Protein AF-A0A5S4WZZ1-F1 (afdb_monomer)

Mean predicted aligned error: 6.23 Å

Structure (mmCIF, N/CA/C/O backbone):
data_AF-A0A5S4WZZ1-F1
#
_entry.id   AF-A0A5S4WZZ1-F1
#
loop_
_atom_site.group_PDB
_atom_site.id
_atom_site.type_symbol
_atom_site.label_atom_id
_atom_site.label_alt_id
_atom_site.label_comp_id
_atom_site.label_asym_id
_atom_site.label_entity_id
_atom_site.label_seq_id
_atom_site.pdbx_PDB_ins_code
_atom_site.Cartn_x
_atom_site.Cartn_y
_atom_site.Cartn_z
_atom_site.occupancy
_atom_site.B_iso_or_equiv
_atom_site.auth_seq_id
_atom_site.auth_comp_id
_atom_site.auth_asym_id
_atom_site.auth_atom_id
_atom_site.pdbx_PDB_model_num
ATOM 1 N N . MET A 1 1 ? -62.939 7.278 25.151 1.00 41.81 1 MET A N 1
ATOM 2 C CA . MET A 1 1 ? -62.636 7.347 23.710 1.00 41.81 1 MET A CA 1
ATOM 3 C C . MET A 1 1 ? -61.149 7.553 23.601 1.00 41.81 1 MET A C 1
ATOM 5 O O . MET A 1 1 ? -60.624 8.444 24.258 1.00 41.81 1 MET A O 1
ATOM 9 N N . ASP A 1 2 ? -60.513 6.617 22.912 1.00 38.88 2 ASP A N 1
ATOM 10 C CA . ASP A 1 2 ? -59.112 6.256 23.056 1.00 38.88 2 ASP A CA 1
ATOM 11 C C . ASP A 1 2 ? -58.151 7.293 22.486 1.00 38.88 2 ASP A C 1
ATOM 13 O O . ASP A 1 2 ? -58.233 7.668 21.319 1.00 38.88 2 ASP A O 1
ATOM 17 N N . ALA A 1 3 ? -57.186 7.677 23.315 1.00 40.91 3 ALA A N 1
ATOM 18 C CA . ALA A 1 3 ? -55.936 8.288 22.897 1.00 40.91 3 ALA A CA 1
ATOM 19 C C . ALA A 1 3 ? -54.838 7.213 22.943 1.00 40.91 3 ALA A C 1
ATOM 21 O O . ALA A 1 3 ? -53.919 7.281 23.752 1.00 40.91 3 ALA A O 1
ATOM 22 N N . ASN A 1 4 ? -54.957 6.192 22.090 1.00 41.81 4 ASN A N 1
ATOM 23 C CA . ASN A 1 4 ? -53.829 5.321 21.765 1.00 41.81 4 ASN A CA 1
ATOM 24 C C . ASN A 1 4 ? -53.013 6.016 20.675 1.00 41.81 4 ASN A C 1
ATOM 26 O O . ASN A 1 4 ? -53.222 5.812 19.481 1.00 41.81 4 ASN A O 1
ATOM 30 N N . ALA A 1 5 ? -52.115 6.895 21.117 1.00 44.62 5 ALA A N 1
ATOM 31 C CA . ALA A 1 5 ? -51.039 7.399 20.287 1.00 44.62 5 ALA A CA 1
ATOM 32 C C . ALA A 1 5 ? -50.121 6.219 19.946 1.00 44.62 5 ALA A C 1
ATOM 34 O O . ALA A 1 5 ? -49.494 5.627 20.823 1.00 44.62 5 ALA A O 1
ATOM 35 N N . ILE A 1 6 ? -50.098 5.870 18.664 1.00 41.38 6 ILE A N 1
ATOM 36 C CA . ILE A 1 6 ? -49.115 4.984 18.054 1.00 41.38 6 ILE A CA 1
ATOM 37 C C . ILE A 1 6 ? -47.752 5.627 18.318 1.00 41.38 6 ILE A C 1
ATOM 39 O O . ILE A 1 6 ? -47.441 6.678 17.759 1.00 41.38 6 ILE A O 1
ATOM 43 N N . SER A 1 7 ? -46.972 5.049 19.231 1.00 41.53 7 SER A N 1
ATOM 44 C CA . SER A 1 7 ? -45.553 5.358 19.317 1.00 41.53 7 SER A CA 1
ATOM 45 C C . SER A 1 7 ? -44.913 4.773 18.065 1.00 41.53 7 SER A C 1
ATOM 47 O O . SER A 1 7 ? -44.719 3.559 17.983 1.00 41.53 7 SER A O 1
ATOM 49 N N . ASP A 1 8 ? -44.642 5.622 17.076 1.00 41.75 8 ASP A N 1
ATOM 50 C CA . ASP A 1 8 ? -43.682 5.301 16.028 1.00 41.75 8 ASP A CA 1
ATOM 51 C C . ASP A 1 8 ? -42.354 5.012 16.729 1.00 41.75 8 ASP A C 1
ATOM 53 O O . ASP A 1 8 ? -41.656 5.913 17.201 1.00 41.75 8 ASP A O 1
ATOM 57 N N . ASP A 1 9 ? -42.071 3.723 16.877 1.00 45.94 9 ASP A N 1
ATOM 58 C CA . ASP A 1 9 ? -40.850 3.180 17.448 1.00 45.94 9 ASP A CA 1
ATOM 59 C C . ASP A 1 9 ? -39.734 3.471 16.435 1.00 45.94 9 ASP A C 1
ATOM 61 O O . ASP A 1 9 ? -39.418 2.675 15.548 1.00 45.94 9 ASP A O 1
ATOM 65 N N . LEU A 1 10 ? -39.230 4.709 16.469 1.00 51.22 10 LEU A N 1
ATOM 66 C CA . LEU A 1 10 ? -38.122 5.156 15.639 1.00 51.22 10 LEU A CA 1
ATOM 67 C C . LEU A 1 10 ? -36.924 4.272 15.974 1.00 51.22 10 LEU A C 1
ATOM 69 O O . LEU A 1 10 ? -36.296 4.431 17.023 1.00 51.22 10 LEU A O 1
ATOM 73 N N . MET A 1 11 ? -36.636 3.332 15.071 1.00 51.00 11 MET A N 1
ATOM 74 C CA . MET A 1 11 ? -35.480 2.442 15.136 1.00 51.00 11 MET A CA 1
ATOM 75 C C . MET A 1 11 ? -34.251 3.254 15.539 1.00 51.00 11 MET A C 1
ATOM 77 O O . MET A 1 11 ? -33.946 4.275 14.910 1.00 51.00 11 MET A O 1
ATOM 81 N N . GLN A 1 12 ? -33.554 2.829 16.596 1.00 64.38 12 GLN A N 1
ATOM 82 C CA . GLN A 1 12 ? -32.376 3.561 17.039 1.00 64.38 12 GLN A CA 1
ATOM 83 C C . GLN A 1 12 ? -31.359 3.636 15.887 1.00 64.38 12 GLN A C 1
ATOM 85 O O . GLN A 1 12 ? -31.249 2.684 15.110 1.00 64.38 12 GLN A O 1
ATOM 90 N N . PRO A 1 13 ? -30.576 4.724 15.755 1.00 64.94 13 PRO A N 1
ATOM 91 C CA . PRO A 1 13 ? -29.613 4.887 14.658 1.00 64.94 13 PRO A CA 1
ATOM 92 C C . PRO A 1 13 ? -28.659 3.693 14.478 1.00 64.94 13 PRO A C 1
ATOM 94 O O . PRO A 1 13 ? -28.261 3.371 13.360 1.00 64.94 13 PRO A O 1
ATOM 97 N N . ALA A 1 14 ? -28.341 2.999 15.576 1.00 63.22 14 ALA A N 1
ATOM 98 C CA . ALA A 1 14 ? -27.559 1.768 15.568 1.00 63.22 14 ALA A CA 1
ATOM 99 C C . ALA A 1 14 ? -28.259 0.608 14.851 1.00 63.22 14 ALA A C 1
ATOM 101 O O . ALA A 1 14 ? -27.622 -0.108 14.079 1.00 63.22 14 ALA A O 1
ATOM 102 N N . ASP A 1 15 ? -29.557 0.443 15.080 1.00 68.94 15 ASP A N 1
ATOM 103 C CA . ASP A 1 15 ? -30.367 -0.588 14.442 1.00 68.94 15 ASP A CA 1
ATOM 104 C C . ASP A 1 15 ? -30.574 -0.253 12.963 1.00 68.94 15 ASP A C 1
ATOM 106 O O . ASP A 1 15 ? -30.481 -1.140 12.117 1.00 68.94 15 ASP A O 1
ATOM 110 N N . ALA A 1 16 ? -30.760 1.031 12.628 1.00 68.69 16 ALA A N 1
ATOM 111 C CA . ALA A 1 16 ? -30.871 1.501 11.245 1.00 68.69 16 ALA A CA 1
ATOM 112 C C . ALA A 1 16 ? -29.609 1.204 10.434 1.00 68.69 16 ALA A C 1
ATOM 114 O O . ALA A 1 16 ? -29.701 0.584 9.376 1.00 68.69 16 ALA A O 1
ATOM 115 N N . LEU A 1 17 ? -28.428 1.547 10.957 1.00 75.12 17 LEU A N 1
ATOM 116 C CA . LEU A 1 17 ? -27.163 1.233 10.294 1.00 75.12 17 LEU A CA 1
ATOM 117 C C . LEU A 1 17 ? -26.915 -0.277 10.207 1.00 75.12 17 LEU A C 1
ATOM 119 O O . LEU A 1 17 ? -26.412 -0.765 9.199 1.00 75.12 17 LEU A O 1
ATOM 123 N N . ARG A 1 18 ? -27.283 -1.041 11.242 1.00 75.88 18 ARG A N 1
ATOM 124 C CA . ARG A 1 18 ? -27.199 -2.509 11.205 1.00 75.88 18 ARG A CA 1
ATOM 125 C C . ARG A 1 18 ? -28.169 -3.125 10.193 1.00 75.88 18 ARG A C 1
ATOM 127 O O . ARG A 1 18 ? -27.896 -4.229 9.739 1.00 75.88 18 ARG A O 1
ATOM 134 N N . ALA A 1 19 ? -29.252 -2.436 9.831 1.00 70.00 19 ALA A N 1
ATOM 135 C CA . ALA A 1 19 ? -30.231 -2.895 8.850 1.00 70.00 19 ALA A CA 1
ATOM 136 C C . ALA A 1 19 ? -29.880 -2.508 7.403 1.00 70.00 19 ALA A C 1
ATOM 138 O O . ALA A 1 19 ? -30.154 -3.286 6.491 1.00 70.00 19 ALA A O 1
ATOM 139 N N . THR A 1 20 ? -29.287 -1.332 7.173 1.00 80.81 20 THR A N 1
ATOM 140 C CA . THR A 1 20 ? -28.986 -0.823 5.818 1.00 80.81 20 THR A CA 1
ATOM 141 C C . THR A 1 20 ? -27.527 -1.008 5.403 1.00 80.81 20 THR A C 1
ATOM 143 O O . THR A 1 20 ? -27.248 -1.240 4.227 1.00 80.81 20 THR A O 1
ATOM 146 N N . GLY A 1 21 ? -26.610 -0.939 6.368 1.00 87.94 21 GLY A N 1
ATOM 147 C CA . GLY A 1 21 ? -25.165 -0.995 6.189 1.00 87.94 21 GLY A CA 1
ATOM 148 C C . GLY A 1 21 ? -24.560 0.167 5.389 1.00 87.94 21 GLY A C 1
ATOM 149 O O . GLY A 1 21 ? -25.254 0.977 4.777 1.00 87.94 21 GLY A O 1
ATOM 150 N N . THR A 1 22 ? -23.228 0.229 5.373 1.00 91.25 22 THR A N 1
ATOM 151 C CA . THR A 1 22 ? -22.448 1.213 4.607 1.00 91.25 22 THR A CA 1
ATOM 152 C C . THR A 1 22 ? -21.570 0.503 3.590 1.00 91.25 22 THR A C 1
ATOM 154 O O . THR A 1 22 ? -20.810 -0.403 3.941 1.00 91.25 22 THR A O 1
ATOM 157 N N . ARG A 1 23 ? -21.649 0.919 2.320 1.00 94.38 23 ARG A N 1
ATOM 158 C CA . ARG A 1 23 ? -20.774 0.391 1.267 1.00 94.38 23 ARG A CA 1
ATOM 159 C C . ARG A 1 23 ? -19.353 0.916 1.437 1.00 94.38 23 ARG A C 1
ATOM 161 O O . ARG A 1 23 ? -19.142 2.124 1.479 1.00 94.38 23 ARG A O 1
ATOM 168 N N . VAL A 1 24 ? -18.390 0.006 1.447 1.00 95.25 24 VAL A N 1
ATOM 169 C CA . VAL A 1 24 ? -16.960 0.281 1.587 1.00 95.25 24 VAL A CA 1
ATOM 170 C C . VAL A 1 24 ? -16.153 -0.489 0.545 1.00 95.25 24 VAL A C 1
ATOM 172 O O . VAL A 1 24 ? -16.577 -1.543 0.068 1.00 95.25 24 VAL A O 1
ATOM 175 N N . SER A 1 25 ? -14.981 0.028 0.199 1.00 96.38 25 SER A N 1
ATOM 176 C CA . SER A 1 25 ? -13.969 -0.672 -0.592 1.00 96.38 25 SER A CA 1
ATOM 177 C C . SER A 1 25 ? -13.007 -1.415 0.339 1.00 96.38 25 SER A C 1
ATOM 179 O O . SER A 1 25 ? -12.372 -0.798 1.194 1.00 96.38 25 SER A O 1
ATOM 181 N N . VAL A 1 26 ? -12.877 -2.732 0.165 1.00 96.31 26 VAL A N 1
ATOM 182 C CA . VAL A 1 26 ? -11.949 -3.583 0.928 1.00 96.31 26 VAL A CA 1
ATOM 183 C C . VAL A 1 26 ? -10.610 -3.664 0.190 1.00 96.31 26 VAL A C 1
ATOM 185 O O . VAL A 1 26 ? -10.565 -4.089 -0.961 1.00 96.31 26 VAL A O 1
ATOM 188 N N . VAL A 1 27 ? -9.515 -3.246 0.829 1.00 91.56 27 VAL A N 1
ATOM 189 C CA . VAL A 1 27 ? -8.227 -2.986 0.151 1.00 91.56 27 VAL A CA 1
ATOM 190 C C . VAL A 1 27 ? -7.446 -4.255 -0.231 1.00 91.56 27 VAL A C 1
ATOM 192 O O . VAL A 1 27 ? -6.656 -4.211 -1.168 1.00 91.56 27 VAL A O 1
ATOM 195 N N . GLY A 1 28 ? -7.631 -5.391 0.448 1.00 90.69 28 GLY A N 1
ATOM 196 C CA . GLY A 1 28 ? -6.888 -6.618 0.121 1.00 90.69 28 GLY A CA 1
ATOM 197 C C . GLY A 1 28 ? -7.328 -7.240 -1.204 1.00 90.69 28 GLY A C 1
ATOM 198 O O . GLY A 1 28 ? -6.542 -7.358 -2.147 1.00 90.69 28 GLY A O 1
ATOM 199 N N . SER A 1 29 ? -8.603 -7.598 -1.295 1.00 92.38 29 SER A N 1
ATOM 200 C CA . SER A 1 29 ? -9.220 -8.206 -2.471 1.00 92.38 29 SER A CA 1
ATOM 201 C C . SER A 1 29 ? -9.712 -7.181 -3.494 1.00 92.38 29 SER A C 1
ATOM 203 O O . SER A 1 29 ? -9.926 -7.538 -4.656 1.00 92.38 29 SER A O 1
ATOM 205 N N . PHE A 1 30 ? -9.822 -5.901 -3.126 1.00 94.25 30 PHE A N 1
ATOM 206 C CA . PHE A 1 30 ? -10.387 -4.840 -3.967 1.00 94.25 30 PHE A CA 1
ATOM 207 C C . PHE A 1 30 ? -11.837 -5.114 -4.379 1.00 94.25 30 PHE A C 1
ATOM 209 O O . PHE A 1 30 ? -12.238 -4.878 -5.523 1.00 94.25 30 PHE A O 1
ATOM 216 N N . VAL A 1 31 ? -12.625 -5.627 -3.435 1.00 95.19 31 VAL A N 1
ATOM 217 C CA . VAL A 1 31 ? -14.070 -5.824 -3.585 1.00 95.19 31 VAL A CA 1
ATOM 218 C C . VAL A 1 31 ? -14.838 -4.760 -2.806 1.00 95.19 31 VAL A C 1
ATOM 220 O O . VAL A 1 31 ? -14.317 -4.142 -1.876 1.00 95.19 31 VAL A O 1
ATOM 223 N N . GLY A 1 32 ? -16.088 -4.526 -3.200 1.00 94.88 32 GLY A N 1
ATOM 224 C CA . GLY A 1 32 ? -17.023 -3.755 -2.388 1.00 94.88 32 GLY A CA 1
ATOM 225 C C . GLY A 1 32 ? -17.678 -4.646 -1.333 1.00 94.88 32 GLY A C 1
ATOM 226 O O . GLY A 1 32 ? -18.005 -5.789 -1.634 1.00 94.88 32 GLY A O 1
ATOM 227 N N . ALA A 1 33 ? -17.900 -4.112 -0.136 1.00 95.94 33 ALA A N 1
ATOM 228 C CA . ALA A 1 33 ? -18.648 -4.765 0.938 1.00 95.94 33 ALA A CA 1
ATOM 229 C C . ALA A 1 33 ? -19.624 -3.777 1.585 1.00 95.94 33 ALA A C 1
ATOM 231 O O . ALA A 1 33 ? -19.358 -2.580 1.624 1.00 95.94 33 ALA A O 1
ATOM 232 N N . THR A 1 34 ? -20.740 -4.264 2.105 1.00 96.19 34 THR A N 1
ATOM 233 C CA . THR A 1 34 ? -21.751 -3.500 2.841 1.00 96.19 34 THR A CA 1
ATOM 234 C C . THR A 1 34 ? -21.642 -3.863 4.316 1.00 96.19 34 THR A C 1
ATOM 236 O O . THR A 1 34 ? -22.045 -4.947 4.722 1.00 96.19 34 THR A O 1
ATOM 239 N N . LEU A 1 35 ? -21.053 -2.998 5.141 1.00 95.00 35 LEU A N 1
ATOM 240 C CA . LEU A 1 35 ? -20.781 -3.311 6.548 1.00 95.00 35 LEU A CA 1
ATOM 241 C C . LEU A 1 35 ? -21.886 -2.821 7.485 1.00 95.00 35 LEU A C 1
ATOM 243 O O . LEU A 1 35 ? -22.409 -1.734 7.261 1.00 95.00 35 LEU A O 1
ATOM 247 N N . PRO A 1 36 ? -22.215 -3.577 8.550 1.00 93.69 36 PRO A N 1
ATOM 248 C CA . PRO A 1 36 ? -21.604 -4.853 8.958 1.00 93.69 36 PRO A CA 1
ATOM 249 C C . PRO A 1 36 ? -22.188 -6.097 8.255 1.00 93.69 36 PRO A C 1
ATOM 251 O O . PRO A 1 36 ? -21.752 -7.209 8.545 1.00 93.69 36 PRO A O 1
ATOM 254 N N . LEU A 1 37 ? -23.168 -5.929 7.359 1.00 94.12 37 LEU A N 1
ATOM 255 C CA . LEU A 1 37 ? -23.964 -7.015 6.767 1.00 94.12 37 LEU A CA 1
ATOM 256 C C . LEU A 1 37 ? -23.120 -8.102 6.080 1.00 94.12 37 LEU A C 1
ATOM 258 O O . LEU A 1 37 ? -23.365 -9.291 6.272 1.00 94.12 37 LEU A O 1
ATOM 262 N N . ASP A 1 38 ? -22.088 -7.705 5.340 1.00 96.38 38 ASP A N 1
ATOM 263 C CA . ASP A 1 38 ? -21.306 -8.614 4.501 1.00 96.38 38 ASP A CA 1
ATOM 264 C C . ASP A 1 38 ? -20.160 -9.319 5.241 1.00 96.38 38 ASP A C 1
ATOM 266 O O . ASP A 1 38 ? -19.469 -10.134 4.633 1.00 96.38 38 ASP A O 1
ATOM 270 N N . ILE A 1 39 ? -19.947 -9.081 6.545 1.00 95.56 39 ILE A N 1
ATOM 271 C CA . ILE A 1 39 ? -18.824 -9.680 7.301 1.00 95.56 39 ILE A CA 1
ATOM 272 C C . ILE A 1 39 ? -18.805 -11.208 7.194 1.00 95.56 39 ILE A C 1
ATOM 274 O O . ILE A 1 39 ? -17.735 -11.800 7.062 1.00 95.56 39 ILE A O 1
ATOM 278 N N . GLY A 1 40 ? -19.978 -11.847 7.203 1.00 94.56 40 GLY A N 1
ATOM 279 C CA . GLY A 1 40 ? -20.090 -13.301 7.079 1.00 94.56 40 GLY A CA 1
ATOM 280 C C . GLY A 1 40 ? -19.528 -13.858 5.766 1.00 94.56 40 GLY A C 1
ATOM 281 O O . GLY A 1 40 ? -19.100 -15.004 5.734 1.00 94.56 40 GLY A O 1
ATOM 282 N N . SER A 1 41 ? -19.464 -13.058 4.696 1.00 95.75 41 SER A N 1
ATOM 283 C CA . SER A 1 41 ? -18.869 -13.485 3.418 1.00 95.75 41 SER A CA 1
ATOM 284 C C . SER A 1 41 ? -17.335 -13.531 3.443 1.00 95.75 41 SER A C 1
ATOM 286 O O . SER A 1 41 ? -16.729 -14.236 2.637 1.00 95.75 41 SER A O 1
ATOM 288 N N . PHE A 1 42 ? -16.714 -12.826 4.393 1.00 97.06 42 PHE A N 1
ATOM 289 C CA . PHE A 1 42 ? -15.262 -12.754 4.568 1.00 97.06 42 PHE A CA 1
ATOM 290 C C . PHE A 1 42 ? -14.744 -13.688 5.660 1.00 97.06 42 PHE A C 1
ATOM 292 O O . PHE A 1 42 ? -13.535 -13.774 5.847 1.00 97.06 42 PHE A O 1
ATOM 299 N N . VAL A 1 43 ? -15.621 -14.372 6.400 1.00 96.25 43 VAL A N 1
ATOM 300 C CA . VAL A 1 43 ? -15.229 -15.297 7.469 1.00 96.25 43 VAL A CA 1
ATOM 301 C C . VAL A 1 43 ? -15.858 -16.658 7.216 1.00 96.25 43 VAL A C 1
ATOM 303 O O . VAL A 1 43 ? -17.075 -16.810 7.269 1.00 96.25 43 VAL A O 1
ATOM 306 N N . ARG A 1 44 ? -15.022 -17.668 6.986 1.00 93.25 44 ARG A N 1
ATOM 307 C CA . ARG A 1 44 ? -15.443 -19.048 6.749 1.00 93.25 44 ARG A CA 1
ATOM 308 C C . ARG A 1 44 ? -14.703 -19.978 7.692 1.00 93.25 44 ARG A C 1
ATOM 310 O O . ARG A 1 44 ? -13.482 -19.929 7.758 1.00 93.25 44 ARG A O 1
ATOM 317 N N . ASP A 1 45 ? -15.446 -20.801 8.427 1.00 91.50 45 ASP A N 1
ATOM 318 C CA . ASP A 1 45 ? -14.886 -21.788 9.362 1.00 91.50 45 ASP A CA 1
ATOM 319 C C . ASP A 1 45 ? -13.884 -21.166 10.361 1.00 91.50 45 ASP A C 1
ATOM 321 O O . ASP A 1 45 ? -12.867 -21.753 10.710 1.00 91.50 45 ASP A O 1
ATOM 325 N N . GLY A 1 46 ? -14.160 -19.931 10.801 1.00 91.56 46 GLY A N 1
ATOM 326 C CA . GLY A 1 46 ? -13.291 -19.174 11.711 1.00 91.56 46 GLY A CA 1
ATOM 327 C C . GLY A 1 46 ? -12.078 -18.505 11.052 1.00 91.56 46 GLY A C 1
ATOM 328 O O . GLY A 1 46 ? -11.308 -17.851 11.750 1.00 91.56 46 GLY A O 1
ATOM 329 N N . VAL A 1 47 ? -11.919 -18.609 9.730 1.00 93.56 47 VAL A N 1
ATOM 330 C CA . VAL A 1 47 ? -10.810 -18.031 8.960 1.00 93.56 47 VAL A CA 1
ATOM 331 C C . VAL A 1 47 ? -11.285 -16.850 8.122 1.00 93.56 47 VAL A C 1
ATOM 333 O O . VAL A 1 47 ? -12.298 -16.934 7.430 1.00 93.56 47 VAL A O 1
ATOM 336 N N . CYS A 1 48 ? -10.520 -15.756 8.132 1.00 96.00 48 CYS A N 1
ATOM 337 C CA . CYS A 1 48 ? -10.736 -14.657 7.194 1.00 96.00 48 CYS A CA 1
ATOM 338 C C . CYS A 1 48 ? -10.265 -15.038 5.782 1.00 96.00 48 CYS A C 1
ATOM 340 O O . CYS A 1 48 ? -9.111 -15.444 5.596 1.00 96.00 48 CYS A O 1
ATOM 342 N N . VAL A 1 49 ? -11.144 -14.876 4.794 1.00 95.00 49 VAL A N 1
ATOM 343 C CA . VAL A 1 49 ? -10.942 -15.303 3.405 1.00 95.00 49 VAL A CA 1
ATOM 344 C C . VAL A 1 49 ? -11.302 -14.203 2.410 1.00 95.00 49 VAL A C 1
ATOM 346 O O . VAL A 1 49 ? -12.141 -13.348 2.685 1.00 95.00 49 VAL A O 1
ATOM 349 N N . ASP A 1 50 ? -10.696 -14.259 1.226 1.00 94.12 50 ASP A N 1
ATOM 350 C CA . ASP A 1 50 ? -11.142 -13.493 0.064 1.00 94.12 50 ASP A CA 1
ATOM 351 C C . ASP A 1 50 ? -12.467 -14.093 -0.444 1.00 94.12 50 ASP A C 1
ATOM 353 O O . ASP A 1 50 ? -12.527 -15.292 -0.748 1.00 94.12 50 ASP A O 1
ATOM 357 N N . PRO A 1 51 ? -13.547 -13.302 -0.556 1.00 93.94 51 PRO A N 1
ATOM 358 C CA . PRO A 1 51 ? -14.869 -13.821 -0.899 1.00 93.94 51 PRO A CA 1
ATOM 359 C C . PRO A 1 51 ? -14.959 -14.366 -2.333 1.00 93.94 51 PRO A C 1
ATOM 361 O O . PRO A 1 51 ? -15.913 -15.068 -2.658 1.00 93.94 51 PRO A O 1
ATOM 364 N N . ARG A 1 52 ? -13.987 -14.068 -3.206 1.00 92.00 52 ARG A N 1
ATOM 365 C CA . ARG A 1 52 ? -14.002 -14.476 -4.621 1.00 92.00 52 ARG A CA 1
ATOM 366 C C . ARG A 1 52 ? -13.503 -15.898 -4.844 1.00 92.00 52 ARG A C 1
ATOM 368 O O . ARG A 1 52 ? -13.905 -16.538 -5.810 1.00 92.00 52 ARG A O 1
ATOM 375 N N . ASN A 1 53 ? -12.579 -16.360 -4.008 1.00 90.56 53 ASN A N 1
ATOM 376 C CA . ASN A 1 53 ? -11.887 -17.641 -4.187 1.00 90.56 53 ASN A CA 1
ATOM 377 C C . ASN A 1 53 ? -11.743 -18.446 -2.882 1.00 90.56 53 ASN A C 1
ATOM 379 O O . ASN A 1 53 ? -11.239 -19.565 -2.915 1.00 90.56 53 ASN A O 1
ATOM 383 N N . HIS A 1 54 ? -12.186 -17.891 -1.751 1.00 90.81 54 HIS A N 1
ATOM 384 C CA . HIS A 1 54 ? -12.117 -18.472 -0.412 1.00 90.81 54 HIS A CA 1
ATOM 385 C C . HIS A 1 54 ? -10.703 -18.762 0.097 1.00 90.81 54 HIS A C 1
ATOM 387 O O . HIS A 1 54 ? -10.541 -19.510 1.062 1.00 90.81 54 HIS A O 1
ATOM 393 N N . THR A 1 55 ? -9.675 -18.166 -0.510 1.00 90.38 55 THR A N 1
ATOM 394 C CA . THR A 1 55 ? -8.325 -18.288 0.027 1.00 90.38 55 THR A CA 1
ATOM 395 C C . THR A 1 55 ? -8.189 -17.413 1.269 1.00 90.38 55 THR A C 1
ATOM 397 O O . THR A 1 55 ? -8.646 -16.268 1.240 1.00 90.38 55 THR A O 1
ATOM 400 N N . PRO A 1 56 ? -7.526 -17.893 2.330 1.00 93.00 56 PRO A N 1
ATOM 401 C CA . PRO A 1 56 ? -6.808 -17.047 3.272 1.00 93.00 56 PRO A CA 1
ATOM 402 C C . PRO A 1 56 ? -6.467 -15.598 2.879 1.00 93.00 56 PRO A C 1
ATOM 404 O O . PRO A 1 56 ? -5.672 -15.391 1.963 1.00 93.00 56 PRO A O 1
ATOM 407 N N . MET A 1 57 ? -6.996 -14.597 3.599 1.00 94.00 57 MET A N 1
ATOM 408 C CA . MET A 1 57 ? -6.751 -13.181 3.269 1.00 94.00 57 MET A CA 1
ATOM 409 C C . MET A 1 57 ? -6.784 -12.242 4.492 1.00 94.00 57 MET A C 1
ATOM 411 O O . MET A 1 57 ? -7.775 -11.568 4.770 1.00 94.00 57 MET A O 1
ATOM 415 N N . GLU A 1 58 ? -5.675 -12.129 5.229 1.00 97.00 58 GLU A N 1
ATOM 416 C CA . GLU A 1 58 ? -5.580 -11.227 6.394 1.00 97.00 58 GLU A CA 1
ATOM 417 C C . GLU A 1 58 ? -5.605 -9.736 6.021 1.00 97.00 58 GLU A C 1
ATOM 419 O O . GLU A 1 58 ? -5.964 -8.901 6.852 1.00 97.00 58 GLU A O 1
ATOM 424 N N . MET A 1 59 ? -5.278 -9.380 4.772 1.00 96.06 59 MET A N 1
ATOM 425 C CA . MET A 1 59 ? -5.428 -8.001 4.286 1.00 96.06 59 MET A CA 1
ATOM 426 C C . MET A 1 59 ? -6.888 -7.538 4.294 1.00 96.06 59 MET A C 1
ATOM 428 O O . MET A 1 59 ? -7.158 -6.394 4.663 1.00 96.06 59 MET A O 1
ATOM 432 N N . ASP A 1 60 ? -7.825 -8.423 3.947 1.00 97.12 60 ASP A N 1
ATOM 433 C CA . ASP A 1 60 ? -9.255 -8.113 4.005 1.00 97.12 60 ASP A CA 1
ATOM 434 C C . ASP A 1 60 ? -9.714 -7.991 5.450 1.00 97.12 60 ASP A C 1
ATOM 436 O O . ASP A 1 60 ? -10.391 -7.024 5.790 1.00 97.12 60 ASP A O 1
ATOM 440 N N . ALA A 1 61 ? -9.260 -8.893 6.326 1.00 98.00 61 ALA A N 1
ATOM 441 C CA . ALA A 1 61 ? -9.532 -8.798 7.757 1.00 98.00 61 ALA A CA 1
ATOM 442 C C . ALA A 1 61 ? -9.106 -7.435 8.320 1.00 98.00 61 ALA A C 1
ATOM 444 O O . ALA A 1 61 ? -9.894 -6.779 9.001 1.00 98.00 61 ALA A O 1
ATOM 445 N N . TYR A 1 62 ? -7.887 -6.983 8.001 1.00 98.38 62 TYR A N 1
ATOM 446 C CA . TYR A 1 62 ? -7.382 -5.681 8.435 1.00 98.38 62 TYR A CA 1
ATOM 447 C C . TYR A 1 62 ? -8.212 -4.525 7.875 1.00 98.38 62 TYR A C 1
ATOM 449 O O . TYR A 1 62 ? -8.652 -3.665 8.634 1.00 98.38 62 TYR A O 1
ATOM 457 N N . SER A 1 63 ? -8.507 -4.534 6.574 1.00 97.56 63 SER A N 1
ATOM 458 C CA . SER A 1 63 ? -9.326 -3.495 5.943 1.00 97.56 63 SER A CA 1
ATOM 459 C C . SER A 1 63 ? -10.733 -3.414 6.550 1.00 97.56 63 SER A C 1
ATOM 461 O O . SER A 1 63 ? -11.222 -2.317 6.811 1.00 97.56 63 SER A O 1
ATOM 463 N N . LEU A 1 64 ? -11.382 -4.552 6.803 1.00 98.12 64 LEU A N 1
ATOM 464 C CA . LEU A 1 64 ? -12.703 -4.618 7.436 1.00 98.12 64 LEU A CA 1
ATOM 465 C C . LEU A 1 64 ? -12.657 -4.124 8.882 1.00 98.12 64 LEU A C 1
ATOM 467 O O . LEU A 1 64 ? -13.533 -3.377 9.310 1.00 98.12 64 LEU A O 1
ATOM 471 N N . TYR A 1 65 ? -11.616 -4.502 9.626 1.00 98.31 65 TYR A N 1
ATOM 472 C CA . TYR A 1 65 ? -11.415 -4.064 11.002 1.00 98.31 65 TYR A CA 1
ATOM 473 C C . TYR A 1 65 ? -11.317 -2.535 11.094 1.00 98.31 65 TYR A C 1
ATOM 475 O O . TYR A 1 65 ? -12.013 -1.922 11.905 1.00 98.31 65 TYR A O 1
ATOM 483 N N . LEU A 1 66 ? -10.505 -1.915 10.229 1.00 97.00 66 LEU A N 1
ATOM 484 C CA . LEU A 1 66 ? -10.374 -0.458 10.155 1.00 97.00 66 LEU A CA 1
ATOM 485 C C . LEU A 1 66 ? -11.681 0.214 9.709 1.00 97.00 66 LEU A C 1
ATOM 487 O O . LEU A 1 66 ? -12.064 1.226 10.290 1.00 97.00 66 LEU A O 1
ATOM 491 N N . ALA A 1 67 ? -12.389 -0.355 8.723 1.00 95.69 67 ALA A N 1
ATOM 492 C CA . ALA A 1 67 ? -13.675 0.179 8.268 1.00 95.69 67 ALA A CA 1
ATOM 493 C C . ALA A 1 67 ? -14.702 0.204 9.404 1.00 95.69 67 ALA A C 1
ATOM 495 O O . ALA A 1 67 ? -15.378 1.207 9.606 1.00 95.69 67 ALA A O 1
ATOM 496 N N . LEU A 1 68 ? -14.796 -0.882 10.178 1.00 95.88 68 LEU A N 1
ATOM 497 C CA . LEU A 1 68 ? -15.691 -0.943 11.329 1.00 95.88 68 LEU A CA 1
ATOM 498 C C . LEU A 1 68 ? -15.324 0.111 12.371 1.00 95.88 68 LEU A C 1
ATOM 500 O O . LEU A 1 68 ? -16.229 0.777 12.857 1.00 95.88 68 LEU A O 1
ATOM 504 N N . LYS A 1 69 ? -14.033 0.327 12.665 1.00 93.44 69 LYS A N 1
ATOM 505 C CA . LYS A 1 69 ? -13.609 1.418 13.564 1.00 93.44 69 LYS A CA 1
ATOM 506 C C . LYS A 1 69 ? -14.055 2.782 13.051 1.00 93.44 69 LYS A C 1
ATOM 508 O O . LYS A 1 69 ? -14.589 3.558 13.835 1.00 93.44 69 LYS A O 1
ATOM 513 N N . ALA A 1 70 ? -13.889 3.055 11.758 1.00 91.06 70 ALA A N 1
ATOM 514 C CA . ALA A 1 70 ? -14.361 4.302 11.162 1.00 91.06 70 ALA A CA 1
ATOM 515 C C . ALA A 1 70 ? -15.882 4.461 11.333 1.00 91.06 70 ALA A C 1
ATOM 517 O O . ALA A 1 70 ? -16.357 5.485 11.813 1.00 91.06 70 ALA A O 1
ATOM 518 N N . LEU A 1 71 ? -16.660 3.417 11.032 1.00 90.31 71 LEU A N 1
ATOM 519 C CA . LEU A 1 71 ? -18.120 3.450 11.158 1.00 90.31 71 LEU A CA 1
ATOM 520 C C . LEU A 1 71 ? -18.599 3.580 12.614 1.00 90.31 71 LEU A C 1
ATOM 522 O O . LEU A 1 71 ? -19.583 4.276 12.862 1.00 90.31 71 LEU A O 1
ATOM 526 N N . GLU A 1 72 ? -17.915 2.956 13.583 1.00 90.06 72 GLU A N 1
ATOM 527 C CA . GLU A 1 72 ? -18.206 3.150 15.014 1.00 90.06 72 GLU A CA 1
ATOM 528 C C . GLU A 1 72 ? -18.127 4.636 15.387 1.00 90.06 72 GLU A C 1
ATOM 530 O O . GLU A 1 72 ? -18.975 5.147 16.118 1.00 90.06 72 GLU A O 1
ATOM 535 N N . GLN A 1 73 ? -17.129 5.335 14.848 1.00 84.19 73 GLN A N 1
ATOM 536 C CA . GLN A 1 73 ? -16.867 6.746 15.128 1.00 84.19 73 GLN A CA 1
ATOM 537 C C . GLN A 1 73 ? -17.881 7.653 14.441 1.00 84.19 73 GLN A C 1
ATOM 539 O O . GLN A 1 73 ? -18.466 8.522 15.084 1.00 84.19 73 GLN A O 1
ATOM 544 N N . LEU A 1 74 ? -18.129 7.407 13.154 1.00 83.06 74 LEU A N 1
ATOM 545 C CA . LEU A 1 74 ? -19.072 8.176 12.346 1.00 83.06 74 LEU A CA 1
ATOM 546 C C . LEU A 1 74 ? -20.487 8.142 12.931 1.00 83.06 74 LEU A C 1
ATOM 548 O O . LEU A 1 74 ? -21.169 9.165 12.978 1.00 83.06 74 LEU A O 1
ATOM 552 N N . HIS A 1 75 ? -20.920 6.973 13.404 1.00 83.62 75 HIS A N 1
ATOM 553 C CA . HIS A 1 75 ? -22.311 6.755 13.795 1.00 83.62 75 HIS A CA 1
ATOM 554 C C . HIS A 1 75 ? -22.524 6.630 15.310 1.00 83.62 75 HIS A C 1
ATOM 556 O O . HIS A 1 75 ? -23.669 6.558 15.756 1.00 83.62 75 HIS A O 1
ATOM 562 N N . GLY A 1 76 ? -21.457 6.618 16.117 1.00 85.56 76 GLY A N 1
ATOM 563 C CA . GLY A 1 76 ? -21.548 6.448 17.572 1.00 85.56 76 GLY A CA 1
ATOM 564 C C . GLY A 1 76 ? -22.086 5.075 17.989 1.00 85.56 76 GLY A C 1
ATOM 565 O O . GLY A 1 76 ? -22.720 4.944 19.035 1.00 85.56 76 GLY A O 1
ATOM 566 N N . VAL A 1 77 ? -21.872 4.057 17.156 1.00 88.31 77 VAL A N 1
ATOM 567 C CA . VAL A 1 77 ? -22.325 2.678 17.380 1.00 88.31 77 VAL A CA 1
ATOM 568 C C . VAL A 1 77 ? -21.135 1.803 17.749 1.00 88.31 77 VAL A C 1
ATOM 570 O O . VAL A 1 77 ? -20.006 2.122 17.396 1.00 88.31 77 VAL A O 1
ATOM 573 N N . SER A 1 78 ? -21.361 0.668 18.415 1.00 91.31 78 SER A N 1
ATOM 574 C CA . SER A 1 78 ? -20.290 -0.312 18.619 1.00 91.31 78 SER A CA 1
ATOM 575 C C . SER A 1 78 ? -20.413 -1.497 17.665 1.00 91.31 78 SER A C 1
ATOM 577 O O . SER A 1 78 ? -21.453 -2.154 17.593 1.00 91.31 78 SER A O 1
ATOM 579 N N . PHE A 1 79 ? -19.300 -1.800 17.009 1.00 95.12 79 PHE A N 1
ATOM 580 C CA . PHE A 1 79 ? -18.982 -2.992 16.232 1.00 95.12 79 PHE A CA 1
ATOM 581 C C . PHE A 1 79 ? -17.885 -3.830 16.914 1.00 95.12 79 PHE A C 1
ATOM 583 O O . PHE A 1 79 ? -17.146 -4.581 16.273 1.00 95.12 79 PHE A O 1
ATOM 590 N N . ARG A 1 80 ? -17.745 -3.719 18.245 1.00 95.69 80 ARG A N 1
ATOM 591 C CA . ARG A 1 80 ? -16.723 -4.444 19.018 1.00 95.69 80 ARG A CA 1
ATOM 592 C C . ARG A 1 80 ? -16.824 -5.959 18.840 1.00 95.69 80 ARG A C 1
ATOM 594 O O . ARG A 1 80 ? -15.790 -6.623 18.824 1.00 95.69 80 ARG A O 1
ATOM 601 N N . LYS A 1 81 ? -18.032 -6.520 18.699 1.00 96.06 81 LYS A N 1
ATOM 602 C CA . LYS A 1 81 ? -18.231 -7.967 18.482 1.00 96.06 81 LYS A CA 1
ATOM 603 C C . LYS A 1 81 ? -17.630 -8.402 17.146 1.00 96.06 81 LYS A C 1
ATOM 605 O O . LYS A 1 81 ? -16.857 -9.353 17.099 1.00 96.06 81 LYS A O 1
ATOM 610 N N . GLU A 1 82 ? -17.945 -7.664 16.095 1.00 96.88 82 GLU A N 1
ATOM 611 C CA . GLU A 1 82 ? -17.487 -7.865 14.728 1.00 96.88 82 GLU A CA 1
ATOM 612 C C . GLU A 1 82 ? -15.958 -7.703 14.625 1.00 96.88 82 GLU A C 1
ATOM 614 O O . GLU A 1 82 ? -15.268 -8.557 14.071 1.00 96.88 82 GLU A O 1
ATOM 619 N N . ARG A 1 83 ? -15.392 -6.675 15.268 1.00 97.75 83 ARG A N 1
ATOM 620 C CA . ARG A 1 83 ? -13.935 -6.480 15.362 1.00 97.75 83 ARG A CA 1
ATOM 621 C C . ARG A 1 83 ? -13.233 -7.582 16.154 1.00 97.75 83 ARG A C 1
ATOM 623 O O . ARG A 1 83 ? -12.165 -8.043 15.758 1.00 97.75 83 ARG A O 1
ATOM 630 N N . THR A 1 84 ? -13.848 -8.045 17.243 1.00 97.69 84 THR A N 1
ATOM 631 C CA . THR A 1 84 ? -13.337 -9.175 18.034 1.00 97.69 84 THR A CA 1
ATOM 632 C C . THR A 1 84 ? -13.333 -10.464 17.214 1.00 97.69 84 THR A C 1
ATOM 634 O O . THR A 1 84 ? -12.379 -11.232 17.310 1.00 97.69 84 THR A O 1
ATOM 637 N N . LEU A 1 85 ? -14.363 -10.702 16.393 1.00 97.19 85 LEU A N 1
ATOM 638 C CA . LEU A 1 85 ? -14.416 -11.846 15.479 1.00 97.19 85 LEU A CA 1
ATOM 639 C C . LEU A 1 85 ? -13.228 -11.829 14.510 1.00 97.19 85 LEU A C 1
ATOM 641 O O . LEU A 1 85 ? -12.517 -12.826 14.423 1.00 97.19 85 LEU A O 1
ATOM 645 N N . LEU A 1 86 ? -12.972 -10.697 13.846 1.00 98.25 86 LEU A N 1
ATOM 646 C CA . LEU A 1 86 ? -11.857 -10.559 12.900 1.00 98.25 86 LEU A CA 1
ATOM 647 C C . LEU A 1 86 ? -10.493 -10.761 13.581 1.00 98.25 86 LEU A C 1
ATOM 649 O O . LEU A 1 86 ? -9.656 -11.506 13.074 1.00 98.25 86 LEU A O 1
ATOM 653 N N . ALA A 1 87 ? -10.278 -10.155 14.753 1.00 98.12 87 ALA A N 1
ATOM 654 C CA . ALA A 1 87 ? -9.035 -10.319 15.509 1.00 98.12 87 ALA A CA 1
ATOM 655 C C . ALA A 1 87 ? -8.808 -11.763 15.969 1.00 98.12 87 ALA A C 1
ATOM 657 O O . ALA A 1 87 ? -7.705 -12.293 15.830 1.00 98.12 87 ALA A O 1
ATOM 658 N N . ARG A 1 88 ? -9.860 -12.427 16.460 1.00 96.81 88 ARG A N 1
ATOM 659 C CA . ARG A 1 88 ? -9.792 -13.840 16.846 1.00 96.81 88 ARG A CA 1
ATOM 660 C C . ARG A 1 88 ? -9.545 -14.748 15.652 1.00 96.81 88 ARG A C 1
ATOM 662 O O . ARG A 1 88 ? -8.737 -15.652 15.789 1.00 96.81 88 ARG A O 1
ATOM 669 N N . ALA A 1 89 ? -10.172 -14.499 14.505 1.00 96.94 89 ALA A N 1
ATOM 670 C CA . ALA A 1 89 ? -9.946 -15.279 13.290 1.00 96.94 89 ALA A CA 1
ATOM 671 C C . ALA A 1 89 ? -8.479 -15.209 12.833 1.00 96.94 89 ALA A C 1
ATOM 673 O O . ALA A 1 89 ? -7.861 -16.231 12.538 1.00 96.94 89 ALA A O 1
ATOM 674 N N . VAL A 1 90 ? -7.883 -14.011 12.848 1.00 97.69 90 VAL A N 1
ATOM 675 C CA . VAL A 1 90 ? -6.461 -13.819 12.520 1.00 97.69 90 VAL A CA 1
ATOM 676 C C . VAL A 1 90 ? -5.551 -14.510 13.540 1.00 97.69 90 VAL A C 1
ATOM 678 O O . VAL A 1 90 ? -4.606 -15.193 13.149 1.00 97.69 90 VAL A O 1
ATOM 681 N N . MET A 1 91 ? -5.831 -14.359 14.837 1.00 96.06 91 MET A N 1
ATOM 682 C CA . MET A 1 91 ? -5.030 -14.962 15.905 1.00 96.06 91 MET A CA 1
ATOM 683 C C . MET A 1 91 ? -5.130 -16.492 15.917 1.00 96.06 91 MET A C 1
ATOM 685 O O . MET A 1 91 ? -4.108 -17.165 15.994 1.00 96.06 91 MET A O 1
ATOM 689 N N . GLN A 1 92 ? -6.339 -17.045 15.810 1.00 93.94 92 GLN A N 1
ATOM 690 C CA . GLN A 1 92 ? -6.565 -18.489 15.796 1.00 93.94 92 GLN A CA 1
ATOM 691 C C . GLN A 1 92 ? -5.837 -19.128 14.620 1.00 93.94 92 GLN A C 1
ATOM 693 O O . GLN A 1 92 ? -5.121 -20.106 14.796 1.00 93.94 92 GLN A O 1
ATOM 698 N N . ARG A 1 93 ? -5.902 -18.503 13.443 1.00 93.50 93 ARG A N 1
ATOM 699 C CA . ARG A 1 93 ? -5.195 -19.016 12.277 1.00 93.50 93 ARG A CA 1
ATOM 700 C C . ARG A 1 93 ? -3.675 -19.010 12.427 1.00 93.50 93 ARG A C 1
ATOM 702 O O . ARG A 1 93 ? -3.014 -19.903 11.911 1.00 93.50 93 ARG A O 1
ATOM 709 N N . MET A 1 94 ? -3.109 -18.040 13.145 1.00 93.81 94 MET A N 1
ATOM 710 C CA . MET A 1 94 ? -1.685 -18.080 13.485 1.00 93.81 94 MET A CA 1
ATOM 711 C C . MET A 1 94 ? -1.349 -19.345 14.287 1.00 93.81 94 MET A C 1
ATOM 713 O O . MET A 1 94 ? -0.333 -19.976 14.014 1.00 93.81 94 MET A O 1
ATOM 717 N N . LEU A 1 95 ? -2.202 -19.725 15.245 1.00 90.44 95 LEU A N 1
ATOM 718 C CA . LEU A 1 95 ? -2.031 -20.941 16.048 1.00 90.44 95 LEU A CA 1
ATOM 719 C C . LEU A 1 95 ? -2.199 -22.205 15.200 1.00 90.44 95 LEU A C 1
ATOM 721 O O . LEU A 1 95 ? -1.384 -23.116 15.311 1.00 90.44 95 LEU A O 1
ATOM 725 N N . ASP A 1 96 ? -3.198 -22.224 14.318 1.00 91.00 96 ASP A N 1
ATOM 726 C CA . ASP A 1 96 ? -3.484 -23.359 13.432 1.00 91.00 96 ASP A CA 1
ATOM 727 C C . ASP A 1 96 ? -2.374 -23.594 12.388 1.00 91.00 96 ASP A C 1
ATOM 729 O O . ASP A 1 96 ? -2.275 -24.678 11.820 1.00 91.00 96 ASP A O 1
ATOM 733 N N . CYS A 1 97 ? -1.536 -22.586 12.125 1.00 90.12 97 CYS A N 1
ATOM 734 C CA . CYS A 1 97 ? -0.415 -22.632 11.181 1.00 90.12 97 CYS A CA 1
ATOM 735 C C . CYS A 1 97 ? 0.954 -22.686 11.894 1.00 90.12 97 CYS A C 1
ATOM 737 O O . CYS A 1 97 ? 1.909 -22.023 11.487 1.00 90.12 97 CYS A O 1
ATOM 739 N N . ASP A 1 98 ? 1.065 -23.440 12.990 1.00 87.38 98 ASP A N 1
ATOM 740 C CA . ASP A 1 98 ? 2.319 -23.615 13.743 1.00 87.38 98 ASP A CA 1
ATOM 741 C C . ASP A 1 98 ? 2.964 -22.279 14.167 1.00 87.38 98 ASP A C 1
ATOM 743 O O . ASP A 1 98 ? 4.175 -22.044 14.037 1.00 87.38 98 ASP A O 1
ATOM 747 N N . GLY A 1 99 ? 2.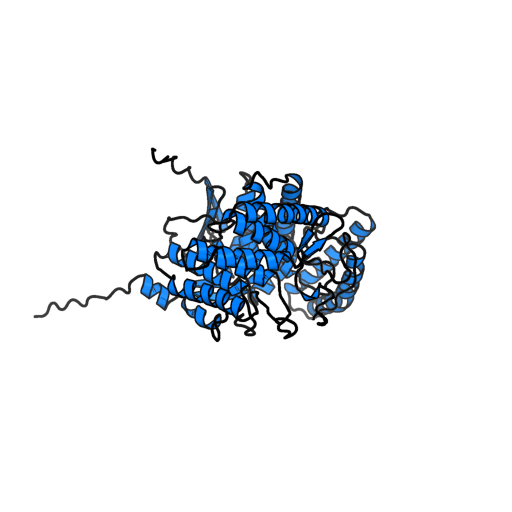130 -21.353 14.642 1.00 88.50 99 GLY A N 1
ATOM 748 C CA . GLY A 1 99 ? 2.555 -20.061 15.171 1.00 88.50 99 GLY A CA 1
ATOM 749 C C . GLY A 1 99 ? 2.913 -19.007 14.118 1.00 88.50 99 GLY A C 1
ATOM 750 O O . GLY A 1 99 ? 3.566 -18.026 14.471 1.00 88.50 99 GLY A O 1
ATOM 751 N N . PHE A 1 100 ? 2.546 -19.172 12.839 1.00 93.19 100 PHE A N 1
ATOM 752 C CA . PHE A 1 100 ? 2.685 -18.123 11.816 1.00 93.19 100 PHE A CA 1
ATOM 753 C C . PHE A 1 100 ? 1.792 -18.368 10.606 1.00 93.19 100 PHE A C 1
ATOM 755 O O . PHE A 1 100 ? 1.680 -19.494 10.149 1.00 93.19 100 PHE A O 1
ATOM 762 N N . TRP A 1 101 ? 1.195 -17.322 10.037 1.00 93.31 101 TRP A N 1
ATOM 763 C CA . TRP A 1 101 ? 0.264 -17.496 8.919 1.00 93.31 101 TRP A CA 1
ATOM 764 C C . TRP A 1 101 ? 0.945 -18.100 7.691 1.00 93.31 101 TRP A C 1
ATOM 766 O O . TRP A 1 101 ? 1.872 -17.508 7.141 1.00 93.31 101 TRP A O 1
ATOM 776 N N . SER A 1 102 ? 0.425 -19.233 7.231 1.00 89.94 102 SER A N 1
ATOM 777 C CA . SER A 1 102 ? 0.664 -19.760 5.893 1.00 89.94 102 SER A CA 1
ATOM 778 C C . SER A 1 102 ? -0.612 -19.679 5.065 1.00 89.94 102 SER A C 1
ATOM 780 O O . SER A 1 102 ? -1.728 -19.706 5.593 1.00 89.94 102 SER A O 1
ATOM 782 N N . HIS A 1 103 ? -0.455 -19.502 3.758 1.00 87.69 103 HIS A N 1
ATOM 783 C CA . HIS A 1 103 ? -1.540 -19.117 2.859 1.00 87.69 103 HIS A CA 1
ATOM 784 C C . HIS A 1 103 ? -1.819 -20.171 1.806 1.00 87.69 103 HIS A C 1
ATOM 786 O O . HIS A 1 103 ? -2.986 -20.413 1.511 1.00 87.69 103 HIS A O 1
ATOM 792 N N . GLY A 1 104 ? -0.775 -20.763 1.216 1.00 79.06 104 GLY A N 1
ATOM 793 C CA . GLY A 1 104 ? -0.934 -21.652 0.059 1.00 79.06 104 GLY A CA 1
ATOM 794 C C . GLY A 1 104 ? -1.724 -21.016 -1.085 1.00 79.06 104 GLY A C 1
ATOM 795 O O . GLY A 1 104 ? -2.303 -21.739 -1.893 1.00 79.06 104 GLY A O 1
ATOM 796 N N . ALA A 1 105 ? -1.804 -19.681 -1.127 1.00 68.88 105 ALA A N 1
ATOM 797 C CA . ALA A 1 105 ? -2.747 -18.953 -1.967 1.00 68.88 105 ALA A CA 1
ATOM 798 C C . ALA A 1 105 ? -2.458 -19.180 -3.450 1.00 68.88 105 ALA A C 1
ATOM 800 O O . ALA A 1 105 ? -3.377 -19.169 -4.269 1.00 68.88 105 ALA A O 1
ATOM 801 N N . TRP A 1 106 ? -1.190 -19.418 -3.787 1.00 69.25 106 TRP A N 1
ATOM 802 C CA . TRP A 1 106 ? -0.764 -19.589 -5.166 1.00 69.25 106 TRP A CA 1
ATOM 803 C C . TRP A 1 106 ? -0.412 -21.030 -5.527 1.00 69.25 106 TRP A C 1
ATOM 805 O O . TRP A 1 106 ? -0.565 -21.425 -6.681 1.00 69.25 106 TRP A O 1
ATOM 815 N N . THR A 1 107 ? 0.063 -21.818 -4.564 1.00 71.12 107 THR A N 1
ATOM 816 C CA . THR A 1 107 ? 0.619 -23.158 -4.813 1.00 71.12 107 THR A CA 1
ATOM 817 C C . THR A 1 107 ? -0.178 -24.282 -4.154 1.00 71.12 107 THR A C 1
ATOM 819 O O . THR A 1 107 ? 0.116 -25.454 -4.382 1.00 71.12 107 THR A O 1
ATOM 822 N N . GLY A 1 108 ? -1.157 -23.954 -3.305 1.00 73.31 108 GLY A N 1
ATOM 823 C CA . GLY A 1 108 ? -1.827 -24.912 -2.422 1.00 73.31 108 GLY A CA 1
ATOM 824 C C . GLY A 1 108 ? -0.919 -25.470 -1.318 1.00 73.31 108 GLY A C 1
ATOM 825 O O . GLY A 1 108 ? -1.353 -26.318 -0.541 1.00 73.31 108 GLY A O 1
ATOM 826 N N . SER A 1 109 ? 0.340 -25.020 -1.236 1.00 78.12 109 SER A N 1
ATOM 827 C CA . SER A 1 109 ? 1.292 -25.497 -0.238 1.00 78.12 109 SER A CA 1
ATOM 828 C C . SER A 1 109 ? 0.995 -24.887 1.133 1.00 78.12 109 SER A C 1
ATOM 830 O O . SER A 1 109 ? 1.000 -23.661 1.263 1.00 78.12 109 SER A O 1
ATOM 832 N N . PRO A 1 110 ? 0.877 -25.698 2.199 1.00 72.88 110 PRO A N 1
ATOM 833 C CA . PRO A 1 110 ? 0.711 -25.188 3.560 1.00 72.88 110 PRO A CA 1
ATOM 834 C C . PRO A 1 110 ? 1.972 -24.488 4.096 1.00 72.88 110 PRO A C 1
ATOM 836 O O . PRO A 1 110 ? 1.966 -23.993 5.218 1.00 72.88 110 PRO A O 1
ATOM 839 N N . ARG A 1 111 ? 3.068 -24.464 3.322 1.00 76.88 111 ARG A N 1
ATOM 840 C CA . ARG A 1 111 ? 4.330 -23.789 3.665 1.00 76.88 111 ARG A CA 1
ATOM 841 C C . ARG A 1 111 ? 4.507 -22.442 2.974 1.00 76.88 111 ARG A C 1
ATOM 843 O O . ARG A 1 111 ? 5.445 -21.723 3.302 1.00 76.88 111 ARG A O 1
ATOM 850 N N . GLU A 1 112 ? 3.661 -22.126 1.998 1.00 86.62 112 GLU A N 1
ATOM 851 C CA . GLU A 1 112 ? 3.738 -20.854 1.292 1.00 86.62 112 GLU A CA 1
ATOM 852 C C . GLU A 1 112 ? 3.238 -19.736 2.202 1.00 86.62 112 GLU A C 1
ATOM 854 O O . GLU A 1 112 ? 2.105 -19.781 2.684 1.00 86.62 112 GLU A O 1
ATOM 859 N N . VAL A 1 113 ? 4.074 -18.724 2.402 1.00 91.00 113 VAL A N 1
ATOM 860 C CA . VAL A 1 113 ? 3.737 -17.530 3.167 1.00 91.00 113 VAL A CA 1
ATOM 861 C C . VAL A 1 113 ? 3.834 -16.312 2.268 1.00 91.00 113 VAL A C 1
ATOM 863 O O . VAL A 1 113 ? 4.843 -16.114 1.593 1.00 91.00 113 VAL A O 1
ATOM 866 N N . HIS A 1 114 ? 2.810 -15.465 2.310 1.00 93.25 114 HIS A N 1
ATOM 867 C CA . HIS A 1 114 ? 2.775 -14.210 1.575 1.00 93.25 114 HIS A CA 1
ATOM 868 C C . HIS A 1 114 ? 2.937 -13.017 2.526 1.00 93.25 114 HIS A C 1
ATOM 870 O O . HIS A 1 114 ? 2.094 -12.758 3.394 1.00 93.25 114 HIS A O 1
ATOM 876 N N . MET A 1 115 ? 4.019 -12.252 2.365 1.00 95.94 115 MET A N 1
ATOM 877 C CA . MET A 1 115 ? 4.461 -11.321 3.405 1.00 95.94 115 MET A CA 1
ATOM 878 C C . MET A 1 115 ? 3.513 -10.138 3.605 1.00 95.94 115 MET A C 1
ATOM 880 O O . MET A 1 115 ? 3.278 -9.757 4.749 1.00 95.94 115 MET A O 1
ATOM 884 N N . ARG A 1 116 ? 2.836 -9.632 2.565 1.00 95.62 116 ARG A N 1
ATOM 885 C CA . ARG A 1 116 ? 1.810 -8.579 2.756 1.00 95.62 116 ARG A CA 1
ATOM 886 C C . ARG A 1 116 ? 0.624 -9.038 3.604 1.00 95.62 116 ARG A C 1
ATOM 888 O O . ARG A 1 116 ? 0.030 -8.240 4.324 1.00 95.62 116 ARG A O 1
ATOM 895 N N . PHE A 1 117 ? 0.273 -10.322 3.529 1.00 96.25 117 PHE A N 1
ATOM 896 C CA . PHE A 1 117 ? -0.835 -10.865 4.313 1.00 96.25 117 PHE A CA 1
ATOM 897 C C . PHE A 1 117 ? -0.425 -10.958 5.782 1.00 96.25 117 PHE A C 1
ATOM 899 O O . PHE A 1 117 ? -1.131 -10.457 6.652 1.00 96.25 117 PHE A O 1
ATOM 906 N N . THR A 1 118 ? 0.784 -11.455 6.055 1.00 97.25 118 THR A N 1
ATOM 907 C CA . THR A 1 118 ? 1.337 -11.456 7.420 1.00 97.25 118 THR A CA 1
ATOM 908 C C . THR A 1 118 ? 1.519 -10.041 7.992 1.00 97.25 118 THR A C 1
ATOM 910 O O . THR A 1 118 ? 1.199 -9.808 9.152 1.00 97.25 118 THR A O 1
ATOM 913 N N . ALA A 1 119 ? 1.945 -9.063 7.183 1.00 98.25 119 ALA A N 1
ATOM 914 C CA . ALA A 1 119 ? 2.073 -7.665 7.594 1.00 98.25 119 ALA A CA 1
ATOM 915 C C . ALA A 1 119 ? 0.716 -7.049 7.978 1.00 98.25 119 ALA A C 1
ATOM 917 O O . ALA A 1 119 ? 0.596 -6.346 8.982 1.00 98.25 119 ALA A O 1
ATOM 918 N N . ALA A 1 120 ? -0.341 -7.331 7.211 1.00 98.12 120 ALA A N 1
ATOM 919 C CA . ALA A 1 120 ? -1.699 -6.929 7.570 1.00 98.12 120 ALA A CA 1
ATOM 920 C C . ALA A 1 120 ? -2.209 -7.630 8.838 1.00 98.12 120 ALA A C 1
ATOM 922 O O . ALA A 1 120 ? -2.822 -6.978 9.680 1.00 98.12 120 ALA A O 1
ATOM 923 N N . ALA A 1 121 ? -1.896 -8.916 9.018 1.00 98.31 121 ALA A N 1
ATOM 924 C CA . ALA A 1 121 ? -2.222 -9.661 10.231 1.00 98.31 121 ALA A CA 1
ATOM 925 C C . ALA A 1 121 ? -1.590 -9.021 11.480 1.00 98.31 121 ALA A C 1
ATOM 927 O O . ALA A 1 121 ? -2.281 -8.738 12.456 1.00 98.31 121 ALA A O 1
ATOM 928 N N . ILE A 1 122 ? -0.290 -8.713 11.418 1.00 98.62 122 ILE A N 1
ATOM 929 C CA . ILE A 1 122 ? 0.462 -8.058 12.499 1.00 98.62 122 ILE A CA 1
ATOM 930 C C . ILE A 1 122 ? -0.119 -6.673 12.818 1.00 98.62 122 ILE A C 1
ATOM 932 O O . ILE A 1 122 ? -0.296 -6.335 13.992 1.00 98.62 122 ILE A O 1
ATOM 936 N N . ARG A 1 123 ? -0.456 -5.873 11.798 1.00 98.38 123 ARG A N 1
ATOM 937 C CA . ARG A 1 123 ? -1.074 -4.552 12.000 1.00 98.38 123 ARG A CA 1
ATOM 938 C C . ARG A 1 123 ? -2.472 -4.650 12.602 1.00 98.38 123 ARG A C 1
ATOM 940 O O . ARG A 1 123 ? -2.767 -3.906 13.533 1.00 98.38 123 ARG A O 1
ATOM 947 N N . LEU A 1 124 ? -3.304 -5.590 12.144 1.00 98.44 124 LEU A N 1
ATOM 948 C CA . LEU A 1 124 ? -4.617 -5.841 12.745 1.00 98.44 124 LEU A CA 1
ATOM 949 C C . LEU A 1 124 ? -4.474 -6.205 14.220 1.00 98.44 124 LEU A C 1
ATOM 951 O O . LEU A 1 124 ? -5.182 -5.656 15.057 1.00 98.44 124 LEU A O 1
ATOM 955 N N . LEU A 1 125 ? -3.565 -7.122 14.548 1.00 98.31 125 LEU A N 1
ATOM 956 C CA . LEU A 1 125 ? -3.358 -7.559 15.926 1.00 98.31 125 LEU A CA 1
ATOM 957 C C . LEU A 1 125 ? -2.822 -6.432 16.813 1.00 98.31 125 LEU A C 1
ATOM 959 O O . LEU A 1 125 ? -3.260 -6.305 17.953 1.00 98.31 125 LEU A O 1
ATOM 963 N N . THR A 1 126 ? -1.957 -5.571 16.275 1.00 98.25 126 THR A N 1
ATOM 964 C CA . THR A 1 126 ? -1.526 -4.332 16.943 1.00 98.25 126 THR A CA 1
ATOM 965 C C . THR A 1 126 ? -2.711 -3.415 17.252 1.00 98.25 126 THR A C 1
ATOM 967 O O . THR A 1 126 ? -2.847 -2.945 18.379 1.00 98.25 126 THR A O 1
ATOM 970 N N . GLU A 1 127 ? -3.619 -3.208 16.295 1.00 97.38 127 GLU A N 1
ATOM 971 C CA . GLU A 1 127 ? -4.835 -2.416 16.520 1.00 97.38 127 GLU A CA 1
ATOM 972 C C . GLU A 1 127 ? -5.781 -3.052 17.542 1.00 97.38 127 GLU A C 1
ATOM 974 O O . GLU A 1 127 ? -6.321 -2.376 18.415 1.00 97.38 127 GLU A O 1
ATOM 979 N N . ALA A 1 128 ? -5.966 -4.366 17.466 1.00 97.69 128 ALA A N 1
ATOM 980 C CA . ALA A 1 128 ? -6.793 -5.110 18.403 1.00 97.69 128 ALA A CA 1
ATOM 981 C C . ALA A 1 128 ? -6.212 -5.096 19.826 1.00 97.69 128 ALA A C 1
ATOM 983 O O . ALA A 1 128 ? -6.971 -5.053 20.795 1.00 97.69 128 ALA A O 1
ATOM 984 N N . GLN A 1 129 ? -4.884 -5.080 19.971 1.00 97.44 129 GLN A N 1
ATOM 985 C CA . GLN A 1 129 ? -4.224 -4.847 21.254 1.00 97.44 129 GLN A CA 1
ATOM 986 C C . GLN A 1 129 ? -4.485 -3.423 21.759 1.00 97.44 129 GLN A C 1
ATOM 988 O O . GLN A 1 129 ? -4.831 -3.238 22.928 1.00 97.44 129 GLN A O 1
ATOM 993 N N . ALA A 1 130 ? -4.349 -2.418 20.889 1.00 94.62 130 ALA A N 1
ATOM 994 C CA . ALA A 1 130 ? -4.614 -1.028 21.245 1.00 94.62 130 ALA A CA 1
ATOM 995 C C . ALA A 1 130 ? -6.060 -0.825 21.740 1.00 94.62 130 ALA A C 1
ATOM 997 O O . ALA A 1 130 ? -6.276 -0.091 22.704 1.00 94.62 130 ALA A O 1
ATOM 998 N N . ASP A 1 131 ? -7.011 -1.560 21.160 1.00 94.69 131 ASP A N 1
ATOM 999 C CA . ASP A 1 131 ? -8.441 -1.539 21.497 1.00 94.69 131 ASP A CA 1
ATOM 1000 C C . ASP A 1 131 ? -8.852 -2.493 22.646 1.00 94.69 131 ASP A C 1
ATOM 1002 O O . ASP A 1 131 ? -10.049 -2.716 22.889 1.00 94.69 131 ASP A O 1
ATOM 1006 N N . ASP A 1 132 ? -7.874 -3.088 23.336 1.00 95.75 132 ASP A N 1
ATOM 1007 C CA . ASP A 1 132 ? -8.064 -4.003 24.467 1.00 95.75 132 ASP A CA 1
ATOM 1008 C C . ASP A 1 132 ? -8.963 -5.207 24.123 1.00 95.75 132 ASP A C 1
ATOM 1010 O O . ASP A 1 132 ? -9.884 -5.570 24.863 1.00 95.75 132 ASP A O 1
ATOM 1014 N N . LEU A 1 133 ? -8.714 -5.834 22.966 1.00 96.19 133 LEU A N 1
ATOM 1015 C CA . LEU A 1 133 ? -9.415 -7.040 22.495 1.00 96.19 133 LEU A CA 1
ATOM 1016 C C . LEU A 1 133 ? -8.702 -8.351 22.874 1.00 96.19 133 LEU A C 1
ATOM 1018 O O . LEU A 1 133 ? -8.981 -9.401 22.295 1.00 96.19 133 LEU A O 1
ATOM 1022 N N . GLY A 1 134 ? -7.805 -8.306 23.864 1.00 92.88 134 GLY A N 1
ATOM 1023 C CA . GLY A 1 134 ? -7.158 -9.494 24.431 1.00 92.88 134 GLY A CA 1
ATOM 1024 C C . GLY A 1 134 ? -6.017 -10.071 23.589 1.00 92.88 134 GLY A C 1
ATOM 1025 O O . GLY A 1 134 ? -5.746 -11.264 23.685 1.00 92.88 134 GLY A O 1
ATOM 1026 N N . VAL A 1 135 ? -5.355 -9.249 22.769 1.00 95.88 135 VAL A N 1
ATOM 1027 C CA . VAL A 1 135 ? -4.173 -9.655 21.993 1.00 95.88 135 VAL A CA 1
ATOM 1028 C C . VAL A 1 135 ? -2.896 -9.428 22.817 1.00 95.88 135 VAL A C 1
ATOM 1030 O O . VAL A 1 135 ? -2.624 -8.287 23.193 1.00 95.88 135 VAL A O 1
ATOM 1033 N N . PRO A 1 136 ? -2.084 -10.464 23.097 1.00 93.94 136 PRO A N 1
ATOM 1034 C CA . PRO A 1 136 ? -0.827 -10.296 23.826 1.00 93.94 136 PRO A CA 1
ATOM 1035 C C . PRO A 1 136 ? 0.258 -9.598 22.989 1.00 93.94 136 PRO A C 1
ATOM 1037 O O . PRO A 1 136 ? 0.473 -9.960 21.832 1.00 93.94 136 PRO A O 1
ATOM 1040 N N . ALA A 1 137 ? 1.025 -8.686 23.603 1.00 93.56 137 ALA A N 1
ATOM 1041 C CA . ALA A 1 137 ? 2.162 -8.005 22.960 1.00 93.56 137 ALA A CA 1
ATOM 1042 C C . ALA A 1 137 ? 3.178 -8.996 22.371 1.00 93.56 137 ALA A C 1
ATOM 1044 O O . ALA A 1 137 ? 3.663 -8.835 21.252 1.00 93.56 137 ALA A O 1
ATOM 1045 N N . GLN A 1 138 ? 3.464 -10.062 23.123 1.00 93.38 138 GLN A N 1
ATOM 1046 C CA . GLN A 1 138 ? 4.441 -11.078 22.747 1.00 93.38 138 GLN A CA 1
ATOM 1047 C C . GLN A 1 138 ? 4.078 -11.776 21.428 1.00 93.38 138 GLN A C 1
ATOM 1049 O O . GLN A 1 138 ? 4.958 -12.022 20.611 1.00 93.38 138 GLN A O 1
ATOM 1054 N N . LEU A 1 139 ? 2.786 -12.011 21.176 1.00 94.69 139 LEU A N 1
ATOM 1055 C CA . LEU A 1 139 ? 2.310 -12.641 19.943 1.00 94.69 139 LEU A CA 1
ATOM 1056 C C . LEU A 1 139 ? 2.586 -11.752 18.720 1.00 94.69 139 LEU A C 1
ATOM 1058 O O . LEU A 1 139 ? 3.052 -12.241 17.692 1.00 94.69 139 LEU A O 1
ATOM 1062 N N . ILE A 1 140 ? 2.366 -10.440 18.849 1.00 96.94 140 ILE A N 1
ATOM 1063 C CA . ILE A 1 140 ? 2.684 -9.452 17.805 1.00 96.94 140 ILE A CA 1
ATOM 1064 C C . ILE A 1 140 ? 4.194 -9.432 17.540 1.00 96.94 140 ILE A C 1
ATOM 1066 O O . ILE A 1 140 ? 4.622 -9.463 16.386 1.00 96.94 140 ILE A O 1
ATOM 1070 N N . LEU A 1 141 ? 5.006 -9.407 18.603 1.00 96.25 141 LEU A N 1
ATOM 1071 C CA . LEU A 1 141 ? 6.465 -9.357 18.497 1.00 96.25 141 LEU A CA 1
ATOM 1072 C C . LEU A 1 141 ? 7.053 -10.630 17.881 1.00 96.25 141 LEU A C 1
ATOM 1074 O O . LEU A 1 141 ? 7.966 -10.534 17.063 1.00 96.25 141 LEU A O 1
ATOM 1078 N N . ASP A 1 142 ? 6.541 -11.806 18.234 1.00 94.81 142 ASP A N 1
ATOM 1079 C CA . ASP A 1 142 ? 7.009 -13.075 17.673 1.00 94.81 142 ASP A CA 1
ATOM 1080 C C . ASP A 1 142 ? 6.586 -13.233 16.210 1.00 94.81 142 ASP A C 1
ATOM 1082 O O . ASP A 1 142 ? 7.405 -13.623 15.372 1.00 94.81 142 ASP A O 1
ATOM 1086 N N . GLY A 1 143 ? 5.358 -12.820 15.872 1.00 96.25 143 GLY A N 1
ATOM 1087 C CA . GLY A 1 143 ? 4.907 -12.716 14.487 1.00 96.25 143 GLY A CA 1
ATOM 1088 C C . GLY A 1 143 ? 5.800 -11.782 13.665 1.00 96.25 143 GLY A C 1
ATOM 1089 O O . GLY A 1 143 ? 6.277 -12.165 12.597 1.00 96.25 143 GLY A O 1
ATOM 1090 N N . LEU A 1 144 ? 6.107 -10.587 14.181 1.00 97.81 144 LEU A N 1
ATOM 1091 C CA . LEU A 1 144 ? 6.995 -9.645 13.498 1.00 97.81 144 LEU A CA 1
ATOM 1092 C C . LEU A 1 144 ? 8.413 -10.205 13.340 1.00 97.81 144 LEU A C 1
ATOM 1094 O O . LEU A 1 144 ? 8.967 -10.139 12.249 1.00 97.81 144 LEU A O 1
ATOM 1098 N N . LYS A 1 145 ? 9.004 -10.811 14.375 1.00 96.31 145 LYS A N 1
ATOM 1099 C CA . LYS A 1 145 ? 10.340 -11.425 14.267 1.00 96.31 145 LYS A CA 1
ATOM 1100 C C . LYS A 1 145 ? 10.389 -12.500 13.183 1.00 96.31 145 LYS A C 1
ATOM 1102 O O . LYS A 1 145 ? 11.328 -12.507 12.389 1.00 96.31 145 LYS A O 1
ATOM 1107 N N . ARG A 1 146 ? 9.381 -13.377 13.116 1.00 95.69 146 ARG A N 1
ATOM 1108 C CA . ARG A 1 146 ? 9.310 -14.420 12.081 1.00 95.69 146 ARG A CA 1
ATOM 1109 C C . ARG A 1 146 ? 9.098 -13.829 10.688 1.00 95.69 146 ARG A C 1
ATOM 1111 O O . ARG A 1 146 ? 9.764 -14.266 9.757 1.00 95.69 146 ARG A O 1
ATOM 1118 N N . HIS A 1 147 ? 8.266 -12.795 10.559 1.00 97.38 147 HIS A N 1
ATOM 1119 C CA . HIS A 1 147 ? 8.100 -12.037 9.315 1.00 97.38 147 HIS A CA 1
ATOM 1120 C C . HIS A 1 147 ? 9.426 -11.449 8.815 1.00 97.38 147 HIS A C 1
ATOM 1122 O O . HIS A 1 147 ? 9.789 -11.638 7.659 1.00 97.38 147 HIS A O 1
ATOM 1128 N N . LEU A 1 148 ? 10.196 -10.800 9.692 1.00 97.31 148 LEU A N 1
ATOM 1129 C CA . LEU A 1 148 ? 11.488 -10.202 9.336 1.00 97.31 148 LEU A CA 1
ATOM 1130 C C . LEU A 1 148 ? 12.569 -11.243 9.000 1.00 97.31 148 LEU A C 1
ATOM 1132 O O . LEU A 1 148 ? 13.549 -10.911 8.330 1.00 97.31 148 LEU A O 1
ATOM 1136 N N . GLY A 1 149 ? 12.383 -12.497 9.425 1.00 95.75 149 GLY A N 1
ATOM 1137 C CA . GLY A 1 149 ? 13.211 -13.630 9.011 1.00 95.75 149 GLY A CA 1
ATOM 1138 C C . GLY A 1 149 ? 13.138 -13.919 7.508 1.00 95.75 149 GLY A C 1
ATOM 1139 O O . GLY A 1 149 ? 14.095 -14.449 6.952 1.00 95.75 149 GLY A O 1
ATOM 1140 N N . TYR A 1 150 ? 12.060 -13.508 6.829 1.00 96.12 150 TYR A N 1
ATOM 1141 C CA . TYR A 1 150 ? 11.956 -13.541 5.369 1.00 96.12 150 TYR A CA 1
ATOM 1142 C C . TYR A 1 150 ? 12.620 -12.306 4.767 1.00 96.12 150 TYR A C 1
ATOM 1144 O O . TYR A 1 150 ? 11.978 -11.375 4.276 1.00 96.12 150 TYR A O 1
ATOM 1152 N N . SER A 1 151 ? 13.943 -12.288 4.843 1.00 96.69 151 SER A N 1
ATOM 1153 C CA . SER A 1 151 ? 14.761 -11.224 4.287 1.00 96.69 151 SER A CA 1
ATOM 1154 C C . SER A 1 151 ? 16.085 -11.747 3.753 1.00 96.69 151 SER A C 1
ATOM 1156 O O . SER A 1 151 ? 16.539 -12.835 4.098 1.00 96.69 151 SER A O 1
ATOM 1158 N N . GLU A 1 152 ? 16.728 -10.943 2.917 1.00 95.88 152 GLU A N 1
ATOM 1159 C CA . GLU A 1 152 ? 18.104 -11.174 2.496 1.00 95.88 152 GLU A CA 1
ATOM 1160 C C . GLU A 1 152 ? 18.905 -9.872 2.459 1.00 95.88 152 GLU A C 1
ATOM 1162 O O . GLU A 1 152 ? 18.359 -8.774 2.576 1.00 95.88 152 GLU A O 1
ATOM 1167 N N . LYS A 1 153 ? 20.226 -9.979 2.313 1.00 96.69 153 LYS A N 1
ATOM 1168 C CA . LYS A 1 153 ? 21.096 -8.810 2.163 1.00 96.69 153 LYS A CA 1
ATOM 1169 C C . LYS A 1 153 ? 21.226 -8.431 0.695 1.00 96.69 153 LYS A C 1
ATOM 1171 O O . LYS A 1 153 ? 21.526 -9.277 -0.139 1.00 96.69 153 LYS A O 1
ATOM 1176 N N . LEU A 1 154 ? 21.053 -7.144 0.414 1.00 96.81 154 LEU A N 1
ATOM 1177 C CA . LEU A 1 154 ? 21.448 -6.548 -0.861 1.00 96.81 154 LEU A CA 1
ATOM 1178 C C . LEU A 1 154 ? 22.887 -6.033 -0.768 1.00 96.81 154 LEU A C 1
ATOM 1180 O O . LEU A 1 154 ? 23.552 -6.177 0.259 1.00 96.81 154 LEU A O 1
ATOM 1184 N N . THR A 1 155 ? 23.368 -5.394 -1.837 1.00 96.06 155 THR A N 1
ATOM 1185 C CA . THR A 1 155 ? 24.630 -4.639 -1.803 1.00 96.06 155 THR A CA 1
ATOM 1186 C C . THR A 1 155 ? 24.621 -3.591 -0.691 1.00 96.06 155 THR A C 1
ATOM 1188 O O . THR A 1 155 ? 25.637 -3.399 -0.029 1.00 96.06 155 THR A O 1
ATOM 1191 N N . GLU A 1 156 ? 23.467 -2.968 -0.444 1.00 96.19 156 GLU A N 1
ATOM 1192 C CA . GLU A 1 156 ? 23.249 -2.094 0.703 1.00 96.19 156 GLU A CA 1
ATOM 1193 C C . GLU A 1 156 ? 21.952 -2.486 1.406 1.00 96.19 156 GLU A C 1
ATOM 1195 O O . GLU A 1 156 ? 20.887 -2.543 0.794 1.00 96.19 156 GLU A O 1
ATOM 1200 N N . GLY A 1 157 ? 22.039 -2.739 2.709 1.00 97.81 157 GLY A N 1
ATOM 1201 C CA . GLY A 1 157 ? 20.858 -2.961 3.530 1.00 97.81 157 GLY A CA 1
ATOM 1202 C C . GLY A 1 157 ? 20.242 -4.363 3.454 1.00 97.81 157 GLY A C 1
ATOM 1203 O O . GLY A 1 157 ? 20.835 -5.324 2.961 1.00 97.81 157 GLY A O 1
ATOM 1204 N N . THR A 1 158 ? 19.046 -4.477 4.027 1.00 98.25 158 THR A N 1
ATOM 1205 C CA . THR A 1 158 ? 18.264 -5.717 4.127 1.00 98.25 158 THR A CA 1
ATOM 1206 C C . THR A 1 158 ? 17.005 -5.586 3.295 1.00 98.25 158 THR A C 1
ATOM 1208 O O . THR A 1 158 ? 16.248 -4.645 3.484 1.00 98.25 158 THR A O 1
ATOM 1211 N N . TRP A 1 159 ? 16.742 -6.536 2.410 1.00 98.19 159 TRP A N 1
ATOM 1212 C CA . TRP A 1 159 ? 15.517 -6.586 1.631 1.00 98.19 159 TRP A CA 1
ATOM 1213 C C . TRP A 1 159 ? 14.554 -7.623 2.192 1.00 98.19 159 TRP A C 1
ATOM 1215 O O . TRP A 1 159 ? 14.866 -8.809 2.224 1.00 98.19 159 TRP A O 1
ATOM 1225 N N . PHE A 1 160 ? 13.380 -7.170 2.622 1.00 98.19 160 PHE A N 1
ATOM 1226 C CA . PHE A 1 160 ? 12.264 -8.036 3.001 1.00 98.19 160 PHE A CA 1
ATOM 1227 C C . PHE A 1 160 ? 11.603 -8.652 1.767 1.00 98.19 160 PHE A C 1
ATOM 1229 O O . PHE A 1 160 ? 11.273 -7.942 0.815 1.00 98.19 160 PHE A O 1
ATOM 1236 N N . LEU A 1 161 ? 11.450 -9.974 1.785 1.00 96.38 161 LEU A N 1
ATOM 1237 C CA . LEU A 1 161 ? 10.950 -10.758 0.659 1.00 96.38 161 LEU A CA 1
ATOM 1238 C C . LEU A 1 161 ? 9.436 -10.575 0.479 1.00 96.38 161 LEU A C 1
ATOM 1240 O O . LEU A 1 161 ? 8.712 -10.208 1.405 1.00 96.38 161 LEU A O 1
ATOM 1244 N N . HIS A 1 162 ? 8.950 -10.821 -0.732 1.00 94.25 162 HIS A N 1
ATOM 1245 C CA . HIS A 1 162 ? 7.530 -10.840 -1.059 1.00 94.25 162 HIS A CA 1
ATOM 1246 C C . HIS A 1 162 ? 6.827 -12.066 -0.490 1.00 94.25 162 HIS A C 1
ATOM 1248 O O . HIS A 1 162 ? 5.734 -11.958 0.077 1.00 94.25 162 HIS A O 1
ATOM 1254 N N . ASP A 1 163 ? 7.452 -13.221 -0.677 1.00 90.44 163 ASP A N 1
ATOM 1255 C CA . ASP A 1 163 ? 6.918 -14.515 -0.307 1.00 90.44 163 ASP A CA 1
ATOM 1256 C C . ASP A 1 163 ? 8.031 -15.481 0.116 1.00 90.44 163 ASP A C 1
ATOM 1258 O O . ASP A 1 163 ? 9.226 -15.245 -0.062 1.00 90.44 163 ASP A O 1
ATOM 1262 N N . SER A 1 164 ? 7.630 -16.592 0.729 1.00 90.25 164 SER A N 1
ATOM 1263 C CA . SER A 1 164 ? 8.570 -17.635 1.139 1.00 90.25 164 SER A CA 1
ATOM 1264 C C . SER A 1 164 ? 9.214 -18.379 -0.040 1.00 90.25 164 SER A C 1
ATOM 1266 O O . SER A 1 164 ? 10.238 -19.025 0.157 1.00 90.25 164 SER A O 1
ATOM 1268 N N . LEU A 1 165 ? 8.620 -18.346 -1.239 1.00 86.75 165 LEU A N 1
ATOM 1269 C CA . LEU A 1 165 ? 9.095 -19.074 -2.426 1.00 86.75 165 LEU A CA 1
ATOM 1270 C C . LEU A 1 165 ? 10.373 -18.454 -3.009 1.00 86.75 165 LEU A C 1
ATOM 1272 O O . LEU A 1 165 ? 11.111 -19.123 -3.730 1.00 86.75 165 LEU A O 1
ATOM 1276 N N . GLU A 1 166 ? 10.672 -17.206 -2.656 1.00 86.81 166 GLU A N 1
ATOM 1277 C CA . GLU A 1 166 ? 11.946 -16.546 -2.959 1.00 86.81 166 GLU A CA 1
ATOM 1278 C C . GLU A 1 166 ? 13.130 -17.113 -2.156 1.00 86.81 166 GLU A C 1
ATOM 1280 O O . GLU A 1 166 ? 14.286 -16.822 -2.467 1.00 86.81 166 GLU A O 1
ATOM 1285 N N . VAL A 1 167 ? 12.872 -17.965 -1.156 1.00 83.25 167 VAL A N 1
ATOM 1286 C CA . VAL A 1 167 ? 13.905 -18.720 -0.437 1.00 83.25 167 VAL A CA 1
ATOM 1287 C C . VAL A 1 167 ? 14.087 -20.084 -1.106 1.00 83.25 167 VAL A C 1
ATOM 1289 O O . VAL A 1 167 ? 13.136 -20.853 -1.268 1.00 83.25 167 VAL A O 1
ATOM 1292 N N . SER A 1 168 ? 15.333 -20.433 -1.443 1.00 61.56 168 SER A N 1
ATOM 1293 C CA . SER A 1 168 ? 15.685 -21.670 -2.165 1.00 61.56 168 SER A CA 1
ATOM 1294 C C . SER A 1 168 ? 15.279 -22.972 -1.465 1.00 61.56 168 SER A C 1
ATOM 1296 O O . SER A 1 168 ? 15.273 -24.033 -2.083 1.00 61.56 168 SER A O 1
ATOM 1298 N N . GLU A 1 169 ? 14.958 -22.908 -0.176 1.00 61.53 169 GLU A N 1
ATOM 1299 C CA . GLU A 1 169 ? 14.687 -24.061 0.684 1.00 61.53 169 GLU A CA 1
ATOM 1300 C C . GLU A 1 169 ? 13.247 -24.580 0.587 1.00 61.53 169 GLU A C 1
ATOM 1302 O O . GLU A 1 169 ? 12.959 -25.680 1.056 1.00 61.53 169 GLU A O 1
ATOM 1307 N N . THR A 1 170 ? 12.326 -23.833 -0.032 1.00 59.72 170 THR A N 1
ATOM 1308 C CA . THR A 1 170 ? 10.906 -24.220 -0.029 1.00 59.72 170 THR A CA 1
ATOM 1309 C C . THR A 1 170 ? 10.582 -25.412 -0.928 1.00 59.72 170 THR A C 1
ATOM 1311 O O . THR A 1 170 ? 9.577 -26.073 -0.682 1.00 59.72 170 THR A O 1
ATOM 1314 N N . GLN A 1 171 ? 11.413 -25.719 -1.935 1.00 59.75 171 GLN A N 1
ATOM 1315 C CA . GLN A 1 171 ? 11.189 -26.772 -2.949 1.00 59.75 171 GLN A CA 1
ATOM 1316 C C . GLN A 1 171 ? 9.830 -26.692 -3.680 1.00 59.75 171 GLN A C 1
ATOM 1318 O O . GLN A 1 171 ? 9.445 -27.622 -4.388 1.00 59.75 171 GLN A O 1
ATOM 1323 N N . VAL A 1 172 ? 9.104 -25.582 -3.540 1.00 62.03 172 VAL A N 1
ATOM 1324 C CA . VAL A 1 172 ? 7.816 -25.341 -4.190 1.00 62.03 172 VAL A CA 1
ATOM 1325 C C . VAL A 1 172 ? 8.062 -24.472 -5.418 1.00 62.03 172 VAL A C 1
ATOM 1327 O O . VAL A 1 172 ? 8.725 -23.440 -5.341 1.00 62.03 172 VAL A O 1
ATOM 1330 N N . ALA A 1 173 ? 7.543 -24.896 -6.570 1.00 62.16 173 ALA A N 1
ATOM 1331 C CA . ALA A 1 173 ? 7.666 -24.124 -7.797 1.00 62.16 173 ALA A CA 1
ATOM 1332 C C . ALA A 1 173 ? 6.890 -22.805 -7.684 1.00 62.16 173 ALA A C 1
ATOM 1334 O O . ALA A 1 173 ? 5.717 -22.791 -7.310 1.00 62.16 173 ALA A O 1
ATOM 1335 N N . HIS A 1 174 ? 7.543 -21.704 -8.049 1.00 62.03 174 HIS A N 1
ATOM 1336 C CA . HIS A 1 174 ? 6.899 -20.400 -8.096 1.00 62.03 174 HIS A CA 1
ATOM 1337 C C . HIS A 1 174 ? 5.790 -20.388 -9.176 1.00 62.03 174 HIS A C 1
ATOM 1339 O O . HIS A 1 174 ? 6.025 -20.870 -10.289 1.00 62.03 174 HIS A O 1
ATOM 1345 N N . PRO A 1 175 ? 4.593 -19.837 -8.894 1.00 64.38 175 PRO A N 1
ATOM 1346 C CA . PRO A 1 175 ? 3.441 -19.854 -9.813 1.00 64.38 175 PRO A CA 1
ATOM 1347 C C . PRO A 1 175 ? 3.680 -19.047 -11.100 1.00 64.38 175 PRO A C 1
ATOM 1349 O O . PRO A 1 175 ? 3.086 -19.319 -12.143 1.00 64.38 175 PRO A O 1
ATOM 1352 N N . TYR A 1 176 ? 4.568 -18.054 -11.036 1.00 66.12 176 TYR A N 1
ATOM 1353 C CA . TYR A 1 176 ? 4.977 -17.232 -12.175 1.00 66.12 176 TYR A CA 1
ATOM 1354 C C . TYR A 1 176 ? 6.361 -17.629 -12.683 1.00 66.12 176 TYR A C 1
ATOM 1356 O O . TYR A 1 176 ? 7.215 -18.068 -11.913 1.00 66.12 176 TYR A O 1
ATOM 1364 N N . THR A 1 177 ? 6.624 -17.383 -13.969 1.00 66.38 177 THR A N 1
ATOM 1365 C CA . THR A 1 177 ? 7.972 -17.506 -14.535 1.00 66.38 177 THR A CA 1
ATOM 1366 C C . THR A 1 177 ? 8.898 -16.451 -13.926 1.00 66.38 177 THR A C 1
ATOM 1368 O O . THR A 1 177 ? 8.915 -15.300 -14.366 1.00 66.38 177 THR A O 1
ATOM 1371 N N . VAL A 1 178 ? 9.685 -16.851 -12.927 1.00 67.81 178 VAL A N 1
ATOM 1372 C CA . VAL A 1 178 ? 10.741 -16.018 -12.341 1.00 67.81 178 VAL A CA 1
ATOM 1373 C C . VAL A 1 178 ? 11.943 -16.036 -13.274 1.00 67.81 178 VAL A C 1
ATOM 1375 O O . VAL A 1 178 ? 12.425 -17.097 -13.675 1.00 67.81 178 VAL A O 1
ATOM 1378 N N . SER A 1 179 ? 12.439 -14.862 -13.655 1.00 68.88 179 SER A N 1
ATOM 1379 C CA . SER A 1 179 ? 13.748 -14.785 -14.303 1.00 68.88 179 SER A CA 1
ATOM 1380 C C . SER A 1 179 ? 14.818 -14.528 -13.270 1.00 68.88 179 SER A C 1
ATOM 1382 O O . SER A 1 179 ? 14.829 -13.469 -12.649 1.00 68.88 179 SER A O 1
ATOM 1384 N N . SER A 1 180 ? 15.751 -15.472 -13.173 1.00 79.44 180 SER A N 1
ATOM 1385 C CA . SER A 1 180 ? 16.958 -15.307 -12.375 1.00 79.44 180 SER A CA 1
ATOM 1386 C C . SER A 1 180 ? 17.629 -13.973 -12.688 1.00 79.44 180 SER A C 1
ATOM 1388 O O . SER A 1 180 ? 18.074 -13.746 -13.817 1.00 79.44 180 SER A O 1
ATOM 1390 N N . ASN A 1 181 ? 17.748 -13.109 -11.685 1.00 79.69 181 ASN A N 1
ATOM 1391 C CA . ASN A 1 181 ? 18.595 -11.927 -11.744 1.00 79.69 181 ASN A CA 1
ATOM 1392 C C . ASN A 1 181 ? 19.267 -11.683 -10.391 1.00 79.69 181 ASN A C 1
ATOM 1394 O O . ASN A 1 181 ? 18.921 -12.301 -9.398 1.00 79.69 181 ASN A O 1
ATOM 1398 N N . ARG A 1 182 ? 20.302 -10.843 -10.396 1.00 90.75 182 ARG A N 1
ATOM 1399 C CA . ARG A 1 182 ? 21.077 -10.473 -9.202 1.00 90.75 182 ARG A CA 1
ATOM 1400 C C . ARG A 1 182 ? 21.082 -8.961 -9.019 1.00 90.75 182 ARG A C 1
ATOM 1402 O O . ARG A 1 182 ? 22.108 -8.359 -8.695 1.00 90.75 182 ARG A O 1
ATOM 1409 N N . ALA A 1 183 ? 19.969 -8.318 -9.374 1.00 91.75 183 ALA A N 1
ATOM 1410 C CA . ALA A 1 183 ? 19.860 -6.870 -9.303 1.00 91.75 183 ALA A CA 1
ATOM 1411 C C . ALA A 1 183 ? 20.123 -6.410 -7.863 1.00 91.75 183 ALA A C 1
ATOM 1413 O O . ALA A 1 183 ? 19.649 -7.033 -6.916 1.00 91.75 183 ALA A O 1
ATOM 1414 N N . PHE A 1 184 ? 20.918 -5.351 -7.701 1.00 93.69 184 PHE A N 1
ATOM 1415 C CA . PHE A 1 184 ? 21.274 -4.805 -6.385 1.00 93.69 184 PHE A CA 1
ATOM 1416 C C . PHE A 1 184 ? 21.931 -5.825 -5.431 1.00 93.69 184 PHE A C 1
ATOM 1418 O O . PHE A 1 184 ? 21.832 -5.686 -4.219 1.00 93.69 184 PHE A O 1
ATOM 1425 N N . GLY A 1 185 ? 22.584 -6.866 -5.960 1.00 93.62 185 GLY A N 1
ATOM 1426 C CA . GLY A 1 185 ? 23.241 -7.899 -5.151 1.00 93.62 185 GLY A CA 1
ATOM 1427 C C . GLY A 1 185 ? 22.316 -9.001 -4.629 1.00 93.62 185 GLY A C 1
ATOM 1428 O O . GLY A 1 185 ? 22.783 -9.845 -3.873 1.00 93.62 185 GLY A O 1
ATOM 1429 N N . SER A 1 186 ? 21.049 -9.018 -5.048 1.00 94.00 186 SER A N 1
ATOM 1430 C CA . SER A 1 186 ? 20.074 -10.038 -4.648 1.00 94.00 186 SER A CA 1
ATOM 1431 C C . SER A 1 186 ? 20.426 -11.460 -5.098 1.00 94.00 186 SER A C 1
ATOM 1433 O O . SER A 1 186 ? 21.206 -11.700 -6.036 1.00 94.00 186 SER A O 1
ATOM 1435 N N . SER A 1 187 ? 19.809 -12.424 -4.421 1.00 91.81 187 SER A N 1
ATOM 1436 C CA . SER A 1 187 ? 19.778 -13.822 -4.818 1.00 91.81 187 SER A CA 1
ATOM 1437 C C . SER A 1 187 ? 18.992 -14.033 -6.129 1.00 91.81 187 SER A C 1
ATOM 1439 O O . SER A 1 187 ? 18.076 -13.273 -6.437 1.00 91.81 187 SER A O 1
ATOM 1441 N N . PRO A 1 188 ? 19.297 -15.093 -6.909 1.00 89.19 188 PRO A N 1
ATOM 1442 C CA . PRO A 1 188 ? 18.610 -15.388 -8.171 1.00 89.19 188 PRO A CA 1
ATOM 1443 C C . PRO A 1 188 ? 17.092 -15.569 -8.077 1.00 89.19 188 PRO A C 1
ATOM 1445 O O . PRO A 1 188 ? 16.409 -15.425 -9.088 1.00 89.19 188 PRO A O 1
ATOM 1448 N N . LEU A 1 189 ? 16.579 -15.960 -6.910 1.00 88.19 189 LEU A N 1
ATOM 1449 C CA . LEU A 1 189 ? 15.157 -16.239 -6.708 1.00 88.19 189 LEU A CA 1
ATOM 1450 C C . LEU A 1 189 ? 14.384 -15.011 -6.227 1.00 88.19 189 LEU A C 1
ATOM 1452 O O . LEU A 1 189 ? 13.160 -15.007 -6.319 1.00 88.19 189 LEU A O 1
ATOM 1456 N N . ASN A 1 190 ? 15.081 -13.967 -5.775 1.00 91.38 190 ASN A N 1
ATOM 1457 C CA . ASN A 1 190 ? 14.455 -12.741 -5.311 1.00 91.38 190 ASN A CA 1
ATOM 1458 C C . ASN A 1 190 ? 13.735 -12.034 -6.461 1.00 91.38 190 ASN A C 1
ATOM 1460 O O . ASN A 1 190 ? 14.303 -11.736 -7.518 1.00 91.38 190 ASN A O 1
ATOM 1464 N N . CYS A 1 191 ? 12.466 -11.742 -6.240 1.00 91.69 191 CYS A N 1
ATOM 1465 C CA . CYS A 1 191 ? 11.588 -11.026 -7.144 1.00 91.69 191 CYS A CA 1
ATOM 1466 C C . CYS A 1 191 ? 11.733 -9.508 -7.030 1.00 91.69 191 CYS A C 1
ATOM 1468 O O . CYS A 1 191 ? 11.376 -8.785 -7.965 1.00 91.69 191 CYS A O 1
ATOM 1470 N N . LEU A 1 192 ? 12.300 -9.041 -5.917 1.00 94.31 192 LEU A N 1
ATOM 1471 C CA . LEU A 1 192 ? 12.505 -7.650 -5.542 1.00 94.31 192 LEU A CA 1
ATOM 1472 C C . LEU A 1 192 ? 11.191 -6.880 -5.641 1.00 94.31 192 LEU A C 1
ATOM 1474 O O . LEU A 1 192 ? 11.038 -5.999 -6.474 1.00 94.31 192 LEU A O 1
ATOM 1478 N N . VAL A 1 193 ? 10.205 -7.246 -4.824 1.00 95.75 193 VAL A N 1
ATOM 1479 C CA . VAL A 1 193 ? 8.862 -6.649 -4.859 1.00 95.75 193 VAL A CA 1
ATOM 1480 C C . VAL A 1 193 ? 8.786 -5.417 -3.951 1.00 95.75 193 VAL A C 1
ATOM 1482 O O . VAL A 1 193 ? 8.742 -5.535 -2.725 1.00 95.75 193 VAL A O 1
ATOM 1485 N N . LEU A 1 194 ? 8.759 -4.228 -4.557 1.00 97.31 194 LEU A N 1
ATOM 1486 C CA . LEU A 1 194 ? 8.886 -2.931 -3.883 1.00 97.31 194 LEU A CA 1
ATOM 1487 C C . LEU A 1 194 ? 7.789 -2.679 -2.849 1.00 97.31 194 LEU A C 1
ATOM 1489 O O . LEU A 1 194 ? 8.086 -2.316 -1.712 1.00 97.31 194 LEU A O 1
ATOM 1493 N N . ASN A 1 195 ? 6.527 -2.886 -3.221 1.00 96.56 195 ASN A N 1
ATOM 1494 C CA . ASN A 1 195 ? 5.410 -2.614 -2.325 1.00 96.56 195 ASN A CA 1
ATOM 1495 C C . ASN A 1 195 ? 5.465 -3.489 -1.067 1.00 96.56 195 ASN A C 1
ATOM 1497 O O . ASN A 1 195 ? 5.142 -3.018 0.016 1.00 96.56 195 ASN A O 1
ATOM 1501 N N . THR A 1 196 ? 5.884 -4.754 -1.168 1.00 97.44 196 THR A N 1
ATOM 1502 C CA . THR A 1 196 ? 6.004 -5.617 0.020 1.00 97.44 196 THR A CA 1
ATOM 1503 C C . THR A 1 196 ? 7.119 -5.146 0.941 1.00 97.44 196 THR A C 1
ATOM 1505 O O . THR A 1 196 ? 6.904 -5.053 2.143 1.00 97.44 196 THR A O 1
ATOM 1508 N N . HIS A 1 197 ? 8.263 -4.754 0.381 1.00 98.56 197 HIS A N 1
ATOM 1509 C CA . HIS A 1 197 ? 9.349 -4.176 1.162 1.00 98.56 197 HIS A CA 1
ATOM 1510 C C . HIS A 1 197 ? 8.910 -2.911 1.922 1.00 98.56 197 HIS A C 1
ATOM 1512 O O . HIS A 1 197 ? 9.137 -2.800 3.129 1.00 98.56 197 HIS A O 1
ATOM 1518 N N . ALA A 1 198 ? 8.234 -1.981 1.238 1.00 98.25 198 ALA A N 1
ATOM 1519 C CA . ALA A 1 198 ? 7.697 -0.768 1.855 1.00 98.25 198 ALA A CA 1
ATOM 1520 C C . ALA A 1 198 ? 6.642 -1.079 2.935 1.00 98.25 198 ALA A C 1
ATOM 1522 O O . ALA A 1 198 ? 6.665 -0.478 4.008 1.00 98.25 198 ALA A O 1
ATOM 1523 N N . ASP A 1 199 ? 5.760 -2.052 2.691 1.00 98.00 199 ASP A N 1
ATOM 1524 C CA . ASP A 1 199 ? 4.731 -2.487 3.643 1.00 98.00 199 ASP A CA 1
ATOM 1525 C C . ASP A 1 199 ? 5.330 -3.144 4.901 1.00 98.00 199 ASP A C 1
ATOM 1527 O O . ASP A 1 199 ? 4.847 -2.914 6.013 1.00 98.00 199 ASP A O 1
ATOM 1531 N N . THR A 1 200 ? 6.426 -3.898 4.764 1.00 98.62 200 THR A N 1
ATOM 1532 C CA . THR A 1 200 ? 7.179 -4.440 5.903 1.00 98.62 200 THR A CA 1
ATOM 1533 C C . THR A 1 200 ? 7.831 -3.330 6.723 1.00 98.62 200 THR A C 1
ATOM 1535 O O . THR A 1 200 ? 7.678 -3.317 7.944 1.00 98.62 200 THR A O 1
ATOM 1538 N N . LEU A 1 201 ? 8.506 -2.366 6.083 1.00 98.44 201 LEU A N 1
ATOM 1539 C CA . LEU A 1 201 ? 9.087 -1.205 6.776 1.00 98.44 201 LEU A CA 1
ATOM 1540 C C . LEU A 1 201 ? 8.025 -0.435 7.563 1.00 98.44 201 LEU A C 1
ATOM 1542 O O . LEU A 1 201 ? 8.217 -0.125 8.741 1.00 98.44 201 LEU A O 1
ATOM 1546 N N . LEU A 1 202 ? 6.881 -0.186 6.920 1.00 97.31 202 LEU A N 1
ATOM 1547 C CA . LEU A 1 202 ? 5.735 0.451 7.549 1.00 97.31 202 LEU A CA 1
ATOM 1548 C C . LEU A 1 202 ? 5.228 -0.370 8.738 1.00 97.31 202 LEU A C 1
ATOM 1550 O O . LEU A 1 202 ? 4.938 0.199 9.780 1.00 97.31 202 LEU A O 1
ATOM 1554 N N . THR A 1 203 ? 5.170 -1.697 8.623 1.00 98.38 203 THR A N 1
ATOM 1555 C CA . THR A 1 203 ? 4.734 -2.591 9.707 1.00 98.38 203 THR A CA 1
ATOM 1556 C C . THR A 1 203 ? 5.685 -2.565 10.907 1.00 98.38 203 THR A C 1
ATOM 1558 O O . THR A 1 203 ? 5.217 -2.569 12.044 1.00 98.38 203 THR A O 1
ATOM 1561 N N . ILE A 1 204 ? 7.003 -2.476 10.692 1.00 97.81 204 ILE A N 1
ATOM 1562 C CA . ILE A 1 204 ? 7.967 -2.321 11.796 1.00 97.81 204 ILE A CA 1
ATOM 1563 C C . ILE A 1 204 ? 7.702 -1.009 12.545 1.00 97.81 204 ILE A C 1
ATOM 1565 O O . ILE A 1 204 ? 7.551 -1.021 13.767 1.00 97.81 204 ILE A O 1
ATOM 1569 N N . LEU A 1 205 ? 7.606 0.109 11.813 1.00 95.38 205 LEU A N 1
ATOM 1570 C CA . LEU A 1 205 ? 7.283 1.424 12.381 1.00 95.38 205 LEU A CA 1
ATOM 1571 C C . LEU A 1 205 ? 5.953 1.388 13.133 1.00 95.38 205 LEU A C 1
ATOM 1573 O O . LEU A 1 205 ? 5.854 1.876 14.257 1.00 95.38 205 LEU A O 1
ATOM 1577 N N . TYR A 1 206 ? 4.955 0.736 12.548 1.00 94.50 206 TYR A N 1
ATOM 1578 C CA . TYR A 1 206 ? 3.633 0.574 13.126 1.00 94.50 206 TYR A CA 1
ATOM 1579 C C . TYR A 1 206 ? 3.671 -0.104 14.495 1.00 94.50 206 TYR A C 1
ATOM 1581 O O . TYR A 1 206 ? 3.131 0.424 15.463 1.00 94.50 206 TYR A O 1
ATOM 1589 N N . VAL A 1 207 ? 4.348 -1.250 14.603 1.00 96.44 207 VAL A N 1
ATOM 1590 C CA . VAL A 1 207 ? 4.469 -1.976 15.874 1.00 96.44 207 VAL A CA 1
ATOM 1591 C C . VAL A 1 207 ? 5.253 -1.148 16.891 1.00 96.44 207 VAL A C 1
ATOM 1593 O O . VAL A 1 207 ? 4.804 -1.004 18.023 1.00 96.44 207 VAL A O 1
ATOM 1596 N N . LEU A 1 208 ? 6.381 -0.547 16.496 1.00 93.81 208 LEU A N 1
ATOM 1597 C CA . LEU A 1 208 ? 7.223 0.257 17.396 1.00 93.81 208 LEU A CA 1
ATOM 1598 C C . LEU A 1 208 ? 6.487 1.444 18.035 1.00 93.81 208 LEU A C 1
ATOM 1600 O O . LEU A 1 208 ? 6.826 1.850 19.153 1.00 93.81 208 LEU A O 1
ATOM 1604 N N . THR A 1 209 ? 5.514 1.996 17.312 1.00 89.75 209 THR A N 1
ATOM 1605 C CA . THR A 1 209 ? 4.802 3.229 17.667 1.00 89.75 209 THR A CA 1
ATOM 1606 C C . THR A 1 209 ? 3.445 2.984 18.314 1.00 89.75 209 THR A C 1
ATOM 1608 O O . THR A 1 209 ? 3.007 3.821 19.098 1.00 89.75 209 THR A O 1
ATOM 1611 N N . ARG A 1 210 ? 2.773 1.870 17.996 1.00 90.94 210 ARG A N 1
ATOM 1612 C CA . ARG A 1 210 ? 1.364 1.651 18.367 1.00 90.94 210 ARG A CA 1
ATOM 1613 C C . ARG A 1 210 ? 1.125 0.431 19.247 1.00 90.94 210 ARG A C 1
ATOM 1615 O O . ARG A 1 210 ? 0.132 0.417 19.970 1.00 90.94 210 ARG A O 1
ATOM 1622 N N . ALA A 1 211 ? 1.995 -0.580 19.221 1.00 92.62 211 ALA A N 1
ATOM 1623 C CA . ALA A 1 211 ? 1.811 -1.732 20.097 1.00 92.62 211 ALA A CA 1
ATOM 1624 C C . ALA A 1 211 ? 2.055 -1.340 21.563 1.00 92.62 211 ALA A C 1
ATOM 1626 O O . ALA A 1 211 ? 3.019 -0.640 21.895 1.00 92.62 211 ALA A O 1
ATOM 1627 N N . LYS A 1 212 ? 1.171 -1.810 22.447 1.00 90.38 212 LYS A N 1
ATOM 1628 C CA . LYS A 1 212 ? 1.335 -1.658 23.896 1.00 90.38 212 LYS A CA 1
ATOM 1629 C C . LYS A 1 212 ? 2.453 -2.597 24.357 1.00 90.38 212 LYS A C 1
ATOM 1631 O O . LYS A 1 212 ? 2.589 -3.707 23.841 1.00 90.38 212 LYS A O 1
ATOM 1636 N N . ASP A 1 213 ? 3.248 -2.146 25.322 1.00 88.25 213 ASP A N 1
ATOM 1637 C CA . ASP A 1 213 ? 4.284 -2.950 25.986 1.00 88.25 213 ASP A CA 1
ATOM 1638 C C . ASP A 1 213 ? 5.400 -3.486 25.070 1.00 88.25 213 ASP A C 1
ATOM 1640 O O . ASP A 1 213 ? 6.001 -4.531 25.331 1.00 88.25 213 ASP A O 1
ATOM 1644 N N . VAL A 1 214 ? 5.750 -2.751 24.007 1.00 88.12 214 VAL A N 1
ATOM 1645 C CA . VAL A 1 214 ? 7.005 -3.005 23.282 1.00 88.12 214 VAL A CA 1
ATOM 1646 C C . VAL A 1 214 ? 8.162 -2.643 24.212 1.00 88.12 214 VAL A C 1
ATOM 1648 O O . VAL A 1 214 ? 8.484 -1.469 24.385 1.00 88.12 214 VAL A O 1
ATOM 1651 N N . GLY A 1 215 ? 8.765 -3.642 24.852 1.00 88.69 215 GLY A N 1
ATOM 1652 C CA . GLY A 1 215 ? 9.915 -3.440 25.734 1.00 88.69 215 GLY A CA 1
ATOM 1653 C C . GLY A 1 215 ? 11.145 -2.907 24.990 1.00 88.69 215 GLY A C 1
ATOM 1654 O O . GLY A 1 215 ? 11.288 -3.088 23.779 1.00 88.69 215 GLY A O 1
ATOM 1655 N N . GLU A 1 216 ? 12.072 -2.291 25.724 1.00 91.25 216 GLU A N 1
ATOM 1656 C CA . GLU A 1 216 ? 13.294 -1.697 25.156 1.00 91.25 216 GLU A CA 1
ATOM 1657 C C . GLU A 1 216 ? 14.125 -2.709 24.354 1.00 91.25 216 GLU A C 1
ATOM 1659 O O . GLU A 1 216 ? 14.570 -2.426 23.246 1.00 91.25 216 GLU A O 1
ATOM 1664 N N . GLN A 1 217 ? 14.236 -3.945 24.846 1.00 89.94 217 GLN A N 1
ATOM 1665 C CA . GLN A 1 217 ? 14.951 -5.011 24.142 1.00 89.94 217 GLN A CA 1
ATOM 1666 C C . GLN A 1 217 ? 14.350 -5.317 22.760 1.00 89.94 217 GLN A C 1
ATOM 1668 O O . GLN A 1 217 ? 15.083 -5.590 21.807 1.00 89.94 217 GLN A O 1
ATOM 1673 N N . ALA A 1 218 ? 13.020 -5.261 22.629 1.00 91.81 218 ALA A N 1
ATOM 1674 C CA . ALA A 1 218 ? 12.362 -5.448 21.341 1.00 91.81 218 ALA A CA 1
ATOM 1675 C C . ALA A 1 218 ? 12.693 -4.283 20.399 1.00 91.81 218 ALA A C 1
ATOM 1677 O O . ALA A 1 218 ? 13.069 -4.529 19.252 1.00 91.81 218 ALA A O 1
ATOM 1678 N N . ARG A 1 219 ? 12.661 -3.035 20.892 1.00 92.19 219 ARG A N 1
ATOM 1679 C CA . ARG A 1 219 ? 13.074 -1.854 20.114 1.00 92.19 219 ARG A CA 1
ATOM 1680 C C . ARG A 1 219 ? 14.511 -1.980 19.613 1.00 92.19 219 ARG A C 1
ATOM 1682 O O . ARG A 1 219 ? 14.739 -1.865 18.410 1.00 92.19 219 ARG A O 1
ATOM 1689 N N . LEU A 1 220 ? 15.451 -2.319 20.496 1.00 92.50 220 LEU A N 1
ATOM 1690 C CA . LEU A 1 220 ? 16.863 -2.522 20.152 1.00 92.50 220 LEU A CA 1
ATOM 1691 C C . LEU A 1 220 ? 17.070 -3.609 19.087 1.00 92.50 220 LEU A C 1
ATOM 1693 O O . LEU A 1 220 ? 17.996 -3.507 18.288 1.00 92.50 220 LEU A O 1
ATOM 1697 N N . SER A 1 221 ? 16.204 -4.627 19.038 1.00 93.12 221 SER A N 1
ATOM 1698 C CA . SER A 1 221 ? 16.268 -5.672 18.006 1.00 93.12 221 SER A CA 1
ATOM 1699 C C . SER A 1 221 ? 15.656 -5.262 16.659 1.00 93.12 221 SER A C 1
ATOM 1701 O O . SER A 1 221 ? 16.142 -5.680 15.609 1.00 93.12 221 SER A O 1
ATOM 1703 N N . LEU A 1 222 ? 14.606 -4.433 16.668 1.00 95.38 222 LEU A N 1
ATOM 1704 C CA . LEU A 1 222 ? 13.860 -4.044 15.466 1.00 95.38 222 LEU A CA 1
ATOM 1705 C C . LEU A 1 222 ? 14.497 -2.857 14.735 1.00 95.38 222 LEU A C 1
ATOM 1707 O O . LEU A 1 222 ? 14.499 -2.820 13.505 1.00 95.38 222 LEU A O 1
ATOM 1711 N N . MET A 1 223 ? 15.071 -1.906 15.475 1.00 94.94 223 MET A N 1
ATOM 1712 C CA . MET A 1 223 ? 15.658 -0.690 14.906 1.00 94.94 223 MET A CA 1
ATOM 1713 C C . MET A 1 223 ? 16.779 -0.969 13.888 1.00 94.94 223 MET A C 1
ATOM 1715 O O . MET A 1 223 ? 16.731 -0.392 12.802 1.00 94.94 223 MET A O 1
ATOM 1719 N N . PRO A 1 224 ? 17.740 -1.887 14.129 1.00 95.69 224 PRO A N 1
ATOM 1720 C CA . PRO A 1 224 ? 18.752 -2.224 13.127 1.00 95.69 224 PRO A CA 1
ATOM 1721 C C . PRO A 1 224 ? 18.161 -2.798 11.834 1.00 95.69 224 PRO A C 1
ATOM 1723 O O . PRO A 1 224 ? 18.655 -2.492 10.748 1.00 95.69 224 PRO A O 1
ATOM 1726 N N . MET A 1 225 ? 17.095 -3.602 11.930 1.00 97.00 225 MET A N 1
ATOM 1727 C CA . MET A 1 225 ? 16.406 -4.161 10.760 1.00 97.00 225 MET A CA 1
ATOM 1728 C C . MET A 1 225 ? 15.701 -3.066 9.963 1.00 97.00 225 MET A C 1
ATOM 1730 O O . MET A 1 225 ? 15.818 -3.038 8.740 1.00 97.00 225 MET A O 1
ATOM 1734 N N . LEU A 1 226 ? 15.034 -2.133 10.647 1.00 97.44 226 LEU A N 1
ATOM 1735 C CA . LEU A 1 226 ? 14.397 -0.977 10.021 1.00 97.44 226 LEU A CA 1
ATOM 1736 C C . LEU A 1 226 ? 15.425 -0.087 9.310 1.00 97.44 226 LEU A C 1
ATOM 1738 O O . LEU A 1 226 ? 15.272 0.186 8.124 1.00 97.44 226 LEU A O 1
ATOM 1742 N N . THR A 1 227 ? 16.505 0.308 9.992 1.00 97.06 227 THR A N 1
ATOM 1743 C CA . THR A 1 227 ? 17.583 1.120 9.401 1.00 97.06 227 THR A CA 1
ATOM 1744 C C . THR A 1 227 ? 18.213 0.420 8.201 1.00 97.06 227 THR A C 1
ATOM 1746 O O . THR A 1 227 ? 18.417 1.028 7.151 1.00 97.06 227 THR A O 1
ATOM 1749 N N . SER A 1 228 ? 18.487 -0.882 8.323 1.00 98.06 228 SER A N 1
ATOM 1750 C CA . SER A 1 228 ? 19.034 -1.671 7.223 1.00 98.06 228 SER A CA 1
ATOM 1751 C C . SER A 1 228 ? 18.052 -1.782 6.055 1.00 98.06 228 SER A C 1
ATOM 1753 O O . SER A 1 228 ? 18.476 -1.742 4.904 1.00 98.06 228 SER A O 1
ATOM 1755 N N . GLY A 1 229 ? 16.752 -1.890 6.320 1.00 98.38 229 GLY A N 1
ATOM 1756 C CA . GLY A 1 229 ? 15.732 -1.909 5.279 1.00 98.38 229 GLY A CA 1
ATOM 1757 C C . GLY A 1 229 ? 15.565 -0.566 4.569 1.00 98.38 229 GLY A C 1
ATOM 1758 O O . GLY A 1 229 ? 15.524 -0.529 3.345 1.00 98.38 229 GLY A O 1
ATOM 1759 N N . LEU A 1 230 ? 15.590 0.554 5.295 1.00 98.19 230 LEU A N 1
ATOM 1760 C CA . LEU A 1 230 ? 15.559 1.889 4.686 1.00 98.19 230 LEU A CA 1
ATOM 1761 C C . LEU A 1 230 ? 16.770 2.142 3.778 1.00 98.19 230 LEU A C 1
ATOM 1763 O O . LEU A 1 230 ? 16.617 2.747 2.719 1.00 98.19 230 LEU A O 1
ATOM 1767 N N . ALA A 1 231 ? 17.952 1.632 4.143 1.00 98.00 231 ALA A N 1
ATOM 1768 C CA . ALA A 1 231 ? 19.130 1.688 3.276 1.00 98.00 231 ALA A CA 1
ATOM 1769 C C . ALA A 1 231 ? 18.915 0.915 1.959 1.00 98.00 231 ALA A C 1
ATOM 1771 O O . ALA A 1 231 ? 19.225 1.430 0.886 1.00 98.00 231 ALA A O 1
ATOM 1772 N N . ALA A 1 232 ? 18.310 -0.277 2.022 1.00 98.38 232 ALA A N 1
ATOM 1773 C CA . ALA A 1 232 ? 17.956 -1.044 0.828 1.00 98.38 232 ALA A CA 1
ATOM 1774 C C . ALA A 1 232 ? 16.913 -0.314 -0.033 1.00 98.38 232 ALA A C 1
ATOM 1776 O O . ALA A 1 232 ? 17.069 -0.231 -1.252 1.00 98.38 232 ALA A O 1
ATOM 1777 N N . LEU A 1 233 ? 15.884 0.276 0.587 1.00 98.44 233 LEU A N 1
ATOM 1778 C CA . LEU A 1 233 ? 14.892 1.086 -0.119 1.00 98.44 233 LEU A CA 1
ATOM 1779 C C . LEU A 1 233 ? 15.552 2.268 -0.843 1.00 98.44 233 LEU A C 1
ATOM 1781 O O . LEU A 1 233 ? 15.301 2.499 -2.025 1.00 98.44 233 LEU A O 1
ATOM 1785 N N . LYS A 1 234 ? 16.438 2.993 -0.155 1.00 97.69 234 LYS A N 1
ATOM 1786 C CA . LYS A 1 234 ? 17.181 4.118 -0.728 1.00 97.69 234 LYS A CA 1
ATOM 1787 C C . LYS A 1 234 ? 17.993 3.698 -1.948 1.00 97.69 234 LYS A C 1
ATOM 1789 O O . LYS A 1 234 ? 17.900 4.371 -2.972 1.00 97.69 234 LYS A O 1
ATOM 1794 N N . LEU A 1 235 ? 18.715 2.577 -1.872 1.00 96.44 235 LEU A N 1
ATOM 1795 C CA . LEU A 1 235 ? 19.466 2.015 -2.997 1.00 96.44 235 LEU A CA 1
ATOM 1796 C C . LEU A 1 235 ? 18.563 1.769 -4.217 1.00 96.44 235 LEU A C 1
ATOM 1798 O O . LEU A 1 235 ? 18.899 2.178 -5.328 1.00 96.44 235 LEU A O 1
ATOM 1802 N N . VAL A 1 236 ? 17.408 1.122 -4.030 1.00 96.12 236 VAL A N 1
ATOM 1803 C CA . VAL A 1 236 ? 16.556 0.719 -5.164 1.00 96.12 236 VAL A CA 1
ATOM 1804 C C . VAL A 1 236 ? 15.736 1.860 -5.772 1.00 96.12 236 VAL A C 1
ATOM 1806 O O . VAL A 1 236 ? 15.341 1.771 -6.938 1.00 96.12 236 VAL A O 1
ATOM 1809 N N . LEU A 1 237 ? 15.476 2.931 -5.012 1.00 96.62 237 LEU A N 1
ATOM 1810 C CA . LEU A 1 237 ? 14.742 4.109 -5.491 1.00 96.62 237 LEU A CA 1
ATOM 1811 C C . LEU A 1 237 ? 15.620 5.105 -6.261 1.00 96.62 237 LEU A C 1
ATOM 1813 O O . LEU A 1 237 ? 15.098 6.042 -6.874 1.00 96.62 237 LEU A O 1
ATOM 1817 N N . GLN A 1 238 ? 16.942 4.921 -6.272 1.00 91.44 238 GLN A N 1
ATOM 1818 C CA . GLN A 1 238 ? 17.837 5.776 -7.047 1.00 91.44 238 GLN A CA 1
ATOM 1819 C C . GLN A 1 238 ? 17.500 5.735 -8.544 1.00 91.44 238 GLN A C 1
ATOM 1821 O O . GLN A 1 238 ? 17.300 4.685 -9.158 1.00 91.44 238 GLN A O 1
ATOM 1826 N N . THR A 1 239 ? 17.460 6.917 -9.163 1.00 82.81 239 THR A N 1
ATOM 1827 C CA . THR A 1 239 ? 17.154 7.037 -10.591 1.00 82.81 239 THR A CA 1
ATOM 1828 C C . THR A 1 239 ? 18.337 6.581 -11.435 1.00 82.81 239 THR A C 1
ATOM 1830 O O . THR A 1 239 ? 19.455 7.076 -11.301 1.00 82.81 239 THR A O 1
ATOM 1833 N N . ARG A 1 240 ? 18.077 5.689 -12.391 1.00 87.56 240 ARG A N 1
ATOM 1834 C CA . ARG A 1 240 ? 19.076 5.263 -13.372 1.00 87.56 240 ARG A CA 1
ATOM 1835 C C . ARG A 1 240 ? 19.270 6.340 -14.449 1.00 87.56 240 ARG A C 1
ATOM 1837 O O . ARG A 1 240 ? 18.299 6.872 -14.981 1.00 87.56 240 ARG A O 1
ATOM 1844 N N . THR A 1 241 ? 20.518 6.646 -14.812 1.00 84.62 241 THR A N 1
ATOM 1845 C CA . THR A 1 241 ? 20.853 7.794 -15.692 1.00 84.62 241 THR A CA 1
ATOM 1846 C C . THR A 1 241 ? 21.587 7.433 -16.994 1.00 84.62 241 THR A C 1
ATOM 1848 O O . THR A 1 241 ? 21.831 8.304 -17.828 1.00 84.62 241 THR A O 1
ATOM 1851 N N . GLY A 1 242 ? 21.908 6.156 -17.229 1.00 92.06 242 GLY A N 1
ATOM 1852 C CA . GLY A 1 242 ? 22.676 5.717 -18.406 1.00 92.06 242 GLY A CA 1
ATOM 1853 C C . GLY A 1 242 ? 21.938 5.827 -19.753 1.00 92.06 242 GLY A C 1
ATOM 1854 O O . GLY A 1 242 ? 20.710 5.774 -19.818 1.00 92.06 242 GLY A O 1
ATOM 1855 N N . ILE A 1 243 ? 22.690 5.906 -20.860 1.00 94.62 243 ILE A N 1
ATOM 1856 C CA . ILE A 1 243 ? 22.146 6.045 -22.229 1.00 94.62 243 ILE A CA 1
ATOM 1857 C C . ILE A 1 243 ? 21.210 4.881 -22.590 1.00 94.62 243 ILE A C 1
ATOM 1859 O O . ILE A 1 243 ? 20.084 5.116 -23.026 1.00 94.62 243 ILE A O 1
ATOM 1863 N N . SER A 1 244 ? 21.627 3.633 -22.347 1.00 94.31 244 SER A N 1
ATOM 1864 C CA . SER A 1 244 ? 20.801 2.448 -22.625 1.00 94.31 244 SER A CA 1
ATOM 1865 C C . SER A 1 244 ? 19.482 2.466 -21.852 1.00 94.31 244 SER A C 1
ATOM 1867 O O . SER A 1 244 ? 18.452 2.055 -22.380 1.00 94.31 244 SER A O 1
ATOM 1869 N N . TRP A 1 245 ? 19.503 2.987 -20.620 1.00 94.56 245 TRP A N 1
ATOM 1870 C CA . TRP A 1 245 ? 18.297 3.166 -19.820 1.00 94.56 245 TRP A CA 1
ATOM 1871 C C . TRP A 1 245 ? 17.379 4.224 -20.425 1.00 94.56 245 TRP A C 1
ATOM 1873 O O . TRP A 1 245 ? 16.206 3.940 -20.615 1.00 94.56 245 TRP A O 1
ATOM 1883 N N . ARG A 1 246 ? 17.906 5.394 -20.807 1.00 95.19 246 ARG A N 1
ATOM 1884 C CA . ARG A 1 246 ? 17.114 6.465 -21.437 1.00 95.19 246 ARG A CA 1
ATOM 1885 C C . ARG A 1 246 ? 16.404 5.997 -22.710 1.00 95.19 246 ARG A C 1
ATOM 1887 O O . ARG A 1 246 ? 15.239 6.329 -22.918 1.00 95.19 246 ARG A O 1
ATOM 1894 N N . ILE A 1 247 ? 17.097 5.227 -23.553 1.00 95.94 247 ILE A N 1
ATOM 1895 C CA . ILE A 1 247 ? 16.519 4.651 -24.777 1.00 95.94 247 ILE A CA 1
ATOM 1896 C C . ILE A 1 247 ? 15.402 3.670 -24.414 1.00 95.94 247 ILE A C 1
ATOM 1898 O O . ILE A 1 247 ? 14.282 3.800 -24.910 1.00 95.94 247 ILE A O 1
ATOM 1902 N N . PHE A 1 248 ? 15.689 2.718 -23.520 1.00 95.62 248 PHE A N 1
ATOM 1903 C CA . PHE A 1 248 ? 14.714 1.723 -23.085 1.00 95.62 248 PHE A CA 1
ATOM 1904 C C . PHE A 1 248 ? 13.479 2.367 -22.445 1.00 95.62 248 PHE A C 1
ATOM 1906 O O . PHE A 1 248 ? 12.363 2.057 -22.848 1.00 95.62 248 PHE A O 1
ATOM 1913 N N . SER A 1 249 ? 13.660 3.293 -21.502 1.00 95.62 249 SER A N 1
ATOM 1914 C CA . SER A 1 249 ? 12.565 3.931 -20.774 1.00 95.62 249 SER A CA 1
ATOM 1915 C C . SER A 1 249 ? 11.679 4.783 -21.683 1.00 95.62 249 SER A C 1
ATOM 1917 O O . SER A 1 249 ? 10.466 4.800 -21.503 1.00 95.62 249 SER A O 1
ATOM 1919 N N . SER A 1 250 ? 12.262 5.462 -22.679 1.00 96.50 250 SER A N 1
ATOM 1920 C CA . SER A 1 250 ? 11.508 6.235 -23.677 1.00 96.50 250 SER A CA 1
ATOM 1921 C C . SER A 1 250 ? 10.654 5.327 -24.572 1.00 96.50 250 SER A C 1
ATOM 1923 O O . SER A 1 250 ? 9.462 5.574 -24.785 1.00 96.50 250 SER A O 1
ATOM 1925 N N . PHE A 1 251 ? 11.238 4.220 -25.042 1.00 97.12 251 PHE A N 1
ATOM 1926 C CA . PHE A 1 251 ? 10.510 3.225 -25.824 1.00 97.12 251 PHE A CA 1
ATOM 1927 C C . PHE A 1 251 ? 9.395 2.562 -25.004 1.00 97.12 251 PHE A C 1
ATOM 1929 O O . PHE A 1 251 ? 8.255 2.491 -25.459 1.00 97.12 251 PHE A O 1
ATOM 1936 N N . ASP A 1 252 ? 9.693 2.141 -23.773 1.00 96.00 252 ASP A N 1
ATOM 1937 C CA . ASP A 1 252 ? 8.729 1.523 -22.857 1.00 96.00 252 ASP A CA 1
ATOM 1938 C C . ASP A 1 252 ? 7.568 2.473 -22.530 1.00 96.00 252 ASP A C 1
ATOM 1940 O O . ASP A 1 252 ? 6.405 2.080 -22.614 1.00 96.00 252 ASP A O 1
ATOM 1944 N N . SER A 1 253 ? 7.853 3.755 -22.274 1.00 96.81 253 SER A N 1
ATOM 1945 C CA . SER A 1 253 ? 6.823 4.786 -22.082 1.00 96.81 253 SER A CA 1
ATOM 1946 C C . SER A 1 253 ? 5.902 4.915 -23.302 1.00 96.81 253 SER A C 1
ATOM 1948 O O . SER A 1 253 ? 4.675 4.958 -23.164 1.00 96.81 253 SER A O 1
ATOM 1950 N N . THR A 1 254 ? 6.466 4.882 -24.514 1.00 97.38 254 THR A N 1
ATOM 1951 C CA . THR A 1 254 ? 5.692 4.926 -25.766 1.00 97.38 254 THR A CA 1
ATOM 1952 C C . THR A 1 254 ? 4.789 3.700 -25.911 1.00 97.38 254 THR A C 1
ATOM 1954 O O . THR A 1 254 ? 3.601 3.838 -26.218 1.00 97.38 254 THR A O 1
ATOM 1957 N N . VAL A 1 255 ? 5.314 2.499 -25.646 1.00 96.88 255 VAL A N 1
ATOM 1958 C CA . VAL A 1 255 ? 4.543 1.251 -25.745 1.00 96.88 255 VAL A CA 1
ATOM 1959 C C . VAL A 1 255 ? 3.443 1.187 -24.684 1.00 96.88 255 VAL A C 1
ATOM 1961 O O . VAL A 1 255 ? 2.302 0.864 -25.021 1.00 96.88 255 VAL A O 1
ATOM 1964 N N . ARG A 1 256 ? 3.730 1.557 -23.428 1.00 96.31 256 ARG A N 1
ATOM 1965 C CA . ARG A 1 256 ? 2.712 1.676 -22.368 1.00 96.31 256 ARG A CA 1
ATOM 1966 C C . ARG A 1 256 ? 1.627 2.680 -22.741 1.00 96.31 256 ARG A C 1
ATOM 1968 O O . ARG A 1 256 ? 0.447 2.379 -22.613 1.00 96.31 256 ARG A O 1
ATOM 1975 N N . THR A 1 257 ? 2.005 3.845 -23.260 1.00 96.00 257 THR A N 1
ATOM 1976 C CA . THR A 1 257 ? 1.057 4.877 -23.706 1.00 96.00 257 THR A CA 1
ATOM 1977 C C . THR A 1 257 ? 0.133 4.348 -24.803 1.00 96.00 257 THR A C 1
ATOM 1979 O O . THR A 1 257 ? -1.080 4.553 -24.740 1.00 96.00 257 THR A O 1
ATOM 1982 N N . ALA A 1 258 ? 0.683 3.636 -25.792 1.00 96.00 258 ALA A N 1
ATOM 1983 C CA . ALA A 1 258 ? -0.103 2.992 -26.840 1.00 96.00 258 ALA A CA 1
ATOM 1984 C C . ALA A 1 258 ? -1.047 1.925 -26.265 1.00 96.00 258 ALA A C 1
ATOM 1986 O O . ALA A 1 258 ? -2.223 1.903 -26.620 1.00 96.00 258 ALA A O 1
ATOM 1987 N N . LEU A 1 259 ? -0.563 1.095 -25.336 1.00 95.88 259 LEU A N 1
ATOM 1988 C CA . LEU A 1 259 ? -1.372 0.092 -24.652 1.00 95.88 259 LEU A CA 1
ATOM 1989 C C . LEU A 1 259 ? -2.526 0.730 -23.873 1.00 95.88 259 LEU A C 1
ATOM 1991 O O . LEU A 1 259 ? -3.668 0.321 -24.047 1.00 95.88 259 LEU A O 1
ATOM 1995 N N . PHE A 1 260 ? -2.272 1.743 -23.047 1.00 95.81 260 PHE A N 1
ATOM 1996 C CA . PHE A 1 260 ? -3.316 2.332 -22.209 1.00 95.81 260 PHE A CA 1
ATOM 1997 C C . PHE A 1 260 ? -4.387 3.080 -23.007 1.00 95.81 260 PHE A C 1
ATOM 1999 O O . PHE A 1 260 ? -5.554 3.071 -22.624 1.00 95.81 260 PHE A O 1
ATOM 2006 N N . ARG A 1 261 ? -4.048 3.627 -24.182 1.00 94.81 261 ARG A N 1
ATOM 2007 C CA . ARG A 1 261 ? -5.048 4.159 -25.128 1.00 94.81 261 ARG A CA 1
ATOM 2008 C C . ARG A 1 261 ? -6.056 3.105 -25.586 1.00 94.81 261 ARG A C 1
ATOM 2010 O O . ARG A 1 261 ? -7.209 3.451 -25.832 1.00 94.81 261 ARG A O 1
ATOM 2017 N N . THR A 1 262 ? -5.656 1.832 -25.668 1.00 94.94 262 THR A N 1
ATOM 2018 C CA . THR A 1 262 ? -6.567 0.752 -26.088 1.00 94.94 262 THR A CA 1
ATOM 2019 C C . THR A 1 262 ? -7.696 0.495 -25.091 1.00 94.94 262 THR A C 1
ATOM 2021 O O . THR A 1 262 ? -8.746 0.028 -25.508 1.00 94.94 262 THR A O 1
ATOM 2024 N N . TYR A 1 263 ? -7.532 0.854 -23.812 1.00 91.62 263 TYR A N 1
ATOM 2025 C CA . TYR A 1 263 ? -8.567 0.667 -22.783 1.00 91.62 263 TYR A CA 1
ATOM 2026 C C . TYR A 1 263 ? -9.725 1.664 -22.890 1.00 91.62 263 TYR A C 1
ATOM 2028 O O . TYR A 1 263 ? -10.770 1.449 -22.292 1.00 91.62 263 TYR A O 1
ATOM 2036 N N . LYS A 1 264 ? -9.572 2.741 -23.669 1.00 90.06 264 LYS A N 1
ATOM 2037 C CA . LYS A 1 264 ? -10.641 3.725 -23.883 1.00 90.06 264 LYS A CA 1
ATOM 2038 C C . LYS A 1 264 ? -11.693 3.259 -24.903 1.00 90.06 264 LYS A C 1
ATOM 2040 O O . LYS A 1 264 ? -12.768 3.844 -24.976 1.00 90.06 264 LYS A O 1
ATOM 2045 N N . SER A 1 265 ? -11.378 2.279 -25.756 1.00 87.38 265 SER A N 1
ATOM 2046 C CA . SER A 1 265 ? -12.253 1.881 -26.866 1.00 87.38 265 SER A CA 1
ATOM 2047 C C . SER A 1 265 ? -12.057 0.423 -27.278 1.00 87.38 265 SER A C 1
ATOM 2049 O O . SER A 1 265 ? -10.947 0.020 -27.628 1.00 87.38 265 SER A O 1
ATOM 2051 N N . ASP A 1 266 ? -13.167 -0.310 -27.393 1.00 85.12 266 ASP A N 1
ATOM 2052 C CA . ASP A 1 266 ? -13.219 -1.741 -27.735 1.00 85.12 266 ASP A CA 1
ATOM 2053 C C . ASP A 1 266 ? -13.109 -2.070 -29.235 1.00 85.12 266 ASP A C 1
ATOM 2055 O O . ASP A 1 266 ? -13.466 -3.167 -29.692 1.00 85.12 266 ASP A O 1
ATOM 2059 N N . SER A 1 267 ? -12.582 -1.144 -30.041 1.00 94.06 267 SER A N 1
ATOM 2060 C CA . SER A 1 267 ? -12.382 -1.392 -31.472 1.00 94.06 267 SER A CA 1
ATOM 2061 C C . SER A 1 267 ? -11.529 -2.648 -31.722 1.00 94.06 267 SER A C 1
ATOM 2063 O O . SER A 1 267 ? -10.617 -2.989 -30.961 1.00 94.06 267 SER A O 1
ATOM 2065 N N . SER A 1 268 ? -11.812 -3.368 -32.812 1.00 93.50 268 SER A N 1
ATOM 2066 C CA . SER A 1 268 ? -11.043 -4.561 -33.206 1.00 93.50 268 SER A CA 1
ATOM 2067 C C . SER A 1 268 ? -9.551 -4.254 -33.385 1.00 93.50 268 SER A C 1
ATOM 2069 O O . SER A 1 268 ? -8.704 -5.062 -33.004 1.00 93.50 268 SER A O 1
ATOM 2071 N N . PHE A 1 269 ? -9.230 -3.059 -33.885 1.00 94.12 269 PHE A N 1
ATOM 2072 C CA . PHE A 1 269 ? -7.863 -2.571 -34.031 1.00 94.12 269 PHE A CA 1
ATOM 2073 C C . PHE A 1 269 ? -7.155 -2.396 -32.678 1.00 94.12 269 PHE A C 1
ATOM 2075 O O . PHE A 1 269 ? -6.048 -2.902 -32.494 1.00 94.12 269 PHE A O 1
ATOM 2082 N N . ASN A 1 270 ? -7.812 -1.778 -31.691 1.00 93.69 270 ASN A N 1
ATOM 2083 C CA . ASN A 1 270 ? -7.262 -1.640 -30.338 1.00 93.69 270 ASN A CA 1
ATOM 2084 C C . ASN A 1 270 ? -7.049 -2.995 -29.660 1.00 93.69 270 ASN A C 1
ATOM 2086 O O . ASN A 1 270 ? -6.013 -3.213 -29.030 1.00 93.69 270 ASN A O 1
ATOM 2090 N N . ARG A 1 271 ? -7.984 -3.937 -29.837 1.00 93.62 271 ARG A N 1
ATOM 2091 C CA . ARG A 1 271 ? -7.835 -5.312 -29.336 1.00 93.62 271 ARG A CA 1
ATOM 2092 C C . ARG A 1 271 ? -6.620 -6.012 -29.949 1.00 93.62 271 ARG A C 1
ATOM 2094 O O . ARG A 1 271 ? -5.888 -6.695 -29.231 1.00 93.62 271 ARG A O 1
ATOM 2101 N N . LEU A 1 272 ? -6.368 -5.813 -31.245 1.00 95.50 272 LEU A N 1
ATOM 2102 C CA . LEU A 1 272 ? -5.180 -6.340 -31.920 1.00 95.50 272 LEU A CA 1
ATOM 2103 C C . LEU A 1 272 ? -3.888 -5.716 -31.372 1.00 95.50 272 LEU A C 1
ATOM 2105 O O . LEU A 1 272 ? -2.967 -6.459 -31.033 1.00 95.50 272 LEU A O 1
ATOM 2109 N N . ILE A 1 273 ? -3.830 -4.386 -31.230 1.00 95.00 273 ILE A N 1
ATOM 2110 C CA . ILE A 1 273 ? -2.673 -3.678 -30.653 1.00 95.00 273 ILE A CA 1
ATOM 2111 C C . ILE A 1 273 ? -2.385 -4.184 -29.239 1.00 95.00 273 ILE A C 1
ATOM 2113 O O . ILE A 1 273 ? -1.255 -4.576 -28.945 1.00 95.00 273 ILE A O 1
ATOM 2117 N N . LYS A 1 274 ? -3.408 -4.225 -28.376 1.00 94.56 274 LYS A N 1
ATOM 2118 C CA . LYS A 1 274 ? -3.304 -4.729 -27.002 1.00 94.56 274 LYS A CA 1
ATOM 2119 C C . LYS A 1 274 ? -2.722 -6.140 -26.993 1.00 94.56 274 LYS A C 1
ATOM 2121 O O . LYS A 1 274 ? -1.732 -6.392 -26.312 1.00 94.56 274 LYS A O 1
ATOM 2126 N N . LYS A 1 275 ? -3.275 -7.045 -27.805 1.00 94.50 275 LYS A N 1
ATOM 2127 C CA . LYS A 1 275 ? -2.792 -8.428 -27.922 1.00 94.50 275 LYS A CA 1
ATOM 2128 C C . LYS A 1 275 ? -1.334 -8.498 -28.385 1.00 94.50 275 LYS A C 1
ATOM 2130 O O . LYS A 1 275 ? -0.573 -9.289 -27.835 1.00 94.50 275 LYS A O 1
ATOM 2135 N N . LEU A 1 276 ? -0.941 -7.688 -29.370 1.00 95.25 276 LEU A N 1
ATOM 2136 C CA . LEU A 1 276 ? 0.424 -7.656 -29.897 1.00 95.25 276 LEU A CA 1
ATOM 2137 C C . LEU A 1 276 ? 1.422 -7.189 -28.834 1.00 95.25 276 LEU A C 1
ATOM 2139 O O . LEU A 1 276 ? 2.433 -7.851 -28.605 1.00 95.25 276 LEU A O 1
ATOM 2143 N N . ILE A 1 277 ? 1.112 -6.086 -28.151 1.00 95.44 277 ILE A N 1
ATOM 2144 C CA . ILE A 1 277 ? 1.950 -5.535 -27.085 1.00 95.44 277 ILE A CA 1
ATOM 2145 C C . ILE A 1 277 ? 2.097 -6.553 -25.946 1.00 95.44 277 ILE A C 1
ATOM 2147 O O . ILE A 1 277 ? 3.218 -6.879 -25.557 1.00 95.44 277 ILE A O 1
ATOM 2151 N N . LEU A 1 278 ? 0.987 -7.101 -25.442 1.00 92.88 278 LEU A N 1
ATOM 2152 C CA . LEU A 1 278 ? 1.006 -8.056 -24.329 1.00 92.88 278 LEU A CA 1
ATOM 2153 C C . LEU A 1 278 ? 1.759 -9.345 -24.681 1.00 92.88 278 LEU A C 1
ATOM 2155 O O . LEU A 1 278 ? 2.521 -9.853 -23.864 1.00 92.88 278 LEU A O 1
ATOM 2159 N N . ARG A 1 279 ? 1.588 -9.862 -25.904 1.00 92.69 279 ARG A N 1
ATOM 2160 C CA . ARG A 1 279 ? 2.196 -11.133 -26.322 1.00 92.69 279 ARG A CA 1
ATOM 2161 C C . ARG A 1 279 ? 3.657 -11.007 -26.748 1.00 92.69 279 ARG A C 1
ATOM 2163 O O . ARG A 1 279 ? 4.408 -11.956 -26.554 1.00 92.69 279 ARG A O 1
ATOM 2170 N N . LEU A 1 280 ? 4.052 -9.897 -27.373 1.00 92.81 280 LEU A N 1
ATOM 2171 C CA . LEU A 1 280 ? 5.397 -9.748 -27.940 1.00 92.81 280 LEU A CA 1
ATOM 2172 C C . LEU A 1 280 ? 6.296 -8.857 -27.091 1.00 92.81 280 LEU A C 1
ATOM 2174 O O . LEU A 1 280 ? 7.433 -9.226 -26.802 1.00 92.81 280 LEU A O 1
ATOM 2178 N N . TYR A 1 281 ? 5.802 -7.683 -26.696 1.00 94.19 281 TYR A N 1
ATOM 2179 C CA . TYR A 1 281 ? 6.640 -6.694 -26.032 1.00 94.19 281 TYR A CA 1
ATOM 2180 C C . TYR A 1 281 ? 6.904 -7.049 -24.572 1.00 94.19 281 TYR A C 1
ATOM 2182 O O . TYR A 1 281 ? 8.056 -7.022 -24.162 1.00 94.19 281 TYR A O 1
ATOM 2190 N N . PHE A 1 282 ? 5.893 -7.421 -23.784 1.00 91.06 282 PHE A N 1
ATOM 2191 C CA . PHE A 1 282 ? 6.093 -7.664 -22.348 1.00 91.06 282 PHE A CA 1
ATOM 2192 C C . PHE A 1 282 ? 7.050 -8.819 -22.011 1.00 91.06 282 PHE A C 1
ATOM 2194 O O . PHE A 1 282 ? 7.897 -8.635 -21.132 1.00 91.06 282 PHE A O 1
ATOM 2201 N N . PRO A 1 283 ? 7.050 -9.949 -22.744 1.00 88.50 283 PRO A N 1
ATOM 2202 C CA . PRO A 1 283 ? 8.085 -10.969 -22.577 1.00 88.50 283 PRO A CA 1
ATOM 2203 C C . PRO A 1 283 ? 9.501 -10.469 -22.899 1.00 88.50 283 PRO A C 1
ATOM 2205 O O . PRO A 1 283 ? 10.464 -10.853 -22.235 1.00 88.50 283 PRO A O 1
ATOM 2208 N N . LEU A 1 284 ? 9.651 -9.590 -23.897 1.00 90.50 284 LEU A N 1
ATOM 2209 C CA . LEU A 1 284 ? 10.935 -8.959 -24.216 1.00 90.50 284 LEU A CA 1
ATOM 2210 C C . LEU A 1 284 ? 11.337 -7.934 -23.146 1.00 90.50 284 LEU A C 1
ATOM 2212 O O . LEU A 1 284 ? 12.482 -7.926 -22.698 1.00 90.50 284 LEU A O 1
ATOM 2216 N N . ARG A 1 285 ? 10.390 -7.095 -22.721 1.00 91.12 285 ARG A N 1
ATOM 2217 C CA . ARG A 1 285 ? 10.550 -6.072 -21.685 1.00 91.12 285 ARG A CA 1
ATOM 2218 C C . ARG A 1 285 ? 11.093 -6.684 -20.404 1.00 91.12 285 ARG A C 1
ATOM 2220 O O . ARG A 1 285 ? 12.037 -6.144 -19.838 1.00 91.12 285 ARG A O 1
ATOM 2227 N N . HIS A 1 286 ? 10.563 -7.838 -20.011 1.00 87.38 286 HIS A N 1
ATOM 2228 C CA . HIS A 1 286 ? 11.040 -8.608 -18.868 1.00 87.38 286 HIS A CA 1
ATOM 2229 C C . HIS A 1 286 ? 12.553 -8.882 -18.921 1.00 87.38 286 HIS A C 1
ATOM 2231 O O . HIS A 1 286 ? 13.305 -8.548 -18.006 1.00 87.38 286 HIS A O 1
ATOM 2237 N N . ARG A 1 287 ? 13.039 -9.387 -20.063 1.00 85.88 287 ARG A N 1
ATOM 2238 C CA . ARG A 1 287 ? 14.471 -9.665 -20.285 1.00 85.88 287 ARG A CA 1
ATOM 2239 C C . ARG A 1 287 ? 15.339 -8.407 -20.311 1.00 85.88 287 ARG A C 1
ATOM 2241 O O . ARG A 1 287 ? 16.519 -8.469 -19.979 1.00 85.88 287 ARG A O 1
ATOM 2248 N N . LEU A 1 288 ? 14.793 -7.278 -20.761 1.00 88.88 288 LEU A N 1
ATOM 2249 C CA . LEU A 1 288 ? 15.509 -6.001 -20.753 1.00 88.88 288 LEU A CA 1
ATOM 2250 C C . LEU A 1 288 ? 15.630 -5.455 -19.326 1.00 88.88 288 LEU A C 1
ATOM 2252 O O . LEU A 1 288 ? 16.700 -4.986 -18.940 1.00 88.88 288 LEU A O 1
ATOM 2256 N N . ARG A 1 289 ? 14.565 -5.580 -18.529 1.00 87.44 289 ARG A N 1
ATOM 2257 C CA . ARG A 1 289 ? 14.515 -5.119 -17.137 1.00 87.44 289 ARG A CA 1
ATOM 2258 C C . ARG A 1 289 ? 15.455 -5.888 -16.217 1.00 87.44 289 ARG A C 1
ATOM 2260 O O . ARG A 1 289 ? 16.092 -5.261 -15.380 1.00 87.44 289 ARG A O 1
ATOM 2267 N N . SER A 1 290 ? 15.655 -7.187 -16.435 1.00 82.25 290 SER A N 1
ATOM 2268 C CA . SER A 1 290 ? 16.648 -7.953 -15.664 1.00 82.25 290 SER A CA 1
ATOM 2269 C C . SER A 1 290 ? 18.096 -7.487 -15.888 1.00 82.25 290 SER A C 1
ATOM 2271 O O . SER A 1 290 ? 18.951 -7.697 -15.030 1.00 82.25 290 SER A O 1
ATOM 2273 N N . ARG A 1 291 ? 18.387 -6.822 -17.017 1.00 87.25 291 ARG A N 1
ATOM 2274 C CA . ARG A 1 291 ? 19.706 -6.229 -17.325 1.00 87.25 291 ARG A CA 1
ATOM 2275 C C . ARG A 1 291 ? 19.806 -4.749 -16.964 1.00 87.25 291 ARG A C 1
ATOM 2277 O O . ARG A 1 291 ? 20.905 -4.225 -16.787 1.00 87.25 291 ARG A O 1
ATOM 2284 N N . LEU A 1 292 ? 18.670 -4.065 -16.889 1.00 90.94 292 LEU A N 1
ATOM 2285 C CA . LEU A 1 292 ? 18.554 -2.646 -16.570 1.00 90.94 292 LEU A CA 1
ATOM 2286 C C . LEU A 1 292 ? 17.575 -2.468 -15.399 1.00 90.94 292 LEU A C 1
ATOM 2288 O O . LEU A 1 292 ? 16.513 -1.875 -15.595 1.00 90.94 292 LEU A O 1
ATOM 2292 N N . PRO A 1 293 ? 17.901 -2.993 -14.202 1.00 91.06 293 PRO A N 1
ATOM 2293 C CA . PRO A 1 293 ? 16.981 -2.957 -13.077 1.00 91.06 293 PRO A CA 1
ATOM 2294 C C . PRO A 1 293 ? 16.748 -1.514 -12.635 1.00 91.06 293 PRO A C 1
ATOM 2296 O O . PRO A 1 293 ? 17.699 -0.741 -12.467 1.00 91.06 293 PRO A O 1
ATOM 2299 N N . ALA A 1 294 ? 15.471 -1.170 -12.497 1.00 93.19 294 ALA A N 1
ATOM 2300 C CA . ALA A 1 294 ? 14.974 0.090 -11.971 1.00 93.19 294 ALA A CA 1
ATOM 2301 C C . ALA A 1 294 ? 13.478 -0.060 -11.668 1.00 93.19 294 ALA A C 1
ATOM 2303 O O . ALA A 1 294 ? 12.738 -0.647 -12.464 1.00 93.19 294 ALA A O 1
ATOM 2304 N N . PHE A 1 295 ? 13.044 0.503 -10.542 1.00 94.88 295 PHE A N 1
ATOM 2305 C CA . PHE A 1 295 ? 11.627 0.591 -10.190 1.00 94.88 295 PHE A CA 1
ATOM 2306 C C . PHE A 1 295 ? 10.981 1.859 -10.740 1.00 94.88 295 PHE A C 1
ATOM 2308 O O . PHE A 1 295 ? 9.884 1.804 -11.285 1.00 94.88 295 PHE A O 1
ATOM 2315 N N . ALA A 1 296 ? 11.671 2.994 -10.623 1.00 94.88 296 ALA A N 1
ATOM 2316 C CA . ALA A 1 296 ? 11.157 4.295 -11.023 1.00 94.88 296 ALA A CA 1
ATOM 2317 C C . ALA A 1 296 ? 11.548 4.638 -12.467 1.00 94.88 296 ALA A C 1
ATOM 2319 O O . ALA A 1 296 ? 12.733 4.689 -12.818 1.00 94.88 296 ALA A O 1
ATOM 2320 N N . PHE A 1 297 ? 10.550 4.913 -13.304 1.00 95.69 297 PHE A N 1
ATOM 2321 C CA . PHE A 1 297 ? 10.745 5.370 -14.675 1.00 95.69 297 PHE A CA 1
ATOM 2322 C C . PHE A 1 297 ? 10.714 6.905 -14.759 1.00 95.69 297 PHE A C 1
ATOM 2324 O O . PHE A 1 297 ? 10.015 7.558 -13.983 1.00 95.69 297 PHE A O 1
ATOM 2331 N N . PRO A 1 298 ? 11.435 7.517 -15.722 1.00 94.81 298 PRO A N 1
ATOM 2332 C CA . PRO A 1 298 ? 11.473 8.974 -15.866 1.00 94.81 298 PRO A CA 1
ATOM 2333 C C . PRO A 1 298 ? 10.116 9.633 -16.143 1.00 94.81 298 PRO A C 1
ATOM 2335 O O . PRO A 1 298 ? 9.957 10.813 -15.845 1.00 94.81 298 PRO A O 1
ATOM 2338 N N . ASP A 1 299 ? 9.160 8.897 -16.717 1.00 95.75 299 ASP A N 1
ATOM 2339 C CA . ASP A 1 299 ? 7.801 9.372 -16.996 1.00 95.75 299 ASP A CA 1
ATOM 2340 C C . ASP A 1 299 ? 6.863 9.286 -15.781 1.00 95.75 299 ASP A C 1
ATOM 2342 O O . ASP A 1 299 ? 5.714 9.697 -15.890 1.00 95.75 299 ASP A O 1
ATOM 2346 N N . GLY A 1 300 ? 7.345 8.779 -14.641 1.00 96.50 300 GLY A N 1
ATOM 2347 C CA . GLY A 1 300 ? 6.587 8.652 -13.395 1.00 96.50 300 GLY A CA 1
ATOM 2348 C C . GLY A 1 300 ? 5.991 7.266 -13.150 1.00 96.50 300 GLY A C 1
ATOM 2349 O O . GLY A 1 300 ? 5.497 7.015 -12.057 1.00 96.50 300 GLY A O 1
ATOM 2350 N N . TYR A 1 301 ? 6.072 6.332 -14.104 1.00 96.94 301 TYR A N 1
ATOM 2351 C CA . TYR A 1 301 ? 5.654 4.953 -13.843 1.00 96.94 301 TYR A CA 1
ATOM 2352 C C . TYR A 1 301 ? 6.572 4.288 -12.804 1.00 96.94 301 TYR A C 1
ATOM 2354 O O . TYR A 1 301 ? 7.798 4.363 -12.905 1.00 96.94 301 TYR A O 1
ATOM 2362 N N . THR A 1 302 ? 5.973 3.581 -11.847 1.00 96.25 302 THR A N 1
ATOM 2363 C CA . THR A 1 302 ? 6.692 2.837 -10.803 1.00 96.25 302 THR A CA 1
ATOM 2364 C C . THR A 1 302 ? 6.337 1.369 -10.893 1.00 96.25 302 THR A C 1
ATOM 2366 O O . THR A 1 302 ? 5.173 0.995 -10.766 1.00 96.25 302 THR A O 1
ATOM 2369 N N . GLU A 1 303 ? 7.352 0.545 -11.095 1.00 93.94 303 GLU A N 1
ATOM 2370 C CA . GLU A 1 303 ? 7.215 -0.891 -11.248 1.00 93.94 303 GLU A CA 1
ATOM 2371 C C . GLU A 1 303 ? 7.016 -1.613 -9.914 1.00 93.94 303 GLU A C 1
ATOM 2373 O O . GLU A 1 303 ? 7.544 -1.191 -8.888 1.00 93.94 303 GLU A O 1
ATOM 2378 N N . ARG A 1 304 ? 6.278 -2.726 -9.926 1.00 94.44 304 ARG A N 1
ATOM 2379 C CA . ARG A 1 304 ? 6.083 -3.585 -8.748 1.00 94.44 304 ARG A CA 1
ATOM 2380 C C . ARG A 1 304 ? 7.351 -4.330 -8.333 1.00 94.44 304 ARG A C 1
ATOM 2382 O O . ARG A 1 304 ? 7.716 -4.322 -7.165 1.00 94.44 304 ARG A O 1
ATOM 2389 N N . ASP A 1 305 ? 7.956 -5.033 -9.276 1.00 93.62 305 ASP A N 1
ATOM 2390 C CA . ASP A 1 305 ? 8.988 -6.048 -9.047 1.00 93.62 305 ASP A CA 1
ATOM 2391 C C . ASP A 1 305 ? 10.107 -5.918 -10.085 1.00 93.62 305 ASP A C 1
ATOM 2393 O O . ASP A 1 305 ? 9.957 -5.126 -11.009 1.00 93.62 305 ASP A O 1
ATOM 2397 N N . ILE A 1 306 ? 11.202 -6.681 -9.985 1.00 90.38 306 ILE A N 1
ATOM 2398 C CA . ILE A 1 306 ? 12.252 -6.757 -11.024 1.00 90.38 306 ILE A CA 1
ATOM 2399 C C . ILE A 1 306 ? 12.212 -8.076 -11.813 1.00 90.38 306 ILE A C 1
ATOM 2401 O O . ILE A 1 306 ? 12.553 -8.081 -13.001 1.00 90.38 306 ILE A O 1
ATOM 2405 N N . SER A 1 307 ? 11.812 -9.177 -11.173 1.00 84.38 307 SER A N 1
ATOM 2406 C CA . SER A 1 307 ? 12.053 -10.544 -11.669 1.00 84.38 307 SER A CA 1
ATOM 2407 C C . SER A 1 307 ? 10.805 -11.302 -12.120 1.00 84.38 307 SER A C 1
ATOM 2409 O O . SER A 1 307 ? 10.953 -12.394 -12.687 1.00 84.38 307 SER A O 1
ATOM 2411 N N . LEU A 1 308 ? 9.602 -10.752 -11.933 1.00 84.69 308 LEU A N 1
ATOM 2412 C CA . LEU A 1 308 ? 8.349 -11.408 -12.298 1.00 84.69 308 LEU A CA 1
ATOM 2413 C C . LEU A 1 308 ? 7.940 -11.068 -13.730 1.00 84.69 308 LEU A C 1
ATOM 2415 O O . LEU A 1 308 ? 7.908 -9.916 -14.165 1.00 84.69 308 LEU A O 1
ATOM 2419 N N . LEU A 1 309 ? 7.573 -12.107 -14.476 1.00 80.69 309 LEU A N 1
ATOM 2420 C CA . LEU A 1 309 ? 6.939 -11.935 -15.772 1.00 80.69 309 LEU A CA 1
ATOM 2421 C C . LEU A 1 309 ? 5.480 -11.497 -15.581 1.00 80.69 309 LEU A C 1
ATOM 2423 O O . LEU A 1 309 ? 4.692 -12.217 -14.973 1.00 80.69 309 LEU A O 1
ATOM 2427 N N . GLY A 1 310 ? 5.089 -10.370 -16.174 1.00 77.56 310 GLY A N 1
ATOM 2428 C CA . GLY A 1 310 ? 3.687 -9.962 -16.199 1.00 77.56 310 GLY A CA 1
ATOM 2429 C C . GLY A 1 310 ? 3.463 -8.484 -16.493 1.00 77.56 310 GLY A C 1
ATOM 2430 O O . GLY A 1 310 ? 4.393 -7.713 -16.729 1.00 77.56 310 GLY A O 1
ATOM 2431 N N . THR A 1 311 ? 2.186 -8.108 -16.485 1.00 79.38 311 THR A N 1
ATOM 2432 C CA . THR A 1 311 ? 1.706 -6.728 -16.606 1.00 79.38 311 THR A CA 1
ATOM 2433 C C . THR A 1 311 ? 0.882 -6.370 -15.383 1.00 79.38 311 THR A C 1
ATOM 2435 O O . THR A 1 311 ? -0.334 -6.238 -15.467 1.00 79.38 311 THR A O 1
ATOM 2438 N N . ALA A 1 312 ? 1.550 -6.261 -14.240 1.00 86.12 312 ALA A N 1
ATOM 2439 C CA . ALA A 1 312 ? 0.931 -5.926 -12.964 1.00 86.12 312 ALA A CA 1
ATOM 2440 C C . ALA A 1 312 ? 0.854 -4.394 -12.788 1.00 86.12 312 ALA A C 1
ATOM 2442 O O . ALA A 1 312 ? 1.312 -3.846 -11.786 1.00 86.12 312 ALA A O 1
ATOM 2443 N N . PHE A 1 313 ? 0.346 -3.682 -13.804 1.00 92.00 313 PHE A N 1
ATOM 2444 C CA . PHE A 1 313 ? 0.379 -2.213 -13.858 1.00 92.00 313 PHE A CA 1
ATOM 2445 C C . PHE A 1 313 ? -0.347 -1.558 -12.693 1.00 92.00 313 PHE A C 1
ATOM 2447 O O . PHE A 1 313 ? 0.028 -0.480 -12.251 1.00 92.00 313 PHE A O 1
ATOM 2454 N N . GLU A 1 314 ? -1.382 -2.218 -12.192 1.00 91.06 314 GLU A N 1
ATOM 2455 C CA . GLU A 1 314 ? -2.181 -1.773 -11.066 1.00 91.06 314 GLU A CA 1
ATOM 2456 C C . GLU A 1 314 ? -1.364 -1.561 -9.785 1.00 91.06 314 GLU A C 1
ATOM 2458 O O . GLU A 1 314 ? -1.726 -0.730 -8.952 1.00 91.06 314 GLU A O 1
ATOM 2463 N N . TYR A 1 315 ? -0.235 -2.260 -9.645 1.00 94.62 315 TYR A N 1
ATOM 2464 C CA . TYR A 1 315 ? 0.659 -2.116 -8.501 1.00 94.62 315 TYR A CA 1
ATOM 2465 C C . TYR A 1 315 ? 1.464 -0.824 -8.540 1.00 94.62 315 TYR A C 1
ATOM 2467 O O . TYR A 1 315 ? 2.072 -0.475 -7.532 1.00 94.62 315 TYR A O 1
ATOM 2475 N N . HIS A 1 316 ? 1.409 -0.069 -9.641 1.00 96.88 316 HIS A N 1
ATOM 2476 C CA . HIS A 1 316 ? 1.863 1.312 -9.645 1.00 96.88 316 HIS A CA 1
ATOM 2477 C C . HIS A 1 316 ? 1.220 2.090 -8.491 1.00 96.88 316 HIS A C 1
ATOM 2479 O O . HIS A 1 316 ? 1.944 2.635 -7.667 1.00 96.88 316 HIS A O 1
ATOM 2485 N N . LEU A 1 317 ? -0.115 2.058 -8.362 1.00 96.94 317 LEU A N 1
ATOM 2486 C CA . LEU A 1 317 ? -0.810 2.767 -7.281 1.00 96.94 317 LEU A CA 1
ATOM 2487 C C . LEU A 1 317 ? -0.511 2.174 -5.901 1.00 96.94 317 LEU A C 1
ATOM 2489 O O . LEU A 1 317 ? -0.375 2.924 -4.943 1.00 96.94 317 LEU A O 1
ATOM 2493 N N . VAL A 1 318 ? -0.358 0.850 -5.801 1.00 96.44 318 VAL A N 1
ATOM 2494 C CA . VAL A 1 318 ? -0.003 0.186 -4.534 1.00 96.44 318 VAL A CA 1
ATOM 2495 C C . VAL A 1 318 ? 1.369 0.658 -4.042 1.00 96.44 318 VAL A C 1
ATOM 2497 O O . VAL A 1 318 ? 1.512 1.003 -2.874 1.00 96.44 318 VAL A O 1
ATOM 2500 N N . ASN A 1 319 ? 2.359 0.749 -4.936 1.00 97.62 319 ASN A N 1
ATOM 2501 C CA . ASN A 1 319 ? 3.676 1.296 -4.613 1.00 97.62 319 ASN A CA 1
ATOM 2502 C C . ASN A 1 319 ? 3.584 2.748 -4.140 1.00 97.62 319 ASN A C 1
ATOM 2504 O O . ASN A 1 319 ? 4.191 3.093 -3.130 1.00 97.62 319 ASN A O 1
ATOM 2508 N N . LEU A 1 320 ? 2.849 3.603 -4.865 1.00 98.12 320 LEU A N 1
ATOM 2509 C CA . LEU A 1 320 ? 2.719 5.009 -4.476 1.00 98.12 320 LEU A CA 1
ATOM 2510 C C . LEU A 1 320 ? 2.062 5.133 -3.102 1.00 98.12 320 LEU A C 1
ATOM 2512 O O . LEU A 1 320 ? 2.566 5.861 -2.259 1.00 98.12 320 LEU A O 1
ATOM 2516 N N . TYR A 1 321 ? 0.984 4.387 -2.864 1.00 97.50 321 TYR A N 1
ATOM 2517 C CA . TYR A 1 321 ? 0.285 4.351 -1.586 1.00 97.50 321 TYR A CA 1
ATOM 2518 C C . TYR A 1 321 ? 1.198 3.941 -0.421 1.00 97.50 321 TYR A C 1
ATOM 2520 O O . TYR A 1 321 ? 1.312 4.689 0.553 1.00 97.50 321 TYR A O 1
ATOM 2528 N N . ASP A 1 322 ? 1.896 2.808 -0.535 1.00 97.44 322 ASP A N 1
ATOM 2529 C CA . ASP A 1 322 ? 2.779 2.318 0.529 1.00 97.44 322 ASP A CA 1
ATOM 2530 C C . ASP A 1 322 ? 3.948 3.293 0.779 1.00 97.44 322 ASP A C 1
ATOM 2532 O O . ASP A 1 322 ? 4.277 3.589 1.930 1.00 97.44 322 ASP A O 1
ATOM 2536 N N . LEU A 1 323 ? 4.533 3.869 -0.283 1.00 98.06 323 LEU A N 1
ATOM 2537 C CA . LEU A 1 323 ? 5.590 4.880 -0.165 1.00 98.06 323 LEU A CA 1
ATOM 2538 C C . LEU A 1 323 ? 5.084 6.192 0.447 1.00 98.06 323 LEU A C 1
ATOM 2540 O O . LEU A 1 323 ? 5.807 6.805 1.234 1.00 98.06 323 LEU A O 1
ATOM 2544 N N . SER A 1 324 ? 3.863 6.634 0.131 1.00 97.88 324 SER A N 1
ATOM 2545 C CA . SER A 1 324 ? 3.268 7.828 0.743 1.00 97.88 324 SER A CA 1
ATOM 2546 C C . SER A 1 324 ? 3.068 7.641 2.243 1.00 97.88 324 SER A C 1
ATOM 2548 O O . SER A 1 324 ? 3.458 8.512 3.017 1.00 97.88 324 SER A O 1
ATOM 2550 N N . ARG A 1 325 ? 2.546 6.485 2.669 1.00 97.00 325 ARG A N 1
ATOM 2551 C CA . ARG A 1 325 ? 2.373 6.156 4.094 1.00 97.00 325 ARG A CA 1
ATOM 2552 C C . ARG A 1 325 ? 3.703 6.056 4.829 1.00 97.00 325 ARG A C 1
ATOM 2554 O O . ARG A 1 325 ? 3.848 6.615 5.912 1.00 97.00 325 ARG A O 1
ATOM 2561 N N . LEU A 1 326 ? 4.694 5.408 4.220 1.00 96.88 326 LEU A N 1
ATOM 2562 C CA . LEU A 1 326 ? 6.042 5.355 4.778 1.00 96.88 326 LEU A CA 1
ATOM 2563 C C . LEU A 1 326 ? 6.645 6.761 4.915 1.00 96.88 326 LEU A C 1
ATOM 2565 O O . LEU A 1 326 ? 7.224 7.081 5.946 1.00 96.88 326 LEU A O 1
ATOM 2569 N N . THR A 1 327 ? 6.470 7.622 3.910 1.00 96.50 327 THR A N 1
ATOM 2570 C CA . THR A 1 327 ? 6.969 9.007 3.935 1.00 96.50 327 THR A CA 1
ATOM 2571 C C . THR A 1 327 ? 6.350 9.810 5.078 1.00 96.50 327 THR A C 1
ATOM 2573 O O . THR A 1 327 ? 7.068 10.542 5.757 1.00 96.50 327 THR A O 1
ATOM 2576 N N . VAL A 1 328 ? 5.046 9.648 5.329 1.00 94.88 328 VAL A N 1
ATOM 2577 C CA . VAL A 1 328 ? 4.362 10.254 6.484 1.00 94.88 328 VAL A CA 1
ATOM 2578 C C . VAL A 1 328 ? 5.034 9.837 7.795 1.00 94.88 328 VAL A C 1
ATOM 2580 O O . VAL A 1 328 ? 5.440 10.698 8.574 1.00 94.88 328 VAL A O 1
ATOM 2583 N N . GLU A 1 329 ? 5.238 8.538 8.024 1.00 93.88 329 GLU A N 1
ATOM 2584 C CA . GLU A 1 329 ? 5.874 8.054 9.259 1.00 93.88 329 GLU A CA 1
ATOM 2585 C C . GLU A 1 329 ? 7.335 8.530 9.378 1.00 93.88 329 GLU A C 1
ATOM 2587 O O . GLU A 1 329 ? 7.742 9.018 10.433 1.00 93.88 329 GLU A O 1
ATOM 2592 N N . LEU A 1 330 ? 8.125 8.492 8.298 1.00 93.69 330 LEU A N 1
ATOM 2593 C CA . LEU A 1 330 ? 9.521 8.958 8.313 1.00 93.69 330 LEU A CA 1
ATOM 2594 C C . LEU A 1 330 ? 9.654 10.452 8.648 1.00 93.69 330 LEU A C 1
ATOM 2596 O O . LEU A 1 330 ? 10.629 10.863 9.279 1.00 93.69 330 LEU A O 1
ATOM 2600 N N . LYS A 1 331 ? 8.683 11.281 8.249 1.00 92.44 331 LYS A N 1
ATOM 2601 C CA . LYS A 1 331 ? 8.668 12.711 8.600 1.00 92.44 331 LYS A CA 1
ATOM 2602 C C . LYS A 1 331 ? 8.284 12.946 10.062 1.00 92.44 331 LYS A C 1
ATOM 2604 O O . LYS A 1 331 ? 8.735 13.926 10.647 1.00 92.44 331 LYS A O 1
ATOM 2609 N N . ARG A 1 332 ? 7.489 12.054 10.659 1.00 89.56 332 ARG A N 1
ATOM 2610 C CA . ARG A 1 332 ? 7.040 12.151 12.058 1.00 89.56 332 ARG A CA 1
ATOM 2611 C C . ARG A 1 332 ? 8.067 11.622 13.058 1.00 89.56 332 ARG A C 1
ATOM 2613 O O . ARG A 1 332 ? 8.127 12.105 14.187 1.00 89.56 332 ARG A O 1
ATOM 2620 N N . HIS A 1 333 ? 8.882 10.647 12.665 1.00 87.00 333 HIS A N 1
ATOM 2621 C CA . HIS A 1 333 ? 9.833 9.989 13.560 1.00 87.00 333 HIS A CA 1
ATOM 2622 C C . HIS A 1 333 ? 11.262 10.501 13.358 1.00 87.00 333 HIS A C 1
ATOM 2624 O O . HIS A 1 333 ? 12.009 9.984 12.532 1.00 87.00 333 HIS A O 1
ATOM 2630 N N . VAL A 1 334 ? 11.670 11.474 14.184 1.00 77.44 334 VAL A N 1
ATOM 2631 C CA . VAL A 1 334 ? 12.992 12.141 14.126 1.00 77.44 334 VAL A CA 1
ATOM 2632 C C . VAL A 1 334 ? 14.166 11.154 14.093 1.00 77.44 334 VAL A C 1
ATOM 2634 O O . VAL A 1 334 ? 15.131 11.368 13.368 1.00 77.44 334 VAL A O 1
ATOM 2637 N N . GLN A 1 335 ? 14.078 10.047 14.835 1.00 80.38 335 GLN A N 1
ATOM 2638 C CA . GLN A 1 335 ? 15.136 9.027 14.899 1.00 80.38 335 GLN A CA 1
ATOM 2639 C C . GLN A 1 335 ? 15.359 8.284 13.570 1.00 80.38 335 GLN A C 1
ATOM 2641 O O . GLN A 1 335 ? 16.425 7.715 13.365 1.00 80.38 335 GLN A O 1
ATOM 2646 N N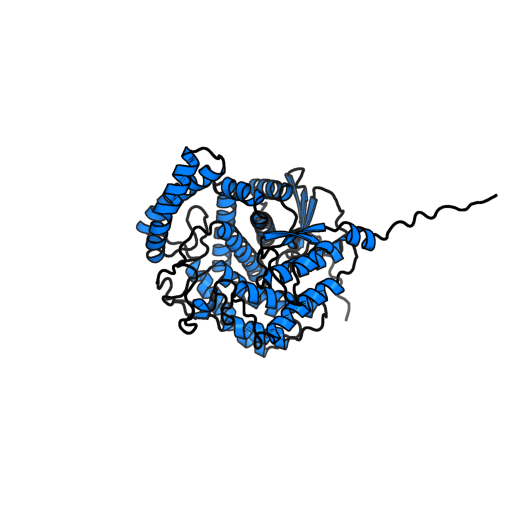 . MET A 1 336 ? 14.364 8.297 12.679 1.00 83.31 336 MET A N 1
ATOM 2647 C CA . MET A 1 336 ? 14.373 7.612 11.381 1.00 83.31 336 MET A CA 1
ATOM 2648 C C . MET A 1 336 ? 14.412 8.596 10.209 1.00 83.31 336 MET A C 1
ATOM 2650 O O . MET A 1 336 ? 14.158 8.220 9.065 1.00 83.31 336 MET A O 1
ATOM 2654 N N . HIS A 1 337 ? 14.699 9.866 10.489 1.00 87.50 337 HIS A N 1
ATOM 2655 C CA . HIS A 1 337 ? 14.666 10.916 9.491 1.00 87.50 337 HIS A CA 1
ATOM 2656 C C . HIS A 1 337 ? 15.868 10.804 8.539 1.00 87.50 337 HIS A C 1
ATOM 2658 O O . HIS A 1 337 ? 16.989 11.164 8.893 1.00 87.50 337 HIS A O 1
ATOM 2664 N N . ASP A 1 338 ? 15.625 10.331 7.314 1.00 92.94 338 ASP A N 1
ATOM 2665 C CA . ASP A 1 338 ? 16.568 10.406 6.191 1.00 92.94 338 ASP A CA 1
ATOM 2666 C C . ASP A 1 338 ? 16.020 11.403 5.150 1.00 92.94 338 ASP A C 1
ATOM 2668 O O . ASP A 1 338 ? 15.140 11.045 4.357 1.00 92.94 338 ASP A O 1
ATOM 2672 N N . PRO A 1 339 ? 16.518 12.657 5.130 1.00 95.12 339 PRO A N 1
ATOM 2673 C CA . PRO A 1 339 ? 16.044 13.687 4.205 1.00 95.12 339 PRO A CA 1
ATOM 2674 C C . PRO A 1 339 ? 16.181 13.300 2.731 1.00 95.12 339 PRO A C 1
ATOM 2676 O O . PRO A 1 339 ? 15.376 13.712 1.895 1.00 95.12 339 PRO A O 1
ATOM 2679 N N . GLU A 1 340 ? 17.209 12.524 2.386 1.00 96.25 340 GLU A N 1
ATOM 2680 C CA . GLU A 1 340 ? 17.451 12.125 1.006 1.00 96.25 340 GLU A CA 1
ATOM 2681 C C . GLU A 1 340 ? 16.441 11.068 0.563 1.00 96.25 340 GLU A C 1
ATOM 2683 O O . GLU A 1 340 ? 15.860 11.206 -0.515 1.00 96.25 340 GLU A O 1
ATOM 2688 N N . LEU A 1 341 ? 16.199 10.053 1.399 1.00 97.00 341 LEU A N 1
ATOM 2689 C CA . LEU A 1 341 ? 15.180 9.038 1.133 1.00 97.00 34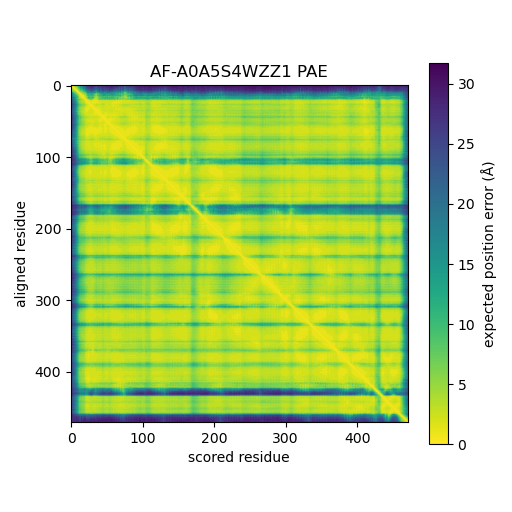1 LEU A CA 1
ATOM 2690 C C . LEU A 1 341 ? 13.782 9.660 1.068 1.00 97.00 341 LEU A C 1
ATOM 2692 O O . LEU A 1 341 ? 13.039 9.375 0.132 1.00 97.00 341 LEU A O 1
ATOM 2696 N N . ILE A 1 342 ? 13.447 10.555 2.004 1.00 96.94 342 ILE A N 1
ATOM 2697 C CA . ILE A 1 342 ? 12.173 11.287 1.992 1.00 96.94 342 ILE A CA 1
ATOM 2698 C C . ILE A 1 342 ? 12.011 12.027 0.661 1.00 96.94 342 ILE A C 1
ATOM 2700 O O . ILE A 1 342 ? 11.013 11.829 -0.026 1.00 96.94 342 ILE A O 1
ATOM 2704 N N . ARG A 1 343 ? 13.020 12.792 0.225 1.00 96.69 343 ARG A N 1
ATOM 2705 C CA . ARG A 1 343 ? 12.974 13.512 -1.057 1.00 96.69 343 ARG A CA 1
ATOM 2706 C C . ARG A 1 343 ? 12.815 12.574 -2.259 1.00 96.69 343 ARG A C 1
ATOM 2708 O O . ARG A 1 343 ? 12.109 12.920 -3.209 1.00 96.69 343 ARG A O 1
ATOM 2715 N N . LEU A 1 344 ? 13.479 11.413 -2.251 1.00 96.94 344 LEU A N 1
ATOM 2716 C CA . LEU A 1 344 ? 13.334 10.400 -3.304 1.00 96.94 344 LEU A CA 1
ATOM 2717 C C . LEU A 1 344 ? 11.895 9.876 -3.368 1.00 96.94 344 LEU A C 1
ATOM 2719 O O . LEU A 1 344 ? 11.310 9.860 -4.453 1.00 96.94 344 LEU A O 1
ATOM 2723 N N . CYS A 1 345 ? 11.317 9.509 -2.222 1.00 97.69 345 CYS A N 1
ATOM 2724 C CA . CYS A 1 345 ? 9.929 9.066 -2.127 1.00 97.69 345 CYS A CA 1
ATOM 2725 C C . CYS A 1 345 ? 8.964 10.153 -2.605 1.00 97.69 345 CYS A C 1
ATOM 2727 O O . CYS A 1 345 ? 8.143 9.886 -3.474 1.00 97.69 345 CYS A O 1
ATOM 2729 N N . GLU A 1 346 ? 9.093 11.383 -2.105 1.00 97.25 346 GLU A N 1
ATOM 2730 C CA . GLU A 1 346 ? 8.239 12.514 -2.484 1.00 97.25 346 GLU A CA 1
ATOM 2731 C C . GLU A 1 346 ? 8.281 12.781 -3.994 1.00 97.25 346 GLU A C 1
ATOM 2733 O O . GLU A 1 346 ? 7.239 12.854 -4.640 1.00 97.25 346 GLU A O 1
ATOM 2738 N N . THR A 1 347 ? 9.479 12.814 -4.584 1.00 96.81 347 THR A N 1
ATOM 2739 C CA . THR A 1 347 ? 9.649 13.008 -6.034 1.00 96.81 347 THR A CA 1
ATOM 2740 C C . THR A 1 347 ? 8.981 11.892 -6.840 1.00 96.81 347 THR A C 1
ATOM 2742 O O . THR A 1 347 ? 8.380 12.149 -7.886 1.00 96.81 347 THR A O 1
ATOM 2745 N N . LEU A 1 348 ? 9.109 10.644 -6.381 1.00 97.50 348 LEU A N 1
ATOM 2746 C CA . LEU A 1 348 ? 8.509 9.481 -7.029 1.00 97.50 348 LEU A CA 1
ATOM 2747 C C . LEU A 1 348 ? 6.981 9.509 -6.907 1.00 97.50 348 LEU A C 1
ATOM 2749 O O . LEU A 1 348 ? 6.303 9.267 -7.902 1.00 97.50 348 LEU A O 1
ATOM 2753 N N . ILE A 1 349 ? 6.447 9.844 -5.730 1.00 98.19 349 ILE A N 1
ATOM 2754 C CA . ILE A 1 349 ? 5.007 9.973 -5.479 1.00 98.19 349 ILE A CA 1
ATOM 2755 C C . ILE A 1 349 ? 4.408 11.055 -6.374 1.00 98.19 349 ILE A C 1
ATOM 2757 O O . ILE A 1 349 ? 3.454 10.774 -7.094 1.00 98.19 349 ILE A O 1
ATOM 2761 N N . ASP A 1 350 ? 4.994 12.254 -6.391 1.00 97.88 350 ASP A N 1
ATOM 2762 C CA . ASP A 1 350 ? 4.461 13.391 -7.146 1.00 97.88 350 ASP A CA 1
ATOM 2763 C C . ASP A 1 350 ? 4.445 13.089 -8.655 1.00 97.88 350 ASP A C 1
ATOM 2765 O O . ASP A 1 350 ? 3.429 13.265 -9.332 1.00 97.88 350 ASP A O 1
ATOM 2769 N N . ARG A 1 351 ? 5.541 12.523 -9.182 1.00 97.62 351 ARG A N 1
ATOM 2770 C CA . ARG A 1 351 ? 5.610 12.079 -10.584 1.00 97.62 351 ARG A CA 1
ATOM 2771 C C . ARG A 1 351 ? 4.672 10.918 -10.891 1.00 97.62 351 ARG A C 1
ATOM 2773 O O . ARG A 1 351 ? 4.123 10.865 -11.988 1.00 97.62 351 ARG A O 1
ATOM 2780 N N . GLY A 1 352 ? 4.504 9.988 -9.957 1.00 98.25 352 GLY A N 1
ATOM 2781 C CA . GLY A 1 352 ? 3.607 8.848 -10.105 1.00 98.25 352 GLY A CA 1
ATOM 2782 C C . GLY A 1 352 ? 2.141 9.263 -10.139 1.00 98.25 352 GLY A C 1
ATOM 2783 O O . GLY A 1 352 ? 1.395 8.813 -11.006 1.00 98.25 352 GLY A O 1
ATOM 2784 N N . LEU A 1 353 ? 1.737 10.185 -9.265 1.00 98.50 353 LEU A N 1
ATOM 2785 C CA . LEU A 1 353 ? 0.404 10.783 -9.296 1.00 98.50 353 LEU A CA 1
ATOM 2786 C C . LEU A 1 353 ? 0.163 11.497 -10.630 1.00 98.50 353 LEU A C 1
ATOM 2788 O O . LEU A 1 353 ? -0.855 11.266 -11.283 1.00 98.50 353 LEU A O 1
ATOM 2792 N N . ASP A 1 354 ? 1.126 12.291 -11.097 1.00 98.12 354 ASP A N 1
ATOM 2793 C CA . ASP A 1 354 ? 1.028 12.962 -12.394 1.00 98.12 354 ASP A CA 1
ATOM 2794 C C . ASP A 1 354 ? 0.943 11.975 -13.564 1.00 98.12 354 ASP A C 1
ATOM 2796 O O . ASP A 1 354 ? 0.122 12.164 -14.465 1.00 98.12 354 ASP A O 1
ATOM 2800 N N . TYR A 1 355 ? 1.727 10.896 -13.539 1.00 98.00 355 TYR A N 1
ATOM 2801 C CA . TYR A 1 355 ? 1.644 9.817 -14.520 1.00 98.00 355 TYR A CA 1
ATOM 2802 C C . TYR A 1 355 ? 0.254 9.175 -14.541 1.00 98.00 355 TYR A C 1
ATOM 2804 O O . TYR A 1 355 ? -0.332 8.988 -15.614 1.00 98.00 355 TYR A O 1
ATOM 2812 N N . ALA A 1 356 ? -0.282 8.866 -13.359 1.00 97.81 356 ALA A N 1
ATOM 2813 C CA . ALA A 1 356 ? -1.563 8.200 -13.215 1.00 97.81 356 ALA A CA 1
ATOM 2814 C C . ALA A 1 356 ? -2.735 9.072 -13.688 1.00 97.81 356 ALA A C 1
ATOM 2816 O O . ALA A 1 356 ? -3.659 8.563 -14.323 1.00 97.81 356 ALA A O 1
ATOM 2817 N N . ILE A 1 357 ? -2.675 10.376 -13.404 1.00 98.00 357 ILE A N 1
ATOM 2818 C CA . ILE A 1 357 ? -3.779 11.318 -13.612 1.00 98.00 357 ILE A CA 1
ATOM 2819 C C . ILE A 1 357 ? -3.721 11.993 -14.984 1.00 98.00 357 ILE A C 1
ATOM 2821 O O . ILE A 1 357 ? -4.734 12.095 -15.673 1.00 98.00 357 ILE A O 1
ATOM 2825 N N . ARG A 1 358 ? -2.548 12.489 -15.394 1.00 96.12 358 ARG A N 1
ATOM 2826 C CA . ARG A 1 358 ? -2.384 13.249 -16.648 1.00 96.12 358 ARG A CA 1
ATOM 2827 C C . ARG A 1 358 ? -2.025 12.351 -17.832 1.00 96.12 358 ARG A C 1
ATOM 2829 O O . ARG A 1 358 ? -2.176 12.755 -18.986 1.00 96.12 358 ARG A O 1
ATOM 2836 N N . GLY A 1 359 ? -1.512 11.153 -17.559 1.00 94.06 359 GLY A N 1
ATOM 2837 C CA . GLY A 1 359 ? -1.108 10.188 -18.571 1.00 94.06 359 GLY A CA 1
ATOM 2838 C C . GLY A 1 359 ? -2.267 9.368 -19.138 1.00 94.06 359 GLY A C 1
ATOM 2839 O O . GLY A 1 359 ? -3.415 9.440 -18.712 1.00 94.06 359 GLY A O 1
ATOM 2840 N N . GLN A 1 360 ? -1.947 8.505 -20.106 1.00 95.75 360 GLN A N 1
ATOM 2841 C CA . GLN A 1 360 ? -2.928 7.555 -20.650 1.00 95.75 360 GLN A CA 1
ATOM 2842 C C . GLN A 1 360 ? -3.286 6.440 -19.659 1.00 95.75 360 GLN A C 1
ATOM 2844 O O . GLN A 1 360 ? -4.281 5.752 -19.876 1.00 95.75 360 GLN A O 1
ATOM 2849 N N . TYR A 1 361 ? -2.513 6.291 -18.576 1.00 96.56 361 TYR A N 1
ATOM 2850 C CA . TYR A 1 361 ? -2.798 5.374 -17.473 1.00 96.56 361 TYR A CA 1
ATOM 2851 C C . TYR A 1 361 ? -4.180 5.624 -16.851 1.00 96.56 361 TYR A C 1
ATOM 2853 O O . TYR A 1 361 ? -4.846 4.671 -16.456 1.00 96.56 361 TYR A O 1
ATOM 2861 N N . TRP A 1 362 ? -4.675 6.866 -16.877 1.00 96.56 362 TRP A N 1
ATOM 2862 C CA . TRP A 1 362 ? -6.034 7.197 -16.450 1.00 96.56 362 TRP A CA 1
ATOM 2863 C C . TRP A 1 362 ? -7.109 6.346 -17.144 1.00 96.56 362 TRP A C 1
ATOM 2865 O O . TRP A 1 362 ? -8.028 5.856 -16.495 1.00 96.56 362 TRP A O 1
ATOM 2875 N N . ASN A 1 363 ? -6.971 6.084 -18.451 1.00 94.12 363 ASN A N 1
ATOM 2876 C CA . ASN A 1 363 ? -7.930 5.244 -19.179 1.00 94.12 363 ASN A CA 1
ATOM 2877 C C . ASN A 1 363 ? -7.943 3.805 -18.645 1.00 94.12 363 ASN A C 1
ATOM 2879 O O . ASN A 1 363 ? -8.997 3.180 -18.583 1.00 94.12 363 ASN A O 1
ATOM 2883 N N . TYR A 1 364 ? -6.772 3.283 -18.269 1.00 94.25 364 TYR A N 1
ATOM 2884 C CA . TYR A 1 364 ? -6.656 1.971 -17.640 1.00 94.25 364 TYR A CA 1
ATOM 2885 C C . TYR A 1 364 ? -7.310 1.962 -16.256 1.00 94.25 364 TYR A C 1
ATOM 2887 O O . TYR A 1 364 ? -8.061 1.040 -15.957 1.00 94.25 364 TYR A O 1
ATOM 2895 N N . LEU A 1 365 ? -7.091 3.005 -15.449 1.00 94.25 365 LEU A N 1
ATOM 2896 C CA . LEU A 1 365 ? -7.716 3.136 -14.131 1.00 94.25 365 LEU A CA 1
ATOM 2897 C C . LEU A 1 365 ? -9.241 3.193 -14.201 1.00 94.25 365 LEU A C 1
ATOM 2899 O O . LEU A 1 365 ? -9.904 2.472 -13.463 1.00 94.25 365 LEU A O 1
ATOM 2903 N N . ILE A 1 366 ? -9.797 4.012 -15.096 1.00 94.31 366 ILE A N 1
ATOM 2904 C CA . ILE A 1 366 ? -11.251 4.124 -15.259 1.00 94.31 366 ILE A CA 1
ATOM 2905 C C . ILE A 1 366 ? -11.855 2.809 -15.752 1.00 94.31 366 ILE A C 1
ATOM 2907 O O . ILE A 1 366 ? -12.886 2.391 -15.234 1.00 94.31 366 ILE A O 1
ATOM 2911 N N . ALA A 1 367 ? -11.204 2.124 -16.696 1.00 91.69 367 ALA A N 1
ATOM 2912 C CA . ALA A 1 367 ? -11.650 0.800 -17.121 1.00 91.69 367 ALA A CA 1
ATOM 2913 C C . ALA A 1 367 ? -11.616 -0.207 -15.956 1.00 91.69 367 ALA A C 1
ATOM 2915 O O . ALA A 1 367 ? -12.580 -0.938 -15.746 1.00 91.69 367 ALA A O 1
ATOM 2916 N N . ALA A 1 368 ? -10.549 -0.200 -15.151 1.00 89.31 368 ALA A N 1
ATOM 2917 C CA . ALA A 1 368 ? -10.411 -1.084 -13.995 1.00 89.31 368 ALA A CA 1
ATOM 2918 C C . ALA A 1 368 ? -11.449 -0.808 -12.891 1.00 89.31 368 ALA A C 1
ATOM 2920 O O . ALA A 1 368 ? -11.851 -1.743 -12.202 1.00 89.31 368 ALA A O 1
ATOM 2921 N N . ALA A 1 369 ? -11.916 0.439 -12.741 1.00 91.00 369 ALA A N 1
ATOM 2922 C CA . ALA A 1 369 ? -12.933 0.813 -11.752 1.00 91.00 369 ALA A CA 1
ATOM 2923 C C . ALA A 1 369 ? -14.286 0.119 -11.988 1.00 91.00 369 ALA A C 1
ATOM 2925 O O . ALA A 1 369 ? -15.076 -0.019 -11.059 1.00 91.00 369 ALA A O 1
ATOM 2926 N N . ALA A 1 370 ? -14.554 -0.334 -13.217 1.00 86.81 370 ALA A N 1
ATOM 2927 C CA . ALA A 1 370 ? -15.745 -1.121 -13.527 1.00 86.81 370 ALA A CA 1
ATOM 2928 C C . ALA A 1 370 ? -15.645 -2.578 -13.035 1.00 86.81 370 ALA A C 1
ATOM 2930 O O . ALA A 1 370 ? -16.667 -3.238 -12.862 1.00 86.81 370 ALA A O 1
ATOM 2931 N N . GLU A 1 371 ? -14.429 -3.086 -12.821 1.00 86.12 371 GLU A N 1
ATOM 2932 C CA . GLU A 1 371 ? -14.169 -4.493 -12.493 1.00 86.12 371 GLU A CA 1
ATOM 2933 C C . GLU A 1 371 ? -13.831 -4.706 -11.011 1.00 86.12 371 GLU A C 1
ATOM 2935 O O . GLU A 1 371 ? -14.068 -5.783 -10.467 1.00 86.12 371 GLU A O 1
ATOM 2940 N N . ASN A 1 372 ? -13.231 -3.712 -10.354 1.00 90.00 372 ASN A N 1
ATOM 2941 C CA . ASN A 1 372 ? -12.799 -3.796 -8.961 1.00 90.00 372 ASN A CA 1
ATOM 2942 C C . ASN A 1 372 ? -12.648 -2.402 -8.333 1.00 90.00 372 ASN A C 1
ATOM 2944 O O . ASN A 1 372 ? -12.679 -1.378 -9.012 1.00 90.00 372 ASN A O 1
ATOM 2948 N N . THR A 1 373 ? -12.437 -2.361 -7.019 1.00 91.31 373 THR A N 1
ATOM 2949 C CA . THR A 1 373 ? -12.310 -1.099 -6.279 1.00 91.31 373 THR A CA 1
ATOM 2950 C C . THR A 1 373 ? -10.888 -0.546 -6.238 1.00 91.31 373 THR A C 1
ATOM 2952 O O . THR A 1 373 ? -10.666 0.509 -5.661 1.00 91.31 373 THR A O 1
ATOM 2955 N N . ARG A 1 374 ? -9.900 -1.185 -6.874 1.00 92.81 374 ARG A N 1
ATOM 2956 C CA . ARG A 1 374 ? -8.476 -0.826 -6.753 1.00 92.81 374 ARG A CA 1
ATOM 2957 C C . ARG A 1 374 ? -8.122 0.619 -7.110 1.00 92.81 374 ARG A C 1
ATOM 2959 O O . ARG A 1 374 ? -7.251 1.167 -6.433 1.00 92.81 374 ARG A O 1
ATOM 2966 N N . PRO A 1 375 ? -8.757 1.276 -8.102 1.00 96.12 375 PRO A N 1
ATOM 2967 C CA . PRO A 1 375 ? -8.483 2.684 -8.387 1.00 96.12 375 PRO A CA 1
ATOM 2968 C C . PRO A 1 375 ? -8.710 3.620 -7.194 1.00 96.12 375 PRO A C 1
ATOM 2970 O O . PRO A 1 375 ? -8.125 4.699 -7.176 1.00 96.12 375 PRO A O 1
ATOM 2973 N N . ILE A 1 376 ? -9.469 3.203 -6.170 1.00 96.25 376 ILE A N 1
ATOM 2974 C CA . ILE A 1 376 ? -9.645 3.961 -4.923 1.00 96.25 376 ILE A CA 1
ATOM 2975 C C . ILE A 1 376 ? -8.321 4.238 -4.198 1.00 96.25 376 ILE A C 1
ATOM 2977 O O . ILE A 1 376 ? -8.215 5.229 -3.482 1.00 96.25 376 ILE A O 1
ATOM 2981 N N . LEU A 1 377 ? -7.284 3.423 -4.429 1.00 96.69 377 LEU A N 1
ATOM 2982 C CA . LEU A 1 377 ? -5.956 3.673 -3.873 1.00 96.69 377 LEU A CA 1
ATOM 2983 C C . LEU A 1 377 ? -5.368 4.999 -4.351 1.00 96.69 377 LEU A C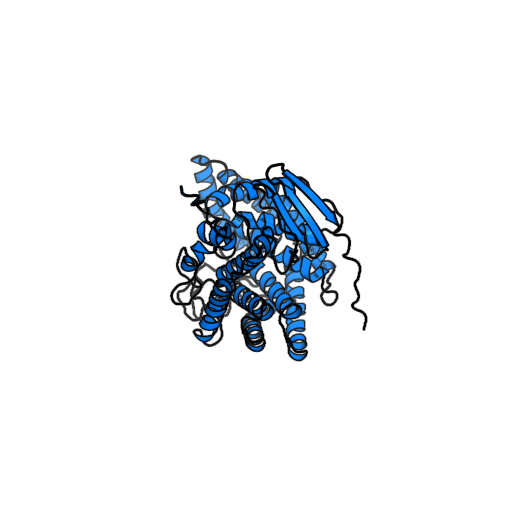 1
ATOM 2985 O O . LEU A 1 377 ? -4.606 5.601 -3.608 1.00 96.69 377 LEU A O 1
ATOM 2989 N N . LEU A 1 378 ? -5.751 5.498 -5.533 1.00 98.00 378 LEU A N 1
ATOM 2990 C CA . LEU A 1 378 ? -5.347 6.835 -5.967 1.00 98.00 378 LEU A CA 1
ATOM 2991 C C . LEU A 1 378 ? -5.823 7.902 -4.972 1.00 98.00 378 LEU A C 1
ATOM 2993 O O . LEU A 1 378 ? -5.063 8.806 -4.632 1.00 98.00 378 LEU A O 1
ATOM 2997 N N . CYS A 1 379 ? -7.062 7.782 -4.488 1.00 97.81 379 CYS A N 1
ATOM 2998 C CA . CYS A 1 379 ? -7.615 8.694 -3.494 1.00 97.81 379 CYS A CA 1
ATOM 2999 C C . CYS A 1 379 ? -6.825 8.620 -2.187 1.00 97.81 379 CYS A C 1
ATOM 3001 O O . CYS A 1 379 ? -6.440 9.656 -1.653 1.00 97.81 379 CYS A O 1
ATOM 3003 N N . GLU A 1 380 ? -6.519 7.414 -1.703 1.00 95.94 380 GLU A N 1
ATOM 3004 C CA . GLU A 1 380 ? -5.714 7.252 -0.490 1.00 95.94 380 GLU A CA 1
ATOM 3005 C C . GLU A 1 380 ? -4.281 7.776 -0.642 1.00 95.94 380 GLU A C 1
ATOM 3007 O O . GLU A 1 380 ? -3.769 8.426 0.267 1.00 95.94 380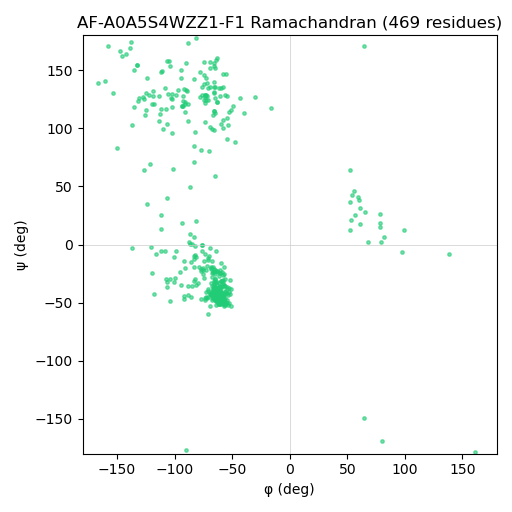 GLU A O 1
ATOM 3012 N N . THR A 1 381 ? -3.635 7.553 -1.792 1.00 97.94 381 THR A N 1
ATOM 3013 C CA . THR A 1 381 ? -2.308 8.109 -2.086 1.00 97.94 381 THR A CA 1
ATOM 3014 C C . THR A 1 381 ? -2.336 9.635 -2.063 1.00 97.94 381 THR A C 1
ATOM 3016 O O . THR A 1 381 ? -1.443 10.241 -1.477 1.00 97.94 381 THR A O 1
ATOM 3019 N N . ILE A 1 382 ? -3.357 10.270 -2.653 1.00 98.12 382 ILE A N 1
ATOM 3020 C CA . ILE A 1 382 ? -3.507 11.733 -2.624 1.00 98.12 382 ILE A CA 1
ATOM 3021 C C . ILE A 1 382 ? -3.650 12.221 -1.180 1.00 98.12 382 ILE A C 1
ATOM 3023 O O . ILE A 1 382 ? -2.932 13.133 -0.785 1.00 98.12 382 ILE A O 1
ATOM 3027 N N . ILE A 1 383 ? -4.505 11.590 -0.370 1.00 96.44 383 ILE A N 1
ATOM 3028 C CA . ILE A 1 383 ? -4.697 11.953 1.045 1.00 96.44 383 ILE A CA 1
ATOM 3029 C C . ILE A 1 383 ? -3.393 11.803 1.844 1.00 96.44 383 ILE A C 1
ATOM 3031 O O . ILE A 1 383 ? -2.983 12.730 2.542 1.00 96.44 383 ILE A O 1
ATOM 3035 N N . ALA A 1 384 ? -2.684 10.682 1.684 1.00 96.19 384 ALA A N 1
ATOM 3036 C CA . ALA A 1 384 ? -1.382 10.458 2.312 1.00 96.19 384 ALA A CA 1
ATOM 3037 C C . ALA A 1 384 ? -0.329 11.475 1.852 1.00 96.19 384 ALA A C 1
ATOM 3039 O O . ALA A 1 384 ? 0.498 11.946 2.641 1.00 96.19 384 ALA A O 1
ATOM 3040 N N . ARG A 1 385 ? -0.361 11.863 0.573 1.00 96.62 385 ARG A N 1
ATOM 3041 C CA . ARG A 1 385 ? 0.541 12.889 0.066 1.00 96.62 385 ARG A CA 1
ATOM 3042 C C . ARG A 1 385 ? 0.207 14.261 0.644 1.00 96.62 385 ARG A C 1
ATOM 3044 O O . ARG A 1 385 ? 1.133 14.936 1.068 1.00 96.62 385 ARG A O 1
ATOM 3051 N N . LEU A 1 386 ? -1.068 14.643 0.744 1.00 95.50 386 LEU A N 1
ATOM 3052 C CA . LEU A 1 386 ? -1.511 15.907 1.353 1.00 95.50 386 LEU A CA 1
ATOM 3053 C C . LEU A 1 386 ? -1.056 16.062 2.812 1.00 95.50 386 LEU A C 1
ATOM 3055 O O . LEU A 1 386 ? -0.713 17.172 3.232 1.00 95.50 386 LEU A O 1
ATOM 3059 N N . ASP A 1 387 ? -0.999 14.960 3.563 1.00 93.94 387 ASP A N 1
ATOM 3060 C CA . ASP A 1 387 ? -0.457 14.959 4.924 1.00 93.94 387 ASP A CA 1
ATOM 3061 C C . ASP A 1 387 ? 1.030 15.334 4.935 1.00 93.94 387 ASP A C 1
ATOM 3063 O O . ASP A 1 387 ? 1.460 16.239 5.649 1.00 93.94 387 ASP A O 1
ATOM 3067 N N . SER A 1 388 ? 1.809 14.716 4.045 1.00 92.50 388 SER A N 1
ATOM 3068 C CA . SER A 1 388 ? 3.247 14.976 3.928 1.00 92.50 388 SER A CA 1
ATOM 3069 C C . SER A 1 388 ? 3.613 16.233 3.123 1.00 92.50 388 SER A C 1
ATOM 3071 O O . SER A 1 388 ? 4.770 16.643 3.171 1.00 92.50 388 SER A O 1
ATOM 3073 N N . LEU A 1 389 ? 2.682 16.872 2.408 1.00 90.62 389 LEU A N 1
ATOM 3074 C CA . LEU A 1 389 ? 2.964 17.972 1.469 1.00 90.62 389 LEU A CA 1
ATOM 3075 C C . LEU A 1 389 ? 3.376 19.296 2.155 1.00 90.62 389 LEU A C 1
ATOM 3077 O O . LEU A 1 389 ? 3.873 20.205 1.493 1.00 90.62 389 LEU A O 1
ATOM 3081 N N . GLY A 1 390 ? 3.210 19.413 3.479 1.00 86.62 390 GLY A N 1
ATOM 3082 C CA . GLY A 1 390 ? 3.401 20.686 4.193 1.00 86.62 390 GLY A CA 1
ATOM 3083 C C . GLY A 1 390 ? 2.366 21.730 3.756 1.00 86.62 390 GLY A C 1
ATOM 3084 O O . GLY A 1 390 ? 1.262 21.356 3.375 1.00 86.62 390 GLY A O 1
ATOM 3085 N N . ASP A 1 391 ? 2.691 23.018 3.777 1.00 87.62 391 ASP A N 1
ATOM 3086 C CA . ASP A 1 391 ? 1.724 24.090 3.459 1.00 87.62 391 ASP A CA 1
ATOM 3087 C C . ASP A 1 391 ? 1.553 24.362 1.954 1.00 87.62 391 ASP A C 1
ATOM 3089 O O . ASP A 1 391 ? 0.883 25.315 1.555 1.00 87.62 391 ASP A O 1
ATOM 3093 N N . LEU A 1 392 ? 2.169 23.545 1.094 1.00 88.06 392 LEU A N 1
ATOM 3094 C CA . LEU A 1 392 ? 2.038 23.713 -0.349 1.00 88.06 392 LEU A CA 1
ATOM 3095 C C . LEU A 1 392 ? 0.621 23.323 -0.801 1.00 88.06 392 LEU A C 1
ATOM 3097 O O . LEU A 1 392 ? 0.123 22.262 -0.407 1.00 88.06 392 LEU A O 1
ATOM 3101 N N . PRO A 1 393 ? -0.027 24.136 -1.655 1.00 90.38 393 PRO A N 1
ATOM 3102 C CA . PRO A 1 393 ? -1.317 23.771 -2.213 1.00 90.38 393 PRO A CA 1
ATOM 3103 C C . PRO A 1 393 ? -1.157 22.551 -3.133 1.00 90.38 393 PRO A C 1
ATOM 3105 O O . PRO A 1 393 ? -0.183 22.477 -3.893 1.00 90.38 393 PRO A O 1
ATOM 3108 N N . PRO A 1 394 ? -2.095 21.592 -3.103 1.00 93.56 394 PRO A N 1
ATOM 3109 C CA . PRO A 1 394 ? -2.058 20.486 -4.041 1.00 93.56 394 PRO A CA 1
ATOM 3110 C C . PRO A 1 394 ? -2.374 20.949 -5.464 1.00 93.56 394 PRO A C 1
ATOM 3112 O O . PRO A 1 394 ? -3.141 21.893 -5.653 1.00 93.56 394 PRO A O 1
ATOM 3115 N N . PRO A 1 395 ? -1.858 20.255 -6.486 1.00 96.31 395 PRO A N 1
ATOM 3116 C CA . PRO A 1 395 ? -2.271 20.501 -7.858 1.00 96.31 395 PRO A CA 1
ATOM 3117 C C . PRO A 1 395 ? -3.770 20.230 -8.089 1.00 96.31 395 PRO A C 1
ATOM 3119 O O . PRO A 1 395 ? -4.272 19.161 -7.739 1.00 96.31 395 PRO A O 1
ATOM 3122 N N . ASP A 1 396 ? -4.468 21.134 -8.785 1.00 96.81 396 ASP A N 1
ATOM 3123 C CA . ASP A 1 396 ? -5.912 21.021 -9.076 1.00 96.81 396 ASP A CA 1
ATOM 3124 C C . ASP A 1 396 ? -6.314 19.688 -9.721 1.00 96.81 396 ASP A C 1
ATOM 3126 O O . ASP A 1 396 ? -7.387 19.142 -9.460 1.00 96.81 396 ASP A O 1
ATOM 3130 N N . HIS A 1 397 ? -5.464 19.147 -10.600 1.00 97.38 397 HIS A N 1
ATOM 3131 C CA . HIS A 1 397 ? -5.766 17.895 -11.292 1.00 97.38 397 HIS A CA 1
ATOM 3132 C C . HIS A 1 397 ? -5.786 16.694 -10.345 1.00 97.38 397 HIS A C 1
ATOM 3134 O O . HIS A 1 397 ? -6.487 15.731 -10.647 1.00 97.38 397 HIS A O 1
ATOM 3140 N N . TRP A 1 398 ? -5.091 16.747 -9.203 1.00 97.50 398 TRP A N 1
ATOM 3141 C CA . TRP A 1 398 ? -5.201 15.714 -8.170 1.00 97.50 398 TRP A CA 1
ATOM 3142 C C . TRP A 1 398 ? -6.598 15.702 -7.563 1.00 97.50 398 TRP A C 1
ATOM 3144 O O . TRP A 1 398 ? -7.213 14.643 -7.475 1.00 97.50 398 TRP A O 1
ATOM 3154 N N . ILE A 1 399 ? -7.138 16.874 -7.232 1.00 97.50 399 ILE A N 1
ATOM 3155 C CA . ILE A 1 399 ? -8.468 16.986 -6.623 1.00 97.50 399 ILE A CA 1
ATOM 3156 C C . ILE A 1 399 ? -9.549 16.548 -7.608 1.00 97.50 399 ILE A C 1
ATOM 3158 O O . ILE A 1 399 ? -10.404 15.736 -7.265 1.00 97.50 399 ILE A O 1
ATOM 3162 N N . LYS A 1 400 ? -9.457 16.969 -8.873 1.00 97.75 400 LYS A N 1
ATOM 3163 C CA . LYS A 1 400 ? -10.384 16.510 -9.921 1.00 97.75 400 LYS A CA 1
ATOM 3164 C C . LYS A 1 400 ? -10.356 14.991 -10.091 1.00 97.75 400 LYS A C 1
ATOM 3166 O O . LYS A 1 400 ? -11.410 14.362 -10.160 1.00 97.75 400 LYS A O 1
ATOM 3171 N N . ALA A 1 401 ? -9.165 14.392 -10.120 1.00 97.94 401 ALA A N 1
ATOM 3172 C CA . ALA A 1 401 ? -9.017 12.943 -10.227 1.00 97.94 401 ALA A CA 1
ATOM 3173 C C . ALA A 1 401 ? -9.587 12.207 -9.008 1.00 97.94 401 ALA A C 1
ATOM 3175 O O . ALA A 1 401 ? -10.316 11.229 -9.173 1.00 97.94 401 ALA A O 1
ATOM 3176 N N . TYR A 1 402 ? -9.311 12.707 -7.799 1.00 98.00 402 TYR A N 1
ATOM 3177 C CA . TYR A 1 402 ? -9.895 12.196 -6.562 1.00 98.00 402 TYR A CA 1
ATOM 3178 C C . TYR A 1 402 ? -11.424 12.167 -6.657 1.00 98.00 402 TYR A C 1
ATOM 3180 O O . TYR A 1 402 ? -12.038 11.117 -6.471 1.00 98.00 402 TYR A O 1
ATOM 3188 N N . CYS A 1 403 ? -12.035 13.295 -7.028 1.00 97.25 403 CYS A N 1
ATOM 3189 C CA . CYS A 1 403 ? -13.487 13.425 -7.105 1.00 97.25 403 CYS A CA 1
ATOM 3190 C C . CYS A 1 403 ? -14.088 12.473 -8.147 1.00 97.25 403 CYS A C 1
ATOM 3192 O O . CYS A 1 403 ? -15.099 11.818 -7.893 1.00 97.25 403 CYS A O 1
ATOM 3194 N N . GLN A 1 404 ? -13.438 12.334 -9.306 1.00 96.94 404 GLN A N 1
ATOM 3195 C CA . GLN A 1 404 ? -13.873 11.410 -10.353 1.00 96.94 404 GLN A CA 1
ATOM 3196 C C . GLN A 1 404 ? -13.865 9.951 -9.886 1.00 96.94 404 GLN A C 1
ATOM 3198 O O . GLN A 1 404 ? -14.851 9.253 -10.106 1.00 96.94 404 GLN A O 1
ATOM 3203 N N . ILE A 1 405 ? -12.808 9.491 -9.208 1.00 96.94 405 ILE A N 1
ATOM 3204 C CA . ILE A 1 405 ? -12.766 8.127 -8.659 1.00 96.94 405 ILE A CA 1
ATOM 3205 C C . ILE A 1 405 ? -13.803 7.946 -7.543 1.00 96.94 405 ILE A C 1
ATOM 3207 O O . ILE A 1 405 ? -14.488 6.922 -7.507 1.00 96.94 405 ILE A O 1
ATOM 3211 N N . ARG A 1 406 ? -13.982 8.939 -6.665 1.00 94.94 406 ARG A N 1
ATOM 3212 C CA . ARG A 1 406 ? -14.939 8.859 -5.550 1.00 94.94 406 ARG A CA 1
ATOM 3213 C C . ARG A 1 406 ? -16.393 8.768 -5.968 1.00 94.94 406 ARG A C 1
ATOM 3215 O O . ARG A 1 406 ? -17.164 8.075 -5.313 1.00 94.94 406 ARG A O 1
ATOM 3222 N N . ARG A 1 407 ? -16.768 9.380 -7.088 1.00 94.50 407 ARG A N 1
ATOM 3223 C CA . ARG A 1 407 ? -18.113 9.196 -7.655 1.00 94.50 407 ARG A CA 1
ATOM 3224 C C . ARG A 1 407 ? -18.366 7.765 -8.141 1.00 94.50 407 ARG A C 1
ATOM 3226 O O . ARG A 1 407 ? -19.521 7.367 -8.246 1.00 94.50 407 ARG A O 1
ATOM 3233 N N . LEU A 1 408 ? -17.313 7.011 -8.463 1.00 94.56 408 LEU A N 1
ATOM 3234 C CA . LEU A 1 408 ? -17.417 5.661 -9.027 1.00 94.56 408 LEU A CA 1
ATOM 3235 C C . LEU A 1 408 ? -17.336 4.564 -7.965 1.00 94.56 408 LEU A C 1
ATOM 3237 O O . LEU A 1 408 ? -17.972 3.523 -8.112 1.00 94.56 408 LEU A O 1
ATOM 3241 N N . LEU A 1 409 ? -16.536 4.774 -6.920 1.00 95.06 409 LEU A N 1
ATOM 3242 C CA . LEU A 1 409 ? -16.153 3.723 -5.980 1.00 95.06 409 LEU A CA 1
ATOM 3243 C C . LEU A 1 409 ? -16.503 4.097 -4.539 1.00 95.06 409 LEU A C 1
ATOM 3245 O O . LEU A 1 409 ? -16.339 5.259 -4.168 1.00 95.06 409 LEU A O 1
ATOM 3249 N N . PRO A 1 410 ? -16.936 3.134 -3.702 1.00 94.25 410 PRO A N 1
ATOM 3250 C CA . PRO A 1 410 ? -17.195 3.396 -2.293 1.00 94.25 410 PRO A CA 1
ATOM 3251 C C . PRO A 1 410 ? -15.899 3.756 -1.544 1.00 94.25 410 PRO A C 1
ATOM 3253 O O . PRO A 1 410 ? -14.809 3.364 -1.980 1.00 94.25 410 PRO A O 1
ATOM 3256 N N . PRO A 1 411 ? -15.992 4.481 -0.418 1.00 94.56 411 PRO A N 1
ATOM 3257 C CA . PRO A 1 411 ? -14.825 4.875 0.362 1.00 94.56 411 PRO A CA 1
ATOM 3258 C C . PRO A 1 411 ? -14.119 3.657 0.966 1.00 94.56 411 PRO A C 1
ATOM 3260 O O . PRO A 1 411 ? -14.732 2.626 1.243 1.00 94.56 411 PRO A O 1
ATOM 3263 N N . THR A 1 412 ? -12.818 3.774 1.185 1.00 94.62 412 THR A N 1
ATOM 3264 C CA . THR A 1 412 ? -12.036 2.841 2.007 1.00 94.62 412 THR A CA 1
ATOM 3265 C C . THR A 1 412 ? -12.051 3.285 3.474 1.00 94.62 412 THR A C 1
ATOM 3267 O O . THR A 1 412 ? -12.540 4.381 3.761 1.00 94.62 412 THR A O 1
ATOM 3270 N N . PRO A 1 413 ? -11.499 2.502 4.425 1.00 90.88 413 PRO A N 1
ATOM 3271 C CA . PRO A 1 413 ? -11.406 2.930 5.823 1.00 90.88 413 PRO A CA 1
ATOM 3272 C C . PRO A 1 413 ? -10.757 4.306 6.004 1.00 90.88 413 PRO A C 1
ATOM 3274 O O . PRO A 1 413 ? -11.279 5.139 6.742 1.00 90.88 413 PRO A O 1
ATOM 3277 N N . ALA A 1 414 ? -9.672 4.573 5.269 1.00 90.31 414 ALA A N 1
ATOM 3278 C CA . ALA A 1 414 ? -8.962 5.847 5.319 1.00 90.31 414 ALA A CA 1
ATOM 3279 C C . ALA A 1 414 ? -9.884 7.022 4.969 1.00 90.31 414 ALA A C 1
ATOM 3281 O O . ALA A 1 414 ? -9.900 8.043 5.651 1.00 90.31 414 ALA A O 1
ATOM 3282 N N . LEU A 1 415 ? -10.695 6.850 3.924 1.00 90.75 415 LEU A N 1
ATOM 3283 C CA . LEU A 1 415 ? -11.619 7.873 3.440 1.00 90.75 415 LEU A CA 1
ATOM 3284 C C . LEU A 1 415 ? -12.872 8.009 4.310 1.00 90.75 415 LEU A C 1
ATOM 3286 O O . LEU A 1 415 ? -13.500 9.060 4.301 1.00 90.75 415 LEU A O 1
ATOM 3290 N N . LEU A 1 416 ? -13.205 6.980 5.093 1.00 87.19 416 LEU A N 1
ATOM 3291 C CA . LEU A 1 416 ? -14.207 7.055 6.159 1.00 87.19 416 LEU A CA 1
ATOM 3292 C C . LEU A 1 416 ? -13.691 7.769 7.421 1.00 87.19 416 LEU A C 1
ATOM 3294 O O . LEU A 1 416 ? -14.431 7.879 8.394 1.00 87.19 416 LEU A O 1
ATOM 3298 N N . GLY A 1 417 ? -12.436 8.227 7.434 1.00 81.88 417 GLY A N 1
ATOM 3299 C CA . GLY A 1 417 ? -11.861 8.937 8.575 1.00 81.88 417 GLY A CA 1
ATOM 3300 C C . GLY A 1 417 ? -10.992 8.070 9.486 1.00 81.88 417 GLY A C 1
ATOM 3301 O O . GLY A 1 417 ? -10.637 8.516 10.574 1.00 81.88 417 GLY A O 1
ATOM 3302 N N . TYR A 1 418 ? -10.619 6.851 9.072 1.00 85.19 418 TYR A N 1
ATOM 3303 C CA . TYR A 1 418 ? -9.722 6.011 9.863 1.00 85.19 418 TYR A CA 1
ATOM 3304 C C . TYR A 1 418 ? -8.643 5.317 9.026 1.00 85.19 418 TYR A C 1
ATOM 3306 O O . TYR A 1 418 ? -8.860 4.281 8.398 1.00 85.19 418 TYR A O 1
ATOM 3314 N N . ASP A 1 419 ? -7.431 5.857 9.098 1.00 89.31 419 ASP A N 1
ATOM 3315 C CA . ASP A 1 419 ? -6.199 5.177 8.724 1.00 89.31 419 ASP A CA 1
ATOM 3316 C C . ASP A 1 419 ? -5.161 5.452 9.808 1.00 89.31 419 ASP A C 1
ATOM 3318 O O . ASP A 1 419 ? -4.768 6.599 10.008 1.00 89.31 419 ASP A O 1
ATOM 3322 N N . PRO A 1 420 ? -4.662 4.422 10.487 1.00 84.50 420 PRO A N 1
ATOM 3323 C CA . PRO A 1 420 ? -3.803 4.603 11.643 1.00 84.50 420 PRO A CA 1
ATOM 3324 C C . PRO A 1 420 ? -2.511 5.366 11.332 1.00 84.50 420 PRO A C 1
ATOM 3326 O O . PRO A 1 420 ? -1.954 5.948 12.257 1.00 84.50 420 PRO A O 1
ATOM 3329 N N . VAL A 1 421 ? -2.055 5.414 10.075 1.00 87.06 421 VAL A N 1
ATOM 3330 C CA . VAL A 1 421 ? -0.829 6.096 9.627 1.00 87.06 421 VAL A CA 1
ATOM 3331 C C . VAL A 1 421 ? -1.090 7.535 9.179 1.00 87.06 421 VAL A C 1
ATOM 3333 O O . VAL A 1 421 ? -0.333 8.429 9.550 1.00 87.06 421 VAL A O 1
ATOM 3336 N N . VAL A 1 422 ? -2.148 7.765 8.398 1.00 85.31 422 VAL A N 1
ATOM 3337 C CA . VAL A 1 422 ? -2.389 9.032 7.680 1.00 85.31 422 VAL A CA 1
ATOM 3338 C C . VAL A 1 422 ? -3.509 9.864 8.295 1.00 85.31 422 VAL A C 1
ATOM 3340 O O . VAL A 1 422 ? -3.407 11.089 8.353 1.00 85.31 422 VAL A O 1
ATOM 3343 N N . VAL A 1 423 ? -4.558 9.213 8.790 1.00 85.19 423 VAL A N 1
ATOM 3344 C CA . VAL A 1 423 ? -5.790 9.875 9.218 1.00 85.19 423 VAL A CA 1
ATOM 3345 C C . VAL A 1 423 ? -5.927 9.771 10.732 1.00 85.19 423 VAL A C 1
ATOM 3347 O O . VAL A 1 423 ? -6.024 8.690 11.314 1.00 85.19 423 VAL A O 1
ATOM 3350 N N . GLN A 1 424 ? -5.905 10.921 11.389 1.00 81.88 424 GLN A N 1
ATOM 3351 C CA . GLN A 1 424 ? -6.131 11.023 12.814 1.00 81.88 424 GLN A CA 1
ATOM 3352 C C . GLN A 1 424 ? -7.616 10.830 13.135 1.00 81.88 424 GLN A C 1
ATOM 3354 O O . GLN A 1 424 ? -8.514 11.272 12.424 1.00 81.88 424 GLN A O 1
ATOM 3359 N N . PHE A 1 425 ? -7.850 10.219 14.288 1.00 68.06 425 PHE A N 1
ATOM 3360 C CA . PHE A 1 425 ? -9.144 10.186 14.942 1.00 68.06 425 PHE A CA 1
ATOM 3361 C C . PHE A 1 425 ? -9.723 11.596 15.158 1.00 68.06 425 PHE A C 1
ATOM 3363 O O . PHE A 1 425 ? -9.080 12.437 15.790 1.00 68.06 425 PHE A O 1
ATOM 3370 N N . SER A 1 426 ? -10.962 11.826 14.717 1.00 58.31 426 SER A N 1
ATOM 3371 C CA . SER A 1 426 ? -11.738 13.023 15.049 1.00 58.31 426 SER A CA 1
ATOM 3372 C C . SER A 1 426 ? -13.056 12.635 15.716 1.00 58.31 426 SER A C 1
ATOM 3374 O O . SER A 1 426 ? -13.819 11.836 15.186 1.00 58.31 426 SER A O 1
ATOM 3376 N N . ASN A 1 427 ? -13.350 13.240 16.871 1.00 53.28 427 ASN A N 1
ATOM 3377 C CA . ASN A 1 427 ? -14.643 13.115 17.561 1.00 53.28 427 ASN A CA 1
ATOM 3378 C C . ASN A 1 427 ? -15.761 13.946 16.905 1.00 53.28 427 ASN A C 1
ATOM 3380 O O . ASN A 1 427 ? -16.883 13.992 17.416 1.00 53.28 427 ASN A O 1
ATOM 3384 N N . GLN A 1 428 ? -15.470 14.675 15.826 1.00 55.91 428 GLN A N 1
ATOM 3385 C CA . GLN A 1 428 ? -16.490 15.469 15.158 1.00 55.91 428 GLN A CA 1
ATOM 3386 C C . G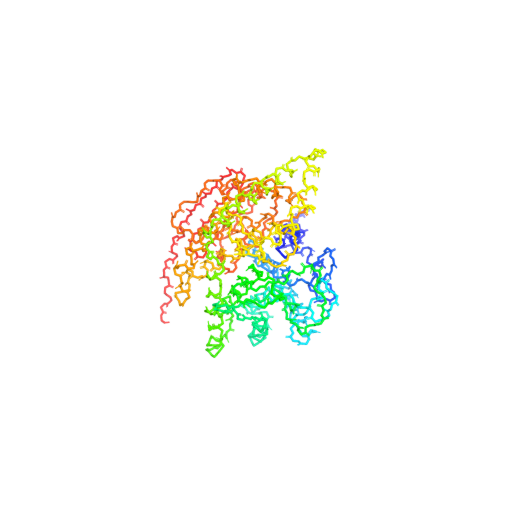LN A 1 428 ? -17.422 14.533 14.389 1.00 55.91 428 GLN A C 1
ATOM 3388 O O . GLN A 1 428 ? -16.973 13.782 13.530 1.00 55.91 428 GLN A O 1
ATOM 3393 N N . LYS A 1 429 ? -18.725 14.587 14.704 1.00 51.38 429 LYS A N 1
ATOM 3394 C CA . LYS A 1 429 ? -19.772 13.923 13.920 1.00 51.38 429 LYS A CA 1
ATOM 3395 C C . LYS A 1 429 ? -19.633 14.376 12.471 1.00 51.38 429 LYS A C 1
ATOM 3397 O O . LYS A 1 429 ? -20.018 15.494 12.132 1.00 51.38 429 LYS A O 1
ATOM 3402 N N . HIS A 1 430 ? -19.064 13.521 11.636 1.00 50.94 430 HIS A N 1
ATOM 3403 C CA . HIS A 1 430 ? -19.046 13.736 10.205 1.00 50.94 430 HIS A CA 1
ATOM 3404 C C . HIS A 1 430 ? -20.497 13.648 9.741 1.00 50.94 430 HIS A C 1
ATOM 3406 O O . HIS A 1 430 ? -21.163 12.627 9.925 1.00 50.94 430 HIS A O 1
ATOM 3412 N N . ALA A 1 431 ? -21.028 14.765 9.250 1.00 40.28 431 ALA A N 1
ATOM 3413 C CA . ALA A 1 431 ? -22.356 14.776 8.676 1.00 40.28 431 ALA A CA 1
ATOM 3414 C C . ALA A 1 431 ? -22.358 13.815 7.483 1.00 40.28 431 ALA A C 1
ATOM 3416 O O . ALA A 1 431 ? -21.498 13.894 6.611 1.00 40.28 431 ALA A O 1
ATOM 3417 N N . ASP A 1 432 ? -23.326 12.909 7.490 1.00 46.25 432 ASP A N 1
ATOM 3418 C CA . ASP A 1 432 ? -23.675 11.954 6.442 1.00 46.25 432 ASP A CA 1
ATOM 3419 C C . ASP A 1 432 ? -24.178 12.695 5.182 1.00 46.25 432 ASP A C 1
ATOM 3421 O O . ASP A 1 432 ? -25.337 12.583 4.775 1.00 46.25 432 ASP A O 1
ATOM 3425 N N . SER A 1 433 ? -23.347 13.568 4.599 1.00 51.31 433 SER A N 1
ATOM 3426 C CA . SER A 1 433 ? -23.678 14.288 3.375 1.00 51.31 433 SER A CA 1
ATOM 3427 C C . SER A 1 433 ? -23.203 13.486 2.171 1.00 51.31 433 SER A C 1
ATOM 3429 O O . SER A 1 433 ? -22.012 13.289 1.929 1.00 51.31 433 SER A O 1
ATOM 3431 N N . ARG A 1 434 ? -24.181 13.027 1.383 1.00 69.06 434 ARG A N 1
ATOM 3432 C CA . ARG A 1 434 ? -23.992 12.432 0.054 1.00 69.06 434 ARG A CA 1
ATOM 3433 C C . ARG A 1 434 ? -23.193 13.400 -0.828 1.00 69.06 434 ARG A C 1
ATOM 3435 O O . ARG A 1 434 ? -23.786 14.253 -1.480 1.00 69.06 434 ARG A O 1
ATOM 3442 N N . GLY A 1 435 ? -21.870 13.280 -0.839 1.00 85.88 435 GLY A N 1
ATOM 3443 C CA . GLY A 1 435 ? -21.004 14.115 -1.671 1.00 85.88 435 GLY A CA 1
ATOM 3444 C C . GLY A 1 435 ? -19.723 14.632 -1.026 1.00 85.88 435 GLY A C 1
ATOM 3445 O O . GLY A 1 435 ? -18.903 15.176 -1.757 1.00 85.88 435 GLY A O 1
ATOM 3446 N N . THR A 1 436 ? -19.520 14.461 0.284 1.00 90.31 436 THR A N 1
ATOM 3447 C CA . THR A 1 436 ? -18.367 15.058 0.980 1.00 90.31 436 THR A CA 1
ATOM 3448 C C . THR A 1 436 ? -17.552 14.010 1.729 1.00 90.31 436 THR A C 1
ATOM 3450 O O . THR A 1 436 ? -18.108 13.234 2.500 1.00 90.31 436 THR A O 1
ATOM 3453 N N . ASP A 1 437 ? -16.234 14.015 1.536 1.00 91.19 437 ASP A N 1
ATOM 3454 C CA . ASP A 1 437 ? -15.290 13.277 2.375 1.00 91.19 437 ASP A CA 1
ATOM 3455 C C . ASP A 1 437 ? -14.607 14.267 3.330 1.00 91.19 437 ASP A C 1
ATOM 3457 O O . ASP A 1 437 ? -14.050 15.279 2.898 1.00 91.19 437 ASP A O 1
ATOM 3461 N N . ILE A 1 438 ? -14.651 13.989 4.633 1.00 89.69 438 ILE A N 1
ATOM 3462 C CA . ILE A 1 438 ? -14.006 14.818 5.658 1.00 89.69 438 ILE A CA 1
ATOM 3463 C C . ILE A 1 438 ? -12.947 13.969 6.351 1.00 89.69 438 ILE A C 1
ATOM 3465 O O . ILE A 1 438 ? -13.263 12.948 6.957 1.00 89.69 438 ILE A O 1
ATOM 3469 N N . VAL A 1 439 ? -11.695 14.411 6.292 1.00 90.44 439 VAL A N 1
ATOM 3470 C CA . VAL A 1 439 ? -10.542 13.647 6.772 1.00 90.44 439 VAL A CA 1
ATOM 3471 C C . VAL A 1 439 ? -9.678 14.541 7.655 1.00 90.44 439 VAL A C 1
ATOM 3473 O O . VAL A 1 439 ? -9.217 15.589 7.211 1.00 90.44 439 VAL A O 1
ATOM 3476 N N . LEU A 1 440 ? -9.433 14.135 8.901 1.00 91.56 440 LEU A N 1
ATOM 3477 C CA . LEU A 1 440 ? -8.452 14.792 9.766 1.00 91.56 440 LEU A CA 1
ATOM 3478 C C . LEU A 1 440 ? -7.107 14.085 9.609 1.00 91.56 440 LEU A C 1
ATOM 3480 O O . LEU A 1 440 ? -7.004 12.897 9.876 1.00 91.56 440 LEU A O 1
ATOM 3484 N N . LEU A 1 441 ? -6.074 14.785 9.166 1.00 92.69 441 LEU A N 1
ATOM 3485 C CA . LEU A 1 441 ? -4.749 14.212 8.950 1.00 92.69 441 LEU A CA 1
ATOM 3486 C C . LEU A 1 441 ? -3.880 14.305 10.208 1.00 92.69 441 LEU A C 1
ATOM 3488 O O . LEU A 1 441 ? -4.073 15.200 11.029 1.00 92.69 441 LEU A O 1
ATOM 3492 N N . HIS A 1 442 ? -2.877 13.431 10.343 1.00 88.69 442 HIS A N 1
ATOM 3493 C CA . HIS A 1 442 ? -1.932 13.473 11.476 1.00 88.69 442 HIS A CA 1
ATOM 3494 C C . HIS A 1 442 ? -1.063 14.732 11.518 1.00 88.69 442 HIS A C 1
ATOM 3496 O O . HIS A 1 442 ? -0.592 15.108 12.589 1.00 88.69 442 HIS A O 1
ATOM 3502 N N . SER A 1 443 ? -0.881 15.418 10.390 1.00 89.44 443 SER A N 1
ATOM 3503 C CA . SER A 1 443 ? -0.318 16.774 10.340 1.00 89.44 443 SER A CA 1
ATOM 3504 C C . SER A 1 443 ? -1.189 17.830 11.033 1.00 89.44 443 SER A C 1
ATOM 3506 O O . SER A 1 443 ? -0.777 18.983 11.132 1.00 89.44 443 SER A O 1
ATOM 3508 N N . GLY A 1 444 ? -2.388 17.470 11.503 1.00 89.56 444 GLY A N 1
ATOM 3509 C CA . GLY A 1 444 ? -3.349 18.392 12.094 1.00 89.56 444 GLY A CA 1
ATOM 3510 C C . GLY A 1 444 ? -4.116 19.195 11.049 1.00 89.56 444 GLY A C 1
ATOM 3511 O O . GLY A 1 444 ? -4.689 20.227 11.374 1.00 89.56 444 GLY A O 1
ATOM 3512 N N . LYS A 1 445 ? -4.147 18.774 9.784 1.00 91.75 445 LYS A N 1
ATOM 3513 C CA . LYS A 1 445 ? -4.983 19.412 8.759 1.00 91.75 445 LYS A CA 1
ATOM 3514 C C . LYS A 1 445 ? -6.335 18.728 8.690 1.00 91.75 445 LYS A C 1
ATOM 3516 O O . LYS A 1 445 ? -6.395 17.505 8.593 1.00 91.75 445 LYS A O 1
ATOM 3521 N N . ARG A 1 446 ? -7.410 19.505 8.657 1.00 92.69 446 ARG A N 1
ATOM 3522 C CA . ARG A 1 446 ? -8.736 19.006 8.304 1.00 92.69 446 ARG A CA 1
ATOM 3523 C C . ARG A 1 446 ? -8.950 19.228 6.812 1.00 92.69 446 ARG A C 1
ATOM 3525 O O . ARG A 1 446 ? -8.893 20.357 6.331 1.00 92.69 446 ARG A O 1
ATOM 3532 N N . LEU A 1 447 ? -9.158 18.139 6.085 1.00 93.00 447 LEU A N 1
ATOM 3533 C CA . LEU A 1 447 ? -9.553 18.153 4.687 1.00 93.00 447 LEU A CA 1
ATOM 3534 C C . LEU A 1 447 ? -11.063 17.990 4.595 1.00 93.00 447 LEU A C 1
ATOM 3536 O O . LEU A 1 447 ? -11.626 17.079 5.201 1.00 93.00 447 LEU A O 1
ATOM 3540 N N . GLU A 1 448 ? -11.693 18.828 3.790 1.00 93.62 448 GLU A N 1
ATOM 3541 C CA . GLU A 1 448 ? -13.086 18.680 3.389 1.00 93.62 448 GLU A CA 1
ATOM 3542 C C . GLU A 1 448 ? -13.147 18.690 1.866 1.00 93.62 448 GLU A C 1
ATOM 3544 O O . GLU A 1 448 ? -12.829 19.696 1.230 1.00 93.62 448 GLU A O 1
ATOM 3549 N N . ILE A 1 449 ? -13.486 17.541 1.283 1.00 94.25 449 ILE A N 1
ATOM 3550 C CA . ILE A 1 449 ? -13.518 17.333 -0.163 1.00 94.25 449 ILE A CA 1
ATOM 3551 C C . ILE A 1 449 ? -14.960 17.100 -0.581 1.00 94.25 449 ILE A C 1
ATOM 3553 O O . ILE A 1 449 ? -15.503 16.018 -0.360 1.00 94.25 449 ILE A O 1
ATOM 3557 N N . ASP A 1 450 ? -15.572 18.091 -1.222 1.00 94.56 450 ASP A N 1
ATOM 3558 C CA . ASP A 1 450 ? -16.850 17.901 -1.901 1.00 94.56 450 ASP A CA 1
ATOM 3559 C C . ASP A 1 450 ? -16.570 17.306 -3.283 1.00 94.56 450 ASP A C 1
ATOM 3561 O O . ASP A 1 450 ? -16.235 18.001 -4.249 1.00 94.56 450 ASP A O 1
ATOM 3565 N N . TYR A 1 451 ? -16.687 15.983 -3.381 1.00 94.31 451 TYR A N 1
ATOM 3566 C CA . TYR A 1 451 ? -16.444 15.270 -4.626 1.00 94.31 451 TYR A CA 1
ATOM 3567 C C . TYR A 1 451 ? -17.584 15.414 -5.634 1.0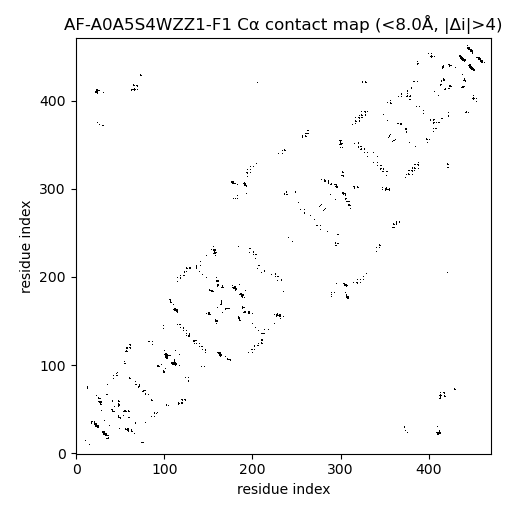0 94.31 451 TYR A C 1
ATOM 3569 O O . TYR A 1 451 ? -17.442 14.973 -6.776 1.00 94.31 451 TYR A O 1
ATOM 3577 N N . MET A 1 452 ? -18.700 16.048 -5.274 1.00 93.62 452 MET A N 1
ATOM 3578 C CA . MET A 1 452 ? -19.739 16.429 -6.228 1.00 93.62 452 MET A CA 1
ATOM 3579 C C . MET A 1 452 ? -19.407 17.782 -6.857 1.00 93.62 452 MET A C 1
ATOM 3581 O O . MET A 1 452 ? -19.443 17.883 -8.084 1.00 93.62 452 MET A O 1
ATOM 3585 N N . ALA A 1 453 ? -18.988 18.761 -6.053 1.00 94.94 453 ALA A N 1
ATOM 3586 C CA . ALA A 1 453 ? -18.598 20.102 -6.490 1.00 94.94 453 ALA A CA 1
ATOM 3587 C C . ALA A 1 453 ? -17.145 20.218 -7.000 1.00 94.94 453 ALA A C 1
ATOM 3589 O O . ALA A 1 453 ? -16.789 21.237 -7.587 1.00 94.94 453 ALA A O 1
ATOM 3590 N N . GLU A 1 454 ? -16.318 19.184 -6.814 1.00 96.12 454 GLU A N 1
ATOM 3591 C CA . GLU A 1 454 ? -14.874 19.176 -7.119 1.00 96.12 454 GLU A CA 1
ATOM 3592 C C . GLU A 1 454 ? -14.074 20.234 -6.351 1.00 96.12 454 GLU A C 1
ATOM 3594 O O . GLU A 1 454 ? -13.139 20.835 -6.887 1.00 96.12 454 GLU A O 1
ATOM 3599 N N . THR A 1 455 ? -14.426 20.459 -5.086 1.00 95.31 455 THR A N 1
ATOM 3600 C CA . THR A 1 455 ? -13.747 21.427 -4.219 1.00 95.31 455 THR A CA 1
ATOM 3601 C C . THR A 1 455 ? -12.991 20.732 -3.092 1.00 95.31 455 THR A C 1
ATOM 3603 O O . THR A 1 455 ? -13.381 19.669 -2.612 1.00 95.31 455 THR A O 1
ATOM 3606 N N . LEU A 1 456 ? -11.880 21.346 -2.677 1.00 95.69 456 LEU A N 1
ATOM 3607 C CA . LEU A 1 456 ? -11.125 20.972 -1.487 1.00 95.69 456 LEU A CA 1
ATOM 3608 C C . LEU A 1 456 ? -10.958 22.210 -0.609 1.00 95.69 456 LEU A C 1
ATOM 3610 O O . LEU A 1 456 ? -10.386 23.210 -1.047 1.00 95.69 456 LEU A O 1
ATOM 3614 N N . THR A 1 457 ? -11.376 22.091 0.643 1.00 94.81 457 THR A N 1
ATOM 3615 C CA . THR A 1 457 ? -11.039 23.029 1.709 1.00 94.81 457 THR A CA 1
ATOM 3616 C C . THR A 1 457 ? -10.011 22.379 2.630 1.00 94.81 457 THR A C 1
ATOM 3618 O O . THR A 1 457 ? -10.189 21.243 3.071 1.00 94.81 457 THR A O 1
ATOM 3621 N N . ILE A 1 458 ? -8.919 23.096 2.905 1.00 94.00 458 ILE A N 1
ATOM 3622 C CA . ILE A 1 458 ? -7.901 22.693 3.879 1.00 94.00 458 ILE A CA 1
ATOM 3623 C C . ILE A 1 458 ? -7.959 23.682 5.034 1.00 94.00 458 ILE A C 1
ATOM 3625 O O . ILE A 1 458 ? -7.609 24.851 4.873 1.00 94.00 458 ILE A O 1
ATOM 3629 N N . GLU A 1 459 ? -8.377 23.209 6.198 1.00 90.50 459 GLU A N 1
ATOM 3630 C CA . GLU A 1 459 ? -8.359 23.994 7.425 1.00 90.50 459 GLU A CA 1
ATOM 3631 C C . GLU A 1 459 ? -7.166 23.544 8.275 1.00 90.50 459 GLU A C 1
ATOM 3633 O O . GLU A 1 459 ? -7.041 22.349 8.576 1.00 90.50 459 GLU A O 1
ATOM 3638 N N . PRO A 1 460 ? -6.267 24.455 8.687 1.00 82.50 460 PRO A N 1
ATOM 3639 C CA . PRO A 1 460 ? -5.347 24.134 9.762 1.00 82.50 460 PRO A CA 1
ATOM 3640 C C . PRO A 1 460 ? -6.198 23.883 11.006 1.00 82.50 460 PRO A C 1
ATOM 3642 O O . PRO A 1 460 ? -6.983 24.747 11.406 1.00 82.50 460 PRO A O 1
ATOM 3645 N N . THR A 1 461 ? -6.079 22.707 11.621 1.00 68.62 461 THR A N 1
ATOM 3646 C CA . THR A 1 461 ? -6.757 22.489 12.898 1.00 68.62 461 THR A CA 1
ATOM 3647 C C . THR A 1 461 ? -6.079 23.422 13.883 1.00 68.62 461 THR A C 1
ATOM 3649 O O . THR A 1 461 ? -4.893 23.267 14.182 1.00 68.62 461 THR A O 1
ATOM 3652 N N . VAL A 1 462 ? -6.813 24.439 14.339 1.00 57.19 462 VAL A N 1
ATOM 3653 C CA . VAL A 1 462 ? -6.382 25.277 15.454 1.00 57.19 462 VAL A CA 1
ATOM 3654 C C . VAL A 1 462 ? -6.057 24.302 16.568 1.00 57.19 462 VAL A C 1
ATOM 3656 O O . VAL A 1 462 ? -6.949 23.574 17.006 1.00 57.19 462 VAL A O 1
ATOM 3659 N N . SER A 1 463 ? -4.774 24.226 16.937 1.00 51.66 463 SER A N 1
ATOM 3660 C CA . SER A 1 463 ? -4.304 23.439 18.071 1.00 51.66 463 SER A CA 1
ATOM 3661 C C . SER A 1 463 ? -5.328 23.607 19.181 1.00 51.66 463 SER A C 1
ATOM 3663 O O . SER A 1 463 ? -5.544 24.730 19.649 1.00 51.66 463 SER A O 1
ATOM 3665 N N . ALA A 1 464 ? -6.031 22.521 19.523 1.00 45.62 464 ALA A N 1
ATOM 3666 C CA . ALA A 1 464 ? -6.803 22.491 20.745 1.00 45.62 464 ALA A CA 1
ATOM 3667 C C . ALA A 1 464 ? -5.783 22.855 21.814 1.00 45.62 464 ALA A C 1
ATOM 3669 O O . ALA A 1 464 ? -4.821 22.117 22.023 1.00 45.62 464 ALA A O 1
ATOM 3670 N N . THR A 1 465 ? -5.935 24.065 22.348 1.00 40.03 465 THR A N 1
ATOM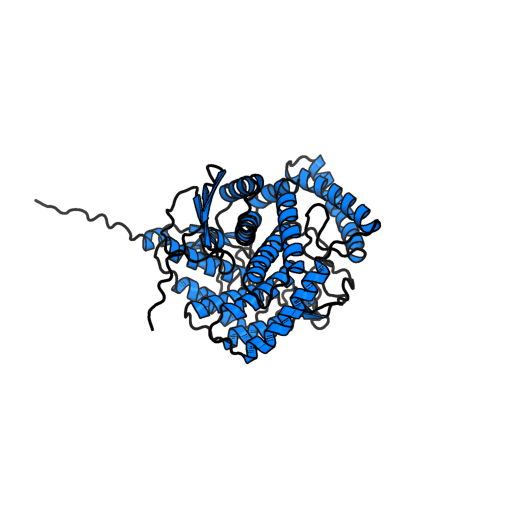 3671 C CA . THR A 1 465 ? -5.101 24.663 23.382 1.00 40.03 465 THR A CA 1
ATOM 3672 C C . THR A 1 465 ? -4.549 23.575 24.276 1.00 40.03 465 THR A C 1
ATOM 3674 O O . THR A 1 465 ? -5.333 22.761 24.768 1.00 40.03 465 THR A O 1
ATOM 3677 N N . ALA A 1 466 ? -3.227 23.563 24.445 1.00 38.38 466 ALA A N 1
ATOM 3678 C CA . ALA A 1 466 ? -2.522 22.733 25.401 1.00 38.38 466 ALA A CA 1
ATOM 3679 C C . ALA A 1 466 ? -3.200 22.835 26.776 1.00 38.38 466 ALA A C 1
ATOM 3681 O O . ALA A 1 466 ? -2.854 23.673 27.601 1.00 38.38 466 ALA A O 1
ATOM 3682 N N . ASN A 1 467 ? -4.191 21.983 27.019 1.00 35.94 467 ASN A N 1
ATOM 3683 C CA . ASN A 1 467 ? -4.562 21.578 28.353 1.00 35.94 467 ASN A CA 1
ATOM 3684 C C . ASN A 1 467 ? -3.487 20.572 28.734 1.00 35.94 467 ASN A C 1
ATOM 3686 O O . ASN A 1 467 ? -3.674 19.365 28.597 1.00 35.94 467 ASN A O 1
ATOM 3690 N N . GLU A 1 468 ? -2.334 21.091 29.160 1.00 35.09 468 GLU A N 1
ATOM 3691 C CA . GLU A 1 468 ? -1.532 20.380 30.142 1.00 35.09 468 GLU A CA 1
ATOM 3692 C C . GLU A 1 468 ? -2.484 20.038 31.299 1.00 35.09 468 GLU A C 1
ATOM 3694 O O . GLU A 1 468 ? -3.033 20.951 31.928 1.00 35.09 468 GLU A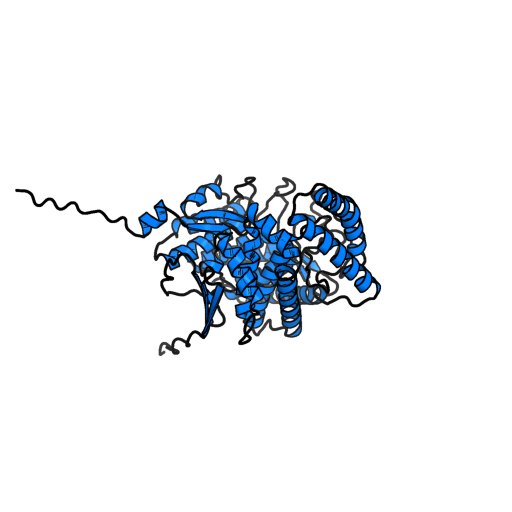 O 1
ATOM 3699 N N . PRO A 1 469 ? -2.757 18.754 31.585 1.00 36.28 469 PRO A N 1
ATOM 3700 C CA . PRO A 1 469 ? -3.318 18.423 32.873 1.00 36.28 469 PRO A CA 1
ATOM 3701 C C . PRO A 1 469 ? -2.239 18.768 33.895 1.00 36.28 469 PRO A C 1
ATOM 3703 O O . PRO A 1 469 ? -1.147 18.204 33.883 1.00 36.28 469 PRO A O 1
ATOM 3706 N N . GLY A 1 470 ? -2.533 19.748 34.745 1.00 42.50 470 GLY A N 1
ATOM 3707 C CA . GLY A 1 470 ? -1.668 20.080 35.859 1.00 42.50 470 GLY A CA 1
ATOM 3708 C C . GLY A 1 470 ? -1.421 18.856 36.743 1.00 42.50 470 GLY A C 1
ATOM 3709 O O . GLY A 1 470 ? -2.381 18.268 37.247 1.00 42.50 470 GLY A O 1
ATOM 3710 N N . LYS A 1 471 ? -0.125 18.624 36.990 1.00 33.62 471 LYS A N 1
ATOM 3711 C CA . LYS A 1 471 ? 0.549 17.732 37.956 1.00 33.62 471 LYS A CA 1
ATOM 3712 C C . LYS A 1 471 ? 1.120 16.431 37.413 1.00 33.62 471 LYS A C 1
ATOM 3714 O O . LYS A 1 471 ? 0.340 15.527 37.051 1.00 33.62 471 LYS A O 1
#

Solvent-accessible surface area (backbone atoms only — not comparable to full-atom values): 25316 Å² total; per-residue (Å²): 135,86,85,79,74,79,75,79,78,71,68,52,72,59,56,48,45,65,72,70,37,48,66,28,31,32,73,54,77,19,40,77,43,36,44,68,70,44,54,66,62,32,45,54,98,64,33,37,24,34,72,90,77,64,39,67,24,35,29,37,41,29,35,51,43,37,31,44,53,16,50,22,60,52,69,74,37,88,50,62,68,62,43,45,50,46,48,46,18,54,52,50,44,20,58,76,39,83,66,40,66,50,46,18,77,77,72,70,36,80,78,35,29,50,40,58,35,50,38,25,38,46,52,39,44,31,52,33,34,62,70,70,65,82,49,59,52,65,60,45,53,52,45,49,53,57,55,63,64,45,49,47,62,35,76,50,37,34,44,46,45,46,40,45,64,44,41,90,83,62,85,56,78,67,85,57,67,68,48,73,30,52,63,68,55,33,54,51,58,44,40,63,32,47,41,36,31,38,42,47,51,40,40,54,54,46,47,77,73,53,35,62,84,73,48,68,71,56,51,68,62,46,50,59,54,49,56,27,26,52,45,24,52,44,62,53,62,54,76,84,82,51,69,72,52,56,56,49,52,54,53,49,51,51,51,50,42,58,44,22,52,32,54,70,43,90,47,72,67,33,52,49,51,42,49,48,45,62,70,55,45,47,65,50,48,44,64,50,32,55,76,56,70,65,36,62,43,96,75,18,53,40,52,40,48,54,21,64,65,76,84,65,66,73,34,28,45,49,34,39,30,34,45,26,48,38,45,37,50,36,74,70,35,74,96,62,56,47,72,66,50,46,50,51,46,51,56,48,38,57,35,27,51,46,26,42,62,77,37,43,47,32,35,40,42,60,53,44,49,78,78,33,39,59,53,51,41,55,42,54,26,50,55,26,38,56,46,60,51,62,93,59,81,78,62,68,68,57,51,47,49,36,18,58,47,54,75,73,40,55,46,34,23,48,58,56,25,28,25,96,79,47,25,30,86,66,94,66,73,60,72,92,50,96,45,55,43,59,35,36,24,67,74,41,36,36,39,41,32,31,41,73,80,59,45,78,48,79,42,76,52,74,73,76,72,86,74,71,76,88,128

Secondary structure (DSSP, 8-state):
------------HHHHHHHH-EEEEETTTTEEEEETTTHHHHEETTEEB-TTT--B-HHHHHHHHHHHHHHHHHHT---HHHHHHHHHHHHHHHHHTTTS----TTT--TT--BHHHHHHHHHHHHHHHHTTSS--HHHHHHHHHHHHTSEEE-SSSEEEPSBGGGSGGG-PPPSS-BPP--GGG--TT----HHHHHHHHHHHHHHHHHSTT--HHHHHHHHHHHHHHHHHHHHHHSPP--HHHHHHHHHHHHHHHHHHHHTT---HHHHHHHHHIIIIIHHHHHHHHTTS--SB-TTS-B-S-SSB-S--TTHHHHHHHHHHHHHHHHHH-GGG--HHHHHHHHHHHHHHHHHHHHSTHHHHHHHHHTT-SGGGHHHHHHHHHHHHTTTPPPPHHHHHHHHHHHHHSPPPTTTTT-BTTTB----S-----TTEEEEEBTTSEEEEEETTTTEEEEEE-----------

Organism: NCBI:txid515489

Sequence (471 aa):
MDANAISDDLMQPADALRATGTRVSVVGSFVGATLPLDIGSFVRDGVCVDPRNHTPMEMDAYSLYLALKALEQLHGVSFRKERTLLARAVMQRMLDCDGFWSHGAWTGSPREVHMRFTAAAIRLLTEAQADDLGVPAQLILDGLKRHLGYSEKLTEGTWFLHDSLEVSETQVAHPYTVSSNRAFGSSPLNCLVLNTHADTLLTILYVLTRAKDVGEQARLSLMPMLTSGLAALKLVLQTRTGISWRIFSSFDSTVRTALFRTYKSDSSFNRLIKKLILRLYFPLRHRLRSRLPAFAFPDGYTERDISLLGTAFEYHLVNLYDLSRLTVELKRHVQMHDPELIRLCETLIDRGLDYAIRGQYWNYLIAAAAENTRPILLCETIIARLDSLGDLPPPDHWIKAYCQIRRLLPPTPALLGYDPVVVQFSNQKHADSRGTDIVLLHSGKRLEIDYMAETLTIEPTVSATANEPGK

pLDDT: mean 88.88, std 13.68, range [33.62, 98.62]

Foldseek 3Di:
DDPPDPPPPPQPLQRVCVVFFAWAQQAFLQAIDGPPVCLVLQADPLAGADNVPRWGALSSLLLNLLQQVLVCLQRVYDPLVSLLSSLRSLVVCCVVLVNEDATCPQPVDSQKDFLLRLLSSLLSLLVCQLVVSPRDLVSSLVSLVVQLVQWDDFLAFIARARMPQLDPPPPTDDNFQFQQACPRNDGRSGFAFQLSLLSSLLSLLSSVPRHPPCDPVSVVVSVRNSLRSLGVNLVQLDDDDDPLLVVLLVVVLVLVQLLLLLLLDPDPVSVVSNCCCQVPVQVVNLVSLSVVPHQAGPQLAGHRTRTGRDDVSLCSLSNLLSLLLSLLSLVVDPVNPDPSSNVSSLVSNVSSLCCCQVGSVVSVLVSVLVVGNSSLSLLSSLLSSVLNVPPDDDDLSSLLSNLVSCVRHGHTSQQSQGDPRFFDDDSDNDPPDPFWGWTQTPSQWIWIRRSVVSDIDIDRNPPPPPPPPDD

Radius of gyration: 22.84 Å; Cα contacts (8 Å, |Δi|>4): 771; chains: 1; bounding box: 87×52×72 Å